Protein AF-A0A8C7EDL1-F1 (afdb_monomer)

Foldseek 3Di:
DVVVVVVVVVVVVVVVVVVVVVVVVVVVVVVVVVVVVVVVVVVVVVVVVVVVVVVVVVVVVVVVVVVVVVVVVVVVVVVVVVVVPPPPDDDDDDDDDDDDDDDDDDDDDDDDDPVVVVVVVVVVVVVVVVVVVVVVVVVVVPDDDDPVSVVVVVVVVVVVVVVVVVVVVVVVVVCVVVDVPPDPPVVVVVVVVVVVVVVVVVVVVVVVVVVVVVVVVVVVVVVVVVVVVVVVVVVVVVVVVVVVVVVVVVVPDDDDDDDDDDDDDDDDDDDDDDDDDDDDDDDDDDDDDDDDDDDDDDDDDDPPPDPCDQVNCVVVQHHPVLVVVLVVCVVVVHDLVVNVVSCVVRPNPDDPLVSVLCVLVVLLVVLVVLLVVLVVLLVVLVVVVVVVLVVVVVVLVVLVVLQVVLVVLLVVLVVLLVLLVVLLVLLVVLVVQLVVLVCVVVVNDDPDDPDDPPVSVVSNVVSVVSNVVSLVSLVVSVVVVVVVVPPPDDDPDDDPDPPVPPPPPDDDDDRDVVSVVVSVVSSVVSVVVSVVSVVSRDDRDDSDPPVPPPPDDDPPPVSVVSSVVSVVSSVVSVVSSVVSVVVSVVSVVVVVVVVVVVVVVVVVVVVVVVVVVVVVVVVVVVVVVVVVVVVVVVVVVVPPPPPPPPPDDD

Solvent-accessible surface area (backbone atoms only — not comparable to full-atom values): 38522 Å² total; per-residue (Å²): 111,68,66,65,48,53,50,53,51,48,56,52,50,52,54,49,51,54,50,51,51,51,53,51,54,48,54,52,50,53,51,49,54,52,52,49,54,53,49,53,53,50,50,52,51,50,52,51,49,51,51,52,50,51,52,50,49,54,50,48,53,51,51,48,54,50,50,48,51,51,49,49,57,53,47,50,55,52,50,58,52,55,63,69,68,69,80,81,78,89,86,90,81,92,79,89,84,88,83,90,86,88,84,91,80,90,83,86,89,87,89,84,88,67,65,71,60,52,51,52,49,52,49,49,50,51,50,48,52,48,47,50,50,51,51,50,48,55,46,56,74,70,69,61,73,48,71,70,51,48,51,52,47,49,52,51,50,50,54,49,49,52,50,50,53,50,51,51,50,52,49,51,49,51,45,62,74,67,44,85,73,84,52,64,66,59,58,53,48,50,52,51,52,53,51,50,53,50,50,54,50,52,50,50,52,50,51,50,52,49,50,52,51,52,51,51,51,51,51,52,52,51,51,53,52,50,52,53,48,52,51,53,53,52,50,53,52,51,52,50,53,51,52,54,53,54,55,58,58,67,70,71,70,86,88,87,90,88,86,83,89,82,91,83,87,88,82,85,87,82,85,86,84,84,87,82,84,86,90,83,91,87,87,88,85,89,81,90,80,78,96,73,83,87,73,94,68,86,83,88,85,68,102,71,82,65,82,80,47,63,69,58,44,45,72,77,66,43,55,59,72,53,57,52,49,51,50,48,41,65,71,69,69,51,61,69,64,59,58,50,52,54,42,50,77,66,70,54,87,73,52,72,70,58,52,54,50,50,53,41,52,49,49,30,50,48,27,46,50,52,24,53,48,32,48,49,52,37,53,50,51,53,49,52,51,50,48,53,51,49,55,51,51,54,53,49,51,52,49,52,54,52,34,51,52,35,50,52,52,32,47,53,33,48,52,56,37,48,58,52,50,53,37,54,47,44,42,51,54,21,52,50,46,38,52,53,33,50,38,47,72,70,67,59,63,80,94,80,77,93,72,56,74,68,55,48,54,51,46,38,50,49,21,50,52,51,31,53,50,29,45,52,52,46,48,54,52,52,51,52,50,65,57,53,78,73,54,92,83,65,80,90,82,76,84,82,67,90,69,78,79,73,81,71,88,83,76,77,76,78,85,44,74,64,55,56,47,52,53,52,51,49,43,51,48,33,53,50,53,31,50,55,38,59,70,70,52,66,91,81,77,70,91,66,80,56,96,78,63,88,84,65,85,79,78,57,60,62,58,51,51,51,48,55,52,31,51,53,48,26,55,55,26,46,52,47,24,53,51,29,48,50,50,42,51,49,52,52,52,52,53,51,49,52,54,48,52,52,53,49,53,52,49,53,53,50,51,50,52,50,51,54,50,52,51,50,53,51,51,53,53,50,50,54,50,51,51,50,53,54,52,57,56,62,60,63,68,71,68,69,82,76,79,80,80,83,89,80,84,136

Nearest PDB structures (foldseek):
  7p3r-assembly1_C  TM=2.494E-01  e=8.786E-02  Vibrio cholerae O1 biovar El Tor str. N16961
  8otz-assembly1_DP  TM=2.857E-01  e=3.897E-01  Bos taurus
  7sqc-assembly1_1J  TM=2.270E-01  e=2.546E-01  Chlamydomonas reinhardtii
  7p3r-assembly1_D  TM=2.667E-01  e=4.335E-01  Vibrio cholerae O1 biovar El Tor str. N16961
  7sqc-assembly1_1K  TM=1.630E-01  e=2.289E-01  Chlamydomonas reinhardtii

Radius of gyration: 53.22 Å; Cα contacts (8 Å, |Δi|>4): 146; chains: 1; bounding box: 120×109×197 Å

pLDDT: mean 73.2, std 22.08, range [26.23, 97.88]

Organism: Nothoprocta perdicaria (NCBI:txid30464)

Sequence (650 aa):
KRLQQTERERDLLEKKLAKAQCEQSHLMREHEDVQERTTLRYEERITELHSIIAELNKKIDRLQGATIREEDEYSELRSELSQSQHEINDDSRSMDQNSVSVPENQSTVVTADVDNCSDLNSELQRVLTGLENVVCGRKKSSCSLSVAEVDRHIEQLTTASEHCDLAIKTVEEIEGVLGRDLYPNLSEERSRWEKELAGLREENESLTAMLCSKEEELNRTKATMNAIREERDRLRRRVRELQTRLQSVQATGPSSPSRLTSANRPVNPSTGELSTSSSSNDIPIAKIAERVKLSKTRSESSSSDRPVLGSEISSIGVSSSVAEHLAHSLQDCSNIQEIFQTLYSHGSAISESKIREFEVETERLNSRIEHLKSQNDLLTITLEECKSNAERMSMLVGKYESNATALRLALQYSEQCIEAYELLLALAESEQSLILGQFRAAGVGSVGDQTGDENITQMLKRAHDCRKTAENAAKALLMKLDGSCGGAYAIAGCSVQPWESLSSNNLIPEFTKEDEQRLKDYIQQLKNDRAAVKLTMLELESIHIDPLSYDVKPRGDSQRLDLENAVLMQELMAMKEEMAELKAQLYLLEKEKKALELKLSTREAQEQAYLVHIEHLKSEVEEQKEQRMRSLSSTSSGSKDKLGKWVGSL

Mean predicted aligned error: 24.08 Å

Structure (mmCIF, N/CA/C/O backbone):
data_AF-A0A8C7EDL1-F1
#
_entry.id   AF-A0A8C7EDL1-F1
#
loop_
_atom_site.group_PDB
_atom_site.id
_atom_site.type_symbol
_atom_site.label_atom_id
_atom_site.label_alt_id
_atom_site.label_comp_id
_atom_site.label_asym_id
_atom_site.label_entity_id
_atom_site.label_seq_id
_atom_site.pdbx_PDB_ins_code
_atom_site.Cartn_x
_atom_site.Cartn_y
_atom_site.Cartn_z
_atom_site.occupancy
_atom_site.B_iso_or_equiv
_atom_site.auth_seq_id
_atom_site.auth_comp_id
_atom_site.auth_asym_id
_atom_site.auth_atom_id
_atom_site.pdbx_PDB_model_num
ATOM 1 N N . LYS A 1 1 ? 38.850 41.859 -41.797 1.00 67.94 1 LYS A N 1
ATOM 2 C CA . LYS A 1 1 ? 37.390 41.644 -41.986 1.00 67.94 1 LYS A CA 1
ATOM 3 C C . LYS A 1 1 ? 36.971 40.201 -41.699 1.00 67.94 1 LYS A C 1
ATOM 5 O O . LYS A 1 1 ? 36.196 40.040 -40.775 1.00 67.94 1 LYS A O 1
ATOM 10 N N . ARG A 1 2 ? 37.506 39.169 -42.379 1.00 73.88 2 ARG A N 1
ATOM 11 C CA . ARG A 1 2 ? 37.173 37.756 -42.069 1.00 73.88 2 ARG A CA 1
ATOM 12 C C . ARG A 1 2 ? 37.572 37.321 -40.651 1.00 73.88 2 ARG A C 1
ATOM 14 O O . ARG A 1 2 ? 36.736 36.769 -39.961 1.00 73.88 2 ARG A O 1
ATOM 21 N N . LEU A 1 3 ? 38.778 37.674 -40.191 1.00 76.56 3 LEU A N 1
ATOM 22 C CA . LEU A 1 3 ? 39.252 37.324 -38.840 1.00 76.56 3 LEU A CA 1
ATOM 23 C C . LEU A 1 3 ? 38.346 37.879 -37.719 1.00 76.56 3 LEU A C 1
ATOM 25 O O . LEU A 1 3 ? 37.927 37.160 -36.827 1.00 76.56 3 LEU A O 1
ATOM 29 N N . GLN A 1 4 ? 37.941 39.146 -37.836 1.00 82.50 4 GLN A N 1
ATOM 30 C CA . GLN A 1 4 ? 36.992 39.767 -36.903 1.00 82.50 4 GLN A CA 1
ATOM 31 C C . GLN A 1 4 ? 35.580 39.171 -36.986 1.00 82.50 4 GLN A C 1
ATOM 33 O O . GLN A 1 4 ? 34.776 39.356 -36.079 1.00 82.50 4 GLN A O 1
ATOM 38 N N . GLN A 1 5 ? 35.215 38.544 -38.104 1.00 85.81 5 GLN A N 1
ATOM 39 C CA . GLN A 1 5 ? 33.927 37.868 -38.228 1.00 85.81 5 GLN A CA 1
ATOM 40 C C . GLN A 1 5 ? 33.983 36.493 -37.561 1.00 85.81 5 GLN A C 1
ATOM 42 O O . GLN A 1 5 ? 33.098 36.181 -36.774 1.00 85.81 5 GLN A O 1
ATOM 47 N N . THR A 1 6 ? 35.072 35.748 -37.763 1.00 83.88 6 THR A N 1
ATOM 48 C CA . THR A 1 6 ? 35.310 34.471 -37.081 1.00 83.88 6 THR A CA 1
ATOM 49 C C . THR A 1 6 ? 35.477 34.637 -35.568 1.00 83.88 6 THR A C 1
ATOM 51 O O . THR A 1 6 ? 34.988 33.805 -34.817 1.00 83.88 6 THR A O 1
ATOM 54 N N . GLU A 1 7 ? 36.094 35.729 -35.098 1.00 85.44 7 GLU A N 1
ATOM 55 C CA . GLU A 1 7 ? 36.173 36.047 -33.661 1.00 85.44 7 GLU A CA 1
ATOM 56 C C . GLU A 1 7 ? 34.784 36.295 -33.060 1.00 85.44 7 GLU A C 1
ATOM 58 O O . GLU A 1 7 ? 34.442 35.701 -32.045 1.00 85.44 7 GLU A O 1
ATOM 63 N N . ARG A 1 8 ? 33.929 37.081 -33.729 1.00 88.88 8 ARG A N 1
ATOM 64 C CA . ARG A 1 8 ? 32.549 37.310 -33.265 1.00 88.88 8 ARG A CA 1
ATOM 65 C C . ARG A 1 8 ? 31.702 36.038 -33.275 1.00 88.88 8 ARG A C 1
ATOM 67 O O . ARG A 1 8 ? 30.864 35.863 -32.396 1.00 88.88 8 ARG A O 1
ATOM 74 N N . GLU A 1 9 ? 31.888 35.172 -34.269 1.00 89.25 9 GLU A N 1
ATOM 75 C CA . GLU A 1 9 ? 31.198 33.880 -34.348 1.00 89.25 9 GLU A CA 1
ATOM 76 C C . GLU A 1 9 ? 31.652 32.934 -33.230 1.00 89.25 9 GLU A C 1
ATOM 78 O O . GLU A 1 9 ? 30.806 32.313 -32.587 1.00 89.25 9 GLU A O 1
ATOM 83 N N . ARG A 1 10 ? 32.956 32.885 -32.934 1.00 89.25 10 ARG A N 1
ATOM 84 C CA . ARG A 1 10 ? 33.500 32.134 -31.796 1.00 89.25 10 ARG A CA 1
ATOM 85 C C . ARG A 1 10 ? 32.934 32.644 -30.470 1.00 89.25 10 ARG A C 1
ATOM 87 O O . ARG A 1 10 ? 32.424 31.839 -29.700 1.00 89.25 10 ARG A O 1
ATOM 94 N N . ASP A 1 11 ? 32.946 33.954 -30.235 1.00 90.94 11 ASP A N 1
ATOM 95 C CA . ASP A 1 11 ? 32.451 34.540 -28.981 1.00 90.94 11 ASP A CA 1
ATOM 96 C C . ASP A 1 11 ? 30.932 34.305 -28.807 1.00 90.94 11 ASP A C 1
ATOM 98 O O . ASP A 1 11 ? 30.435 34.074 -27.701 1.00 90.94 11 ASP A O 1
ATOM 102 N N . LEU A 1 12 ? 30.167 34.302 -29.909 1.00 93.06 12 LEU A N 1
ATOM 103 C CA . LEU A 1 12 ? 28.746 33.940 -29.902 1.00 93.06 12 LEU A CA 1
ATOM 104 C C . LEU A 1 12 ? 28.538 32.460 -29.542 1.00 93.06 12 LEU A C 1
ATOM 106 O O . LEU A 1 12 ? 27.609 32.135 -28.799 1.00 93.06 12 LEU A O 1
ATOM 110 N N . LEU A 1 13 ? 29.371 31.566 -30.081 1.00 89.00 13 LEU A N 1
ATOM 111 C CA . LEU A 1 13 ? 29.315 30.133 -29.792 1.00 89.00 13 LEU A CA 1
ATOM 112 C C . LEU A 1 13 ? 29.741 29.827 -28.352 1.00 89.00 13 LEU A C 1
ATOM 114 O O . LEU A 1 13 ? 29.050 29.057 -27.693 1.00 89.00 13 LEU A O 1
ATOM 118 N N . GLU A 1 14 ? 30.780 30.481 -27.828 1.00 90.31 14 GLU A N 1
ATOM 119 C CA . GLU A 1 14 ? 31.175 30.380 -26.415 1.00 90.31 14 GLU A CA 1
ATOM 120 C C . GLU A 1 14 ? 30.044 30.830 -25.486 1.00 90.31 14 GLU A C 1
ATOM 122 O O . GLU A 1 14 ? 29.707 30.136 -24.528 1.00 90.31 14 GLU A O 1
ATOM 127 N N . LYS A 1 15 ? 29.371 31.942 -25.807 1.00 92.25 15 LYS A N 1
ATOM 128 C CA . LYS A 1 15 ? 28.229 32.416 -25.015 1.00 92.25 15 LYS A CA 1
ATOM 129 C C . LYS A 1 15 ? 27.040 31.450 -25.059 1.00 92.25 15 LYS A C 1
ATOM 131 O O . LYS A 1 15 ? 26.348 31.283 -24.055 1.00 92.25 15 LYS A O 1
ATOM 136 N N . LYS A 1 16 ? 26.790 30.808 -26.206 1.00 90.69 16 LYS A N 1
ATOM 137 C CA . LYS A 1 16 ? 25.754 29.770 -26.340 1.00 90.69 16 LYS A CA 1
ATOM 138 C C . LYS A 1 16 ? 26.117 28.499 -25.572 1.00 90.69 16 LYS A C 1
ATOM 140 O O . LYS A 1 16 ? 25.241 27.944 -24.919 1.00 90.69 16 LYS A O 1
ATOM 145 N N . LEU A 1 17 ? 27.381 28.079 -25.613 1.00 88.94 17 LEU A N 1
ATOM 146 C CA . LEU A 1 17 ? 27.886 26.933 -24.857 1.00 88.94 17 LEU A CA 1
ATOM 147 C C . LEU A 1 17 ? 27.737 27.166 -23.349 1.00 88.94 17 LEU A C 1
ATOM 149 O O . LEU A 1 17 ? 27.178 26.320 -22.663 1.00 88.94 17 LEU A O 1
ATOM 153 N N . ALA A 1 18 ? 28.142 28.338 -22.852 1.00 90.38 18 ALA A N 1
ATOM 154 C CA . ALA A 1 18 ? 28.005 28.694 -21.441 1.00 90.38 18 ALA A CA 1
ATOM 155 C C . ALA A 1 18 ? 26.533 28.727 -20.988 1.00 90.38 18 ALA A C 1
ATOM 157 O O . ALA A 1 18 ? 26.203 28.274 -19.894 1.00 90.38 18 ALA A O 1
ATOM 158 N N . LYS A 1 19 ? 25.627 29.219 -21.846 1.00 91.38 19 LYS A N 1
ATOM 159 C CA . LYS A 1 19 ? 24.181 29.206 -21.575 1.00 91.38 19 LYS A CA 1
ATOM 160 C C . LYS A 1 19 ? 23.631 27.779 -21.511 1.00 91.38 19 LYS A C 1
ATOM 162 O O . LYS A 1 19 ? 22.924 27.461 -20.564 1.00 91.38 19 LYS A O 1
ATOM 167 N N . ALA A 1 20 ? 24.002 26.925 -22.465 1.00 85.50 20 ALA A N 1
ATOM 168 C CA . ALA A 1 20 ? 23.588 25.524 -22.492 1.00 85.50 20 ALA A CA 1
ATOM 169 C C . ALA A 1 20 ? 24.136 24.733 -21.292 1.00 85.50 20 ALA A C 1
ATOM 171 O O . ALA A 1 20 ? 23.417 23.926 -20.716 1.00 85.50 20 ALA A O 1
ATOM 172 N N . GLN A 1 21 ? 25.376 24.999 -20.870 1.00 88.44 21 GLN A N 1
ATOM 173 C CA . GLN A 1 21 ? 25.960 24.404 -19.664 1.00 88.44 21 GLN A CA 1
ATOM 174 C C . GLN A 1 21 ? 25.220 24.845 -18.395 1.00 88.44 21 GLN A C 1
ATOM 176 O O . GLN A 1 21 ? 24.930 24.015 -17.541 1.00 88.44 21 GLN A O 1
ATOM 181 N N . CYS A 1 22 ? 24.852 26.126 -18.289 1.00 89.81 22 CYS A N 1
ATOM 182 C CA . CYS A 1 22 ? 24.064 26.632 -17.162 1.00 89.81 22 CYS A CA 1
ATOM 183 C C . CYS A 1 22 ? 22.659 26.004 -17.111 1.00 89.81 22 CYS A C 1
ATOM 185 O O . CYS A 1 22 ? 22.215 25.567 -16.051 1.00 89.81 22 CYS A O 1
ATOM 187 N N . GLU A 1 23 ? 21.987 25.896 -18.261 1.00 89.06 23 GLU A N 1
ATOM 188 C CA . GLU A 1 23 ? 20.684 25.228 -18.390 1.00 89.06 23 GLU A CA 1
ATOM 189 C C . GLU A 1 23 ? 20.782 23.731 -18.050 1.00 89.06 23 GLU A C 1
ATOM 191 O O . GLU A 1 23 ? 19.936 23.210 -17.328 1.00 89.06 23 GLU A O 1
ATOM 196 N N . GLN A 1 24 ? 21.849 23.050 -18.477 1.00 87.00 24 GLN A N 1
ATOM 197 C CA . GLN A 1 24 ? 22.104 21.654 -18.116 1.00 87.00 24 GLN A CA 1
ATOM 198 C C . GLN A 1 24 ? 22.321 21.486 -16.606 1.00 87.00 24 GLN A C 1
ATOM 200 O O . GLN A 1 24 ? 21.739 20.588 -16.006 1.00 87.00 24 GLN A O 1
ATOM 205 N N . SER A 1 25 ? 23.119 22.352 -15.972 1.00 83.06 25 SER A N 1
ATOM 206 C CA . SER A 1 25 ? 23.323 22.315 -14.518 1.00 83.06 25 SER A CA 1
ATOM 207 C C . SER A 1 25 ? 22.045 22.611 -13.733 1.00 83.06 25 SER A C 1
ATOM 209 O O . SER A 1 25 ? 21.864 22.056 -12.656 1.00 83.06 25 SER A O 1
ATOM 211 N N . HIS A 1 26 ? 21.162 23.469 -14.252 1.00 90.31 26 HIS A N 1
ATOM 212 C CA . HIS A 1 26 ? 19.859 23.733 -13.642 1.00 90.31 26 HIS A CA 1
ATOM 213 C C . HIS A 1 26 ? 18.948 22.504 -13.702 1.00 90.31 26 HIS A C 1
ATOM 215 O O . HIS A 1 26 ? 18.416 22.099 -12.676 1.00 90.31 26 HIS A O 1
ATOM 221 N N . LEU A 1 27 ? 18.833 21.876 -14.876 1.00 87.75 27 LEU A N 1
ATOM 222 C CA . LEU A 1 27 ? 18.023 20.669 -15.063 1.00 87.75 27 LEU A CA 1
ATOM 223 C C . LEU A 1 27 ? 18.526 19.491 -14.218 1.00 87.75 27 LEU A C 1
ATOM 225 O O . LEU A 1 27 ? 17.720 18.732 -13.691 1.00 87.75 27 LEU A O 1
ATOM 229 N N . MET A 1 28 ? 19.847 19.349 -14.060 1.00 80.81 28 MET A N 1
ATOM 230 C CA . MET A 1 28 ? 20.433 18.350 -13.158 1.00 80.81 28 MET A CA 1
ATOM 231 C C . MET A 1 28 ? 20.026 18.597 -11.704 1.00 80.81 28 MET A C 1
ATOM 233 O O . MET A 1 28 ? 19.604 17.663 -11.034 1.00 80.81 28 MET A O 1
ATOM 237 N N . ARG A 1 29 ? 20.077 19.856 -11.247 1.00 85.75 29 ARG A N 1
ATOM 238 C CA . ARG A 1 29 ? 19.653 20.236 -9.892 1.00 85.75 29 ARG A CA 1
ATOM 239 C C . ARG A 1 29 ? 18.163 19.986 -9.662 1.00 85.75 29 ARG A C 1
ATOM 241 O O . ARG A 1 29 ? 17.788 19.430 -8.644 1.00 85.75 29 ARG A O 1
ATOM 248 N N . GLU A 1 30 ? 17.312 20.325 -10.629 1.00 86.62 30 GLU A N 1
ATOM 249 C CA . GLU A 1 30 ? 15.876 20.029 -10.539 1.00 86.62 30 GLU A CA 1
ATOM 250 C C . GLU A 1 30 ? 15.595 18.521 -10.504 1.00 86.62 30 GLU A C 1
ATOM 252 O O . GLU A 1 30 ? 14.709 18.077 -9.776 1.00 86.62 30 GLU A O 1
ATOM 257 N N . HIS A 1 31 ? 16.346 17.719 -11.264 1.00 82.94 31 HIS A N 1
ATOM 258 C CA . HIS A 1 31 ? 16.233 16.262 -11.217 1.00 82.94 31 HIS A CA 1
ATOM 259 C C . HIS A 1 31 ? 16.680 15.702 -9.859 1.00 82.94 31 HIS A C 1
ATOM 261 O O . HIS A 1 31 ? 16.011 14.822 -9.317 1.00 82.94 31 HIS A O 1
ATOM 267 N N . GLU A 1 32 ? 17.781 16.214 -9.302 1.00 84.00 32 GLU A N 1
ATOM 268 C CA . GLU A 1 32 ? 18.262 15.869 -7.958 1.00 84.00 32 GLU A CA 1
ATOM 269 C C . GLU A 1 32 ? 17.220 16.223 -6.886 1.00 84.00 32 GLU A C 1
ATOM 271 O O . GLU A 1 32 ? 16.838 15.342 -6.118 1.00 84.00 32 GLU A O 1
ATOM 276 N N . ASP A 1 33 ? 16.655 17.434 -6.907 1.00 85.94 33 ASP A N 1
ATOM 277 C CA . ASP A 1 33 ? 15.601 17.870 -5.977 1.00 85.94 33 ASP A CA 1
ATOM 278 C C . ASP A 1 33 ? 14.347 16.981 -6.057 1.00 85.94 33 ASP A C 1
ATOM 280 O O . ASP A 1 33 ? 13.713 16.657 -5.049 1.00 85.94 33 ASP A O 1
ATOM 284 N N . VAL A 1 34 ? 13.934 16.594 -7.270 1.00 86.50 34 VAL A N 1
ATOM 285 C CA . VAL A 1 34 ? 12.789 15.691 -7.465 1.00 86.50 34 VAL A CA 1
ATOM 286 C C . VAL A 1 34 ? 13.108 14.304 -6.916 1.00 86.50 34 VAL A C 1
ATOM 288 O O . VAL A 1 34 ? 12.273 13.714 -6.226 1.00 86.50 34 VAL A O 1
ATOM 291 N N . GLN A 1 35 ? 14.311 13.792 -7.171 1.00 80.62 35 GLN A N 1
ATOM 292 C CA . GLN A 1 35 ? 14.749 12.498 -6.664 1.00 80.62 35 GLN A CA 1
ATOM 293 C C . GLN A 1 35 ? 14.835 12.492 -5.129 1.00 80.62 35 GLN A C 1
ATOM 295 O O . GLN A 1 35 ? 14.348 11.553 -4.494 1.00 80.62 35 GLN A O 1
ATOM 300 N N . GLU A 1 36 ? 15.352 13.553 -4.514 1.00 84.88 36 GLU A N 1
ATOM 301 C CA . GLU A 1 36 ? 15.402 13.721 -3.059 1.00 84.88 36 GLU A CA 1
ATOM 302 C C . GLU A 1 36 ? 13.994 13.746 -2.452 1.00 84.88 36 GLU A C 1
ATOM 304 O O . GLU A 1 36 ? 13.700 12.975 -1.540 1.00 84.88 36 GLU A O 1
ATOM 309 N N . ARG A 1 37 ? 13.062 14.511 -3.037 1.00 87.44 37 ARG A N 1
ATOM 310 C CA . ARG A 1 37 ? 11.651 14.510 -2.610 1.00 87.44 37 ARG A CA 1
ATOM 311 C C . ARG A 1 37 ? 11.006 13.133 -2.713 1.00 87.44 37 ARG A C 1
ATOM 313 O O . ARG A 1 37 ? 10.234 12.764 -1.833 1.00 87.44 37 ARG A O 1
ATOM 320 N N . THR A 1 38 ? 11.285 12.370 -3.772 1.00 82.81 38 THR A N 1
ATOM 321 C CA . THR A 1 38 ? 10.768 10.994 -3.865 1.00 82.81 38 THR A CA 1
ATOM 322 C C . THR A 1 38 ? 11.368 10.091 -2.793 1.00 82.81 38 THR A C 1
ATOM 324 O O . THR A 1 38 ? 10.648 9.277 -2.223 1.00 82.81 38 THR A O 1
ATOM 327 N N . THR A 1 39 ? 12.649 10.279 -2.471 1.00 83.75 39 THR A N 1
ATOM 328 C CA . THR A 1 39 ? 13.370 9.493 -1.463 1.00 83.75 39 THR A CA 1
ATOM 329 C C . THR A 1 39 ? 12.815 9.763 -0.068 1.00 83.75 39 THR A C 1
ATOM 331 O O . THR A 1 39 ? 12.457 8.816 0.626 1.00 83.75 39 THR A O 1
ATOM 334 N N . LEU A 1 40 ? 12.604 11.033 0.286 1.00 86.88 40 LEU A N 1
ATOM 335 C CA . LEU A 1 40 ? 11.984 11.432 1.552 1.00 86.88 40 LEU A CA 1
ATOM 336 C C . LEU A 1 40 ? 10.585 10.827 1.729 1.00 86.88 40 LEU A C 1
ATOM 338 O O . LEU A 1 40 ? 10.283 10.289 2.787 1.00 86.88 40 LEU A O 1
ATOM 342 N N . ARG A 1 41 ? 9.750 10.805 0.680 1.00 85.88 41 ARG A N 1
ATOM 343 C CA . ARG A 1 41 ? 8.424 10.155 0.752 1.00 85.88 41 ARG A CA 1
ATOM 344 C C . ARG A 1 41 ? 8.518 8.646 0.987 1.00 85.88 41 ARG A C 1
ATOM 346 O O . ARG A 1 41 ? 7.672 8.072 1.672 1.00 85.88 41 ARG A O 1
ATOM 353 N N . TYR A 1 42 ? 9.514 7.978 0.404 1.00 85.56 42 TYR A N 1
ATOM 354 C CA . TYR A 1 42 ? 9.740 6.563 0.693 1.00 85.56 42 TYR A CA 1
ATOM 355 C C . TYR A 1 42 ? 10.207 6.351 2.130 1.00 85.56 42 TYR A C 1
ATOM 357 O O . TYR A 1 42 ? 9.740 5.412 2.767 1.00 85.56 42 TYR A O 1
ATOM 365 N N . GLU A 1 43 ? 11.075 7.214 2.655 1.00 89.62 43 GLU A N 1
ATOM 366 C CA . GLU A 1 43 ? 11.497 7.166 4.057 1.00 89.62 43 GLU A CA 1
ATOM 367 C C . GLU A 1 43 ? 10.317 7.394 5.012 1.00 89.62 43 GLU A C 1
ATOM 369 O O . GLU A 1 43 ? 10.123 6.612 5.943 1.00 89.62 43 GLU A O 1
ATOM 374 N N . GLU A 1 44 ? 9.457 8.377 4.737 1.00 89.25 44 GLU A N 1
ATOM 375 C CA . GLU A 1 44 ? 8.203 8.602 5.467 1.00 89.25 44 GLU A CA 1
ATOM 376 C C . GLU A 1 44 ? 7.321 7.345 5.441 1.00 89.25 44 GLU A C 1
ATOM 378 O O . GLU A 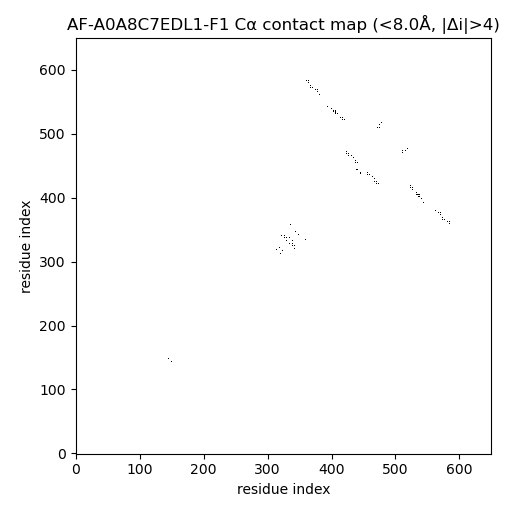1 44 ? 6.912 6.839 6.485 1.00 89.25 44 GLU A O 1
ATOM 383 N N . ARG A 1 45 ? 7.114 6.736 4.268 1.00 92.94 45 ARG A N 1
ATOM 384 C CA . ARG A 1 45 ? 6.316 5.505 4.171 1.00 92.94 45 ARG A CA 1
ATOM 385 C C . ARG A 1 45 ? 6.948 4.329 4.917 1.00 92.94 45 ARG A C 1
ATOM 387 O O . ARG A 1 45 ? 6.242 3.515 5.512 1.00 92.94 45 ARG A O 1
ATOM 394 N N . ILE A 1 46 ? 8.271 4.214 4.882 1.00 92.44 46 ILE A N 1
ATOM 395 C CA . ILE A 1 46 ? 9.013 3.185 5.611 1.00 92.44 46 ILE A CA 1
ATOM 396 C C . ILE A 1 46 ? 8.857 3.396 7.120 1.00 92.44 46 ILE A C 1
ATOM 398 O O . ILE A 1 46 ? 8.642 2.427 7.846 1.00 92.44 46 ILE A O 1
ATOM 402 N N . THR A 1 47 ? 8.931 4.632 7.612 1.00 91.44 47 THR A N 1
ATOM 403 C CA . THR A 1 47 ? 8.750 4.927 9.043 1.00 91.44 47 THR A CA 1
ATOM 404 C C . THR A 1 47 ? 7.312 4.670 9.506 1.00 91.44 47 THR A C 1
ATOM 406 O O . THR A 1 47 ? 7.124 4.051 10.555 1.00 91.44 47 THR A O 1
ATOM 409 N N . GLU A 1 48 ? 6.299 5.005 8.700 1.00 93.81 48 GLU A N 1
ATOM 410 C CA . GLU A 1 48 ? 4.900 4.620 8.948 1.00 93.81 48 GLU A CA 1
ATOM 411 C C . GLU A 1 48 ? 4.736 3.100 9.056 1.00 93.81 48 GLU A C 1
ATOM 413 O O . GLU A 1 48 ? 4.144 2.599 10.013 1.00 93.81 48 GLU A O 1
ATOM 418 N N . LEU A 1 49 ? 5.287 2.348 8.097 1.00 93.75 49 LEU A N 1
ATOM 419 C CA . LEU A 1 49 ? 5.225 0.887 8.108 1.00 93.75 49 LEU A CA 1
ATOM 420 C C . LEU A 1 49 ? 5.929 0.304 9.335 1.00 93.75 49 LEU A C 1
ATOM 422 O O . LEU A 1 49 ? 5.402 -0.625 9.943 1.00 93.75 49 LEU A O 1
ATOM 426 N N . HIS A 1 50 ? 7.070 0.859 9.746 1.00 86.56 50 HIS A N 1
ATOM 427 C CA . HIS A 1 50 ? 7.734 0.450 10.984 1.00 86.56 50 HIS A CA 1
ATOM 428 C C . HIS A 1 50 ? 6.882 0.738 12.227 1.00 86.56 50 HIS A C 1
ATOM 430 O O . HIS A 1 50 ? 6.838 -0.101 13.127 1.00 86.56 50 HIS A O 1
ATOM 436 N N . SER A 1 51 ? 6.165 1.864 12.265 1.00 89.44 51 SER A N 1
ATOM 437 C CA . SER A 1 51 ? 5.222 2.181 13.344 1.00 89.44 51 SER A CA 1
ATOM 438 C C . SER A 1 51 ? 4.064 1.177 13.392 1.00 89.44 51 SER A C 1
ATOM 440 O O . SER A 1 51 ? 3.775 0.612 14.448 1.00 89.44 51 SER A O 1
ATOM 442 N N . ILE A 1 52 ? 3.473 0.851 12.236 1.00 96.25 52 ILE A N 1
ATOM 443 C CA . ILE A 1 52 ? 2.408 -0.158 12.121 1.00 96.25 52 ILE A CA 1
ATOM 444 C C . ILE A 1 52 ? 2.917 -1.535 12.562 1.00 96.25 52 ILE A C 1
ATOM 446 O O . ILE A 1 52 ? 2.242 -2.228 13.320 1.00 96.25 52 ILE A O 1
ATOM 450 N N . ILE A 1 53 ? 4.116 -1.941 12.131 1.00 91.81 53 ILE A N 1
ATOM 451 C CA . ILE A 1 53 ? 4.736 -3.208 12.548 1.00 91.81 53 ILE A CA 1
ATOM 452 C C . ILE A 1 53 ? 4.947 -3.225 14.066 1.00 91.81 53 ILE A C 1
ATOM 454 O O . ILE A 1 53 ? 4.635 -4.225 14.708 1.00 91.81 53 ILE A O 1
ATOM 458 N N . ALA A 1 54 ? 5.427 -2.130 14.659 1.00 89.56 54 ALA A N 1
ATOM 459 C CA . ALA A 1 54 ? 5.599 -2.026 16.105 1.00 89.56 54 ALA A CA 1
ATOM 460 C C . ALA A 1 54 ? 4.258 -2.123 16.854 1.00 89.56 54 ALA A C 1
ATOM 462 O O . ALA A 1 54 ? 4.166 -2.812 17.872 1.00 89.56 54 ALA A O 1
ATOM 463 N N . GLU A 1 55 ? 3.201 -1.490 16.345 1.00 91.44 55 GLU A N 1
ATOM 464 C CA . GLU A 1 55 ? 1.865 -1.555 16.937 1.00 91.44 55 GLU A CA 1
ATOM 465 C C . GLU A 1 55 ? 1.237 -2.952 16.812 1.00 91.44 55 GLU A C 1
ATOM 467 O O . GLU A 1 55 ? 0.658 -3.466 17.776 1.00 91.44 55 GLU A O 1
ATOM 472 N N . LEU A 1 56 ? 1.411 -3.610 15.663 1.00 91.12 56 LEU A N 1
ATOM 473 C CA . LEU A 1 56 ? 0.992 -4.993 15.445 1.00 91.12 56 LEU A CA 1
ATOM 474 C C . LEU A 1 56 ? 1.761 -5.964 16.342 1.00 91.12 56 LEU A C 1
ATOM 476 O O . LEU A 1 56 ? 1.131 -6.811 16.970 1.00 91.12 56 LEU A O 1
ATOM 480 N N . ASN A 1 57 ? 3.079 -5.806 16.479 1.00 86.25 57 ASN A N 1
ATOM 481 C CA . ASN A 1 57 ? 3.889 -6.601 17.404 1.00 86.25 57 ASN A CA 1
ATOM 482 C C . ASN A 1 57 ? 3.421 -6.403 18.848 1.00 86.25 57 ASN A C 1
ATOM 484 O O . ASN A 1 57 ? 3.150 -7.376 19.538 1.00 86.25 57 ASN A O 1
ATOM 488 N N . LYS A 1 58 ? 3.160 -5.161 19.272 1.00 91.19 58 LYS A N 1
ATOM 489 C CA . LYS A 1 58 ? 2.586 -4.870 20.596 1.00 91.19 58 LYS A CA 1
ATOM 490 C C . LYS A 1 58 ? 1.217 -5.527 20.794 1.00 91.19 58 LYS A C 1
ATOM 492 O O . LYS A 1 58 ? 0.867 -5.919 21.908 1.00 91.19 58 LYS A O 1
ATOM 497 N N . LYS A 1 59 ? 0.407 -5.636 19.737 1.00 92.88 59 LYS A N 1
ATOM 498 C CA . LYS A 1 59 ? -0.892 -6.322 19.773 1.00 92.88 59 LYS A CA 1
ATOM 499 C C . LYS A 1 59 ? -0.725 -7.842 19.847 1.00 92.88 59 LYS A C 1
ATOM 501 O O . LYS A 1 59 ? -1.448 -8.471 20.615 1.00 92.88 59 LYS A O 1
ATOM 506 N N . ILE A 1 60 ? 0.243 -8.407 19.125 1.00 89.38 60 ILE A N 1
ATOM 507 C CA . ILE A 1 60 ? 0.637 -9.819 19.214 1.00 89.38 60 ILE A CA 1
ATOM 508 C C . ILE A 1 60 ? 1.139 -10.134 20.624 1.00 89.38 60 ILE A C 1
ATOM 510 O O . ILE A 1 60 ? 0.632 -11.070 21.226 1.00 89.38 60 ILE A O 1
ATOM 514 N N . ASP A 1 61 ? 2.014 -9.312 21.201 1.00 87.44 61 ASP A N 1
ATOM 515 C CA . ASP A 1 61 ? 2.544 -9.494 22.557 1.00 87.44 61 ASP A CA 1
ATOM 516 C C . ASP A 1 61 ? 1.444 -9.415 23.623 1.00 87.44 61 ASP A C 1
ATOM 518 O O . ASP A 1 61 ? 1.467 -10.145 24.610 1.00 87.44 61 ASP A O 1
ATOM 522 N N . ARG A 1 62 ? 0.432 -8.555 23.435 1.00 85.81 62 ARG A N 1
ATOM 523 C CA . ARG A 1 62 ? -0.748 -8.505 24.320 1.00 85.81 62 ARG A CA 1
ATOM 524 C C . ARG A 1 62 ? -1.608 -9.758 24.206 1.00 85.81 62 ARG A C 1
ATOM 526 O O . ARG A 1 62 ? -2.104 -10.223 25.228 1.00 85.81 62 ARG A O 1
ATOM 533 N N . LEU A 1 63 ? -1.811 -10.269 22.991 1.00 81.12 63 LEU A N 1
ATOM 534 C CA . LEU A 1 63 ? -2.577 -11.493 22.756 1.00 81.12 63 LEU A CA 1
ATOM 535 C C . LEU A 1 63 ? -1.823 -12.707 23.300 1.00 81.12 63 LEU A C 1
ATOM 537 O O . LEU A 1 63 ? -2.396 -13.462 24.070 1.00 81.12 63 LEU A O 1
ATOM 541 N N . GLN A 1 64 ? -0.528 -12.830 23.013 1.00 77.94 64 GLN A N 1
ATOM 542 C CA . GLN A 1 64 ? 0.339 -13.864 23.574 1.00 77.94 64 GLN A CA 1
ATOM 543 C C . GLN A 1 64 ? 0.433 -13.747 25.096 1.00 77.94 64 GLN A C 1
ATOM 545 O O . GLN A 1 64 ? 0.296 -14.747 25.778 1.00 77.94 64 GLN A O 1
ATOM 550 N N . GLY A 1 65 ? 0.565 -12.547 25.662 1.00 73.94 65 GLY A N 1
ATOM 551 C CA . GLY A 1 65 ? 0.550 -12.340 27.112 1.00 73.94 65 GLY A CA 1
ATOM 552 C C . GLY A 1 65 ? -0.807 -12.625 27.768 1.00 73.94 65 GLY A C 1
ATOM 553 O O . GLY A 1 65 ? -0.851 -12.991 28.939 1.00 73.94 65 GLY A O 1
ATOM 554 N N . ALA A 1 66 ? -1.921 -12.479 27.046 1.00 67.19 66 ALA A N 1
ATOM 555 C CA . ALA A 1 66 ? -3.238 -12.910 27.513 1.00 67.19 66 ALA A CA 1
ATOM 556 C C . ALA A 1 66 ? -3.387 -14.439 27.441 1.00 67.19 66 ALA A C 1
ATOM 558 O O . ALA A 1 66 ? -3.841 -15.035 28.409 1.00 67.19 66 ALA A O 1
ATOM 559 N N . THR A 1 67 ? -2.918 -15.065 26.359 1.00 61.44 67 THR A N 1
ATOM 560 C CA . THR A 1 67 ? -2.903 -16.524 26.177 1.00 61.44 67 THR A CA 1
ATOM 561 C C . THR A 1 67 ? -1.958 -17.227 27.155 1.00 61.44 67 THR A C 1
ATOM 563 O O . THR A 1 67 ? -2.329 -18.250 27.711 1.00 61.44 67 THR A O 1
ATOM 566 N N . ILE A 1 68 ? -0.781 -16.661 27.437 1.00 54.53 68 ILE A N 1
ATOM 567 C CA . ILE A 1 68 ? 0.172 -17.193 28.424 1.00 54.53 68 ILE A CA 1
ATOM 568 C C . ILE A 1 68 ? -0.398 -17.059 29.841 1.00 54.53 68 ILE A C 1
ATOM 570 O O . ILE A 1 68 ? -0.244 -17.976 30.632 1.00 54.53 68 ILE A O 1
ATOM 574 N N . ARG A 1 69 ? -1.130 -15.980 30.168 1.00 55.19 69 ARG A N 1
ATOM 575 C CA . ARG A 1 69 ? -1.852 -15.902 31.454 1.00 55.19 69 ARG A CA 1
ATOM 576 C C . ARG A 1 69 ? -2.948 -16.958 31.575 1.00 55.19 69 ARG A C 1
ATOM 578 O O . ARG A 1 69 ? -3.132 -17.494 32.659 1.00 55.19 69 ARG A O 1
ATOM 585 N N . GLU A 1 70 ? -3.664 -17.252 30.493 1.00 54.12 70 GLU A N 1
ATOM 586 C CA . GLU A 1 70 ? -4.640 -18.343 30.487 1.00 54.12 70 GLU A CA 1
ATOM 587 C C . GLU A 1 70 ? -3.936 -19.705 30.634 1.00 54.12 70 GLU A C 1
ATOM 589 O O . GLU A 1 70 ? -4.372 -20.521 31.438 1.00 54.12 70 GLU A O 1
ATOM 594 N N . GLU A 1 71 ? -2.809 -19.947 29.955 1.00 52.41 71 GLU A N 1
ATOM 595 C CA . GLU A 1 71 ? -2.017 -21.177 30.120 1.00 52.41 71 GLU A CA 1
ATOM 596 C C . GLU A 1 71 ? -1.371 -21.314 31.507 1.00 52.41 71 GLU A C 1
ATOM 598 O O . GLU A 1 71 ? -1.334 -22.428 32.028 1.00 52.41 71 GLU A O 1
ATOM 603 N N . ASP A 1 72 ? -0.910 -20.228 32.131 1.00 54.28 72 ASP A N 1
ATOM 604 C CA . ASP A 1 72 ? -0.357 -20.224 33.491 1.00 54.28 72 ASP A CA 1
ATOM 605 C C . ASP A 1 72 ? -1.455 -20.497 34.531 1.00 54.28 72 ASP A C 1
ATOM 607 O O . ASP A 1 72 ? -1.256 -21.314 35.430 1.00 54.28 72 ASP A O 1
ATOM 611 N N . GLU A 1 73 ? -2.651 -19.914 34.371 1.00 53.56 73 GLU A N 1
ATOM 612 C CA . GLU A 1 73 ? -3.815 -20.211 35.221 1.00 53.56 73 GLU A CA 1
ATOM 613 C C . GLU A 1 73 ? -4.306 -21.664 35.031 1.00 53.56 73 GLU A C 1
ATOM 615 O O . GLU A 1 73 ? -4.664 -22.336 36.002 1.00 53.56 73 GLU A O 1
ATOM 620 N N . TYR A 1 74 ? -4.253 -22.207 33.806 1.00 46.31 74 TYR A N 1
ATOM 621 C CA . TYR A 1 74 ? -4.538 -23.624 33.535 1.00 46.31 74 TYR A CA 1
ATOM 622 C C . TYR A 1 74 ? -3.432 -24.569 34.046 1.00 46.31 74 TYR A C 1
ATOM 624 O O . TYR A 1 74 ? -3.726 -25.693 34.470 1.00 46.31 74 TYR A O 1
ATOM 632 N N . SER A 1 75 ? -2.169 -24.138 34.039 1.00 52.41 75 SER A N 1
ATOM 633 C CA . SER A 1 75 ? -1.011 -24.919 34.501 1.00 52.41 75 SER A CA 1
ATOM 634 C C . SER A 1 75 ? -0.883 -24.932 36.026 1.00 52.41 75 SER A C 1
ATOM 636 O O . SER A 1 75 ? -0.520 -25.971 36.592 1.00 52.41 75 SER A O 1
ATOM 638 N N . GLU A 1 76 ? -1.253 -23.843 36.709 1.00 51.59 76 GLU A N 1
ATOM 639 C CA . GLU A 1 76 ? -1.436 -23.805 38.166 1.00 51.59 76 GLU A CA 1
ATOM 640 C C . GLU A 1 76 ? -2.564 -24.755 38.592 1.00 51.59 76 GLU A C 1
ATOM 642 O O . GLU A 1 76 ? -2.348 -25.583 39.479 1.00 51.59 76 GLU A O 1
ATOM 647 N N . LEU A 1 77 ? -3.708 -24.769 37.890 1.00 50.00 77 LEU A N 1
ATOM 648 C CA . LEU A 1 77 ? -4.783 -25.743 38.147 1.00 50.00 77 LEU A CA 1
ATOM 649 C C . LEU A 1 77 ? -4.330 -27.204 37.946 1.00 50.00 77 LEU A C 1
ATOM 651 O O . LEU A 1 77 ? -4.743 -28.098 38.689 1.00 50.00 77 LEU A O 1
ATOM 655 N N . ARG A 1 78 ? -3.470 -27.474 36.954 1.00 46.09 78 ARG A N 1
ATOM 656 C CA . ARG A 1 78 ? -2.952 -28.824 36.653 1.00 46.09 78 ARG A CA 1
ATOM 657 C C . ARG A 1 78 ? -1.876 -29.286 37.646 1.00 46.09 78 ARG A C 1
ATOM 659 O O . ARG A 1 78 ? -1.785 -30.481 37.949 1.00 46.09 78 ARG A O 1
ATOM 666 N N . SER A 1 79 ? -1.085 -28.352 38.173 1.00 51.72 79 SER A N 1
ATOM 667 C CA . SER A 1 79 ? -0.079 -28.613 39.210 1.00 51.72 79 SER A CA 1
ATOM 668 C C . SER A 1 79 ? -0.722 -28.818 40.586 1.00 51.72 79 SER A C 1
ATOM 670 O O . SER A 1 79 ? -0.326 -29.737 41.305 1.00 51.72 79 SER A O 1
ATOM 672 N N . GLU A 1 80 ? -1.777 -28.062 40.917 1.00 48.38 80 GLU A N 1
ATOM 673 C CA . GLU A 1 80 ? -2.585 -28.286 42.126 1.00 48.38 80 GLU A CA 1
ATOM 674 C C . GLU A 1 80 ? -3.311 -29.645 42.093 1.00 48.38 80 GLU A C 1
ATOM 676 O O . GLU A 1 80 ? -3.390 -30.334 43.115 1.00 48.38 80 GLU A O 1
ATOM 681 N N . LEU A 1 81 ? -3.760 -30.096 40.913 1.00 43.25 81 LEU A N 1
ATOM 682 C CA . LEU A 1 81 ? -4.352 -31.426 40.739 1.00 43.25 81 LEU A CA 1
ATOM 683 C C . LEU A 1 81 ? -3.312 -32.552 40.900 1.00 43.25 81 LEU A C 1
ATOM 685 O O . LEU A 1 81 ? -3.597 -33.557 41.553 1.00 43.25 81 LEU A O 1
ATOM 689 N N . SER A 1 82 ? -2.089 -32.360 40.392 1.00 45.66 82 SER A N 1
ATOM 690 C CA . SER A 1 82 ? -1.008 -33.358 40.483 1.00 45.66 82 SER A CA 1
ATOM 691 C C . SER A 1 82 ? -0.430 -33.503 41.898 1.00 45.66 82 SER A C 1
ATOM 693 O O . SER A 1 82 ? -0.046 -34.604 42.286 1.00 45.66 82 SER A O 1
ATOM 695 N N . GLN A 1 83 ? -0.419 -32.439 42.712 1.00 40.47 83 GLN A N 1
ATOM 696 C CA . GLN A 1 83 ? -0.023 -32.530 44.127 1.00 40.47 83 GLN A CA 1
ATOM 697 C C . GLN A 1 83 ? -1.092 -33.191 45.009 1.00 40.47 83 GLN A C 1
ATOM 699 O O . GLN A 1 83 ? -0.749 -33.805 46.015 1.00 40.47 83 GLN A O 1
ATOM 704 N N . SER A 1 84 ? -2.370 -33.158 44.614 1.00 43.69 84 SER A N 1
ATOM 705 C CA . SER A 1 84 ? -3.446 -33.841 45.352 1.00 43.69 84 SER A CA 1
ATOM 706 C C . SER A 1 84 ? -3.499 -35.363 45.136 1.00 43.69 84 SER A C 1
ATOM 708 O O . SER A 1 84 ? -4.089 -36.075 45.946 1.00 43.69 84 SER A O 1
ATOM 710 N N . GLN A 1 85 ? -2.859 -35.881 44.078 1.00 39.00 85 GLN A N 1
ATOM 711 C CA . GLN A 1 85 ? -2.819 -37.316 43.762 1.00 39.00 85 GLN A CA 1
ATOM 712 C C . GLN A 1 85 ? -1.581 -38.055 44.299 1.00 39.00 85 GLN A C 1
ATOM 714 O O . GLN A 1 85 ? -1.524 -39.279 44.180 1.00 39.00 85 GLN A O 1
ATOM 719 N N . HIS A 1 86 ? -0.615 -37.366 44.920 1.00 35.72 86 HIS A N 1
ATOM 720 C CA . HIS A 1 86 ? 0.629 -37.992 45.397 1.00 35.72 86 HIS A CA 1
ATOM 721 C C . HIS A 1 86 ? 0.693 -38.273 46.913 1.00 35.72 86 HIS A C 1
ATOM 723 O O . HIS A 1 86 ? 1.711 -38.762 47.384 1.00 35.72 86 HIS A O 1
ATOM 729 N N . GLU A 1 87 ? -0.380 -38.048 47.685 1.00 38.41 87 GLU A N 1
ATOM 730 C CA . GLU A 1 87 ? -0.402 -38.357 49.134 1.00 38.41 87 GLU A CA 1
ATOM 731 C C . GLU A 1 87 ? -1.118 -39.675 49.517 1.00 38.41 87 GLU A C 1
ATOM 733 O O . GLU A 1 87 ? -1.300 -39.939 50.703 1.00 38.41 87 GLU A O 1
ATOM 738 N N . ILE A 1 88 ? -1.527 -40.535 48.568 1.00 43.25 88 ILE A N 1
ATOM 739 C CA . ILE A 1 88 ? -2.300 -41.766 48.895 1.00 43.25 88 ILE A CA 1
ATOM 740 C C . ILE A 1 88 ? -1.639 -43.069 48.418 1.00 43.25 88 ILE A C 1
ATOM 742 O O . ILE A 1 88 ? -2.301 -44.096 48.332 1.00 43.25 88 ILE A O 1
ATOM 746 N N . ASN A 1 89 ? -0.336 -43.115 48.134 1.00 35.53 89 ASN A N 1
ATOM 747 C CA . ASN A 1 89 ? 0.268 -44.430 47.896 1.00 35.53 89 ASN A CA 1
ATOM 748 C C . ASN A 1 89 ? 1.747 -44.499 48.266 1.00 35.53 89 ASN A C 1
ATOM 750 O O . ASN A 1 89 ? 2.615 -44.472 47.401 1.00 35.53 89 ASN A O 1
ATOM 754 N N . ASP A 1 90 ? 2.002 -44.645 49.563 1.00 32.09 90 ASP A N 1
ATOM 755 C CA . ASP A 1 90 ? 3.247 -45.214 50.061 1.00 32.09 90 ASP A CA 1
ATOM 756 C C . ASP A 1 90 ? 2.890 -46.429 50.925 1.00 32.09 90 ASP A C 1
ATOM 758 O O . ASP A 1 90 ? 2.380 -46.285 52.032 1.00 32.09 90 ASP A O 1
ATOM 762 N N . ASP A 1 91 ? 3.078 -47.628 50.367 1.00 30.02 91 ASP A N 1
ATOM 763 C CA . ASP A 1 91 ? 3.698 -48.733 51.098 1.00 30.02 91 ASP A CA 1
ATOM 764 C C . ASP A 1 91 ? 4.016 -49.928 50.177 1.00 30.02 91 ASP A C 1
ATOM 766 O O . ASP A 1 91 ? 3.154 -50.467 49.484 1.00 30.02 91 ASP A O 1
ATOM 770 N N . SER A 1 92 ? 5.254 -50.425 50.312 1.00 33.34 92 SER A N 1
ATOM 771 C CA . SER A 1 92 ? 5.762 -51.758 49.917 1.00 33.34 92 SER A CA 1
ATOM 772 C C . SER A 1 92 ? 6.392 -51.948 48.519 1.00 33.34 92 SER A C 1
ATOM 774 O O . SER A 1 92 ? 5.772 -52.522 47.630 1.00 33.34 92 SER A O 1
ATOM 776 N N . ARG A 1 93 ? 7.705 -51.677 48.378 1.00 33.09 93 ARG A N 1
ATOM 777 C CA . ARG A 1 93 ? 8.792 -52.705 48.335 1.00 33.09 93 ARG A CA 1
ATOM 778 C C . ARG A 1 93 ? 10.107 -52.211 47.693 1.00 33.09 93 ARG A C 1
ATOM 780 O O . ARG A 1 93 ? 10.254 -52.135 46.482 1.00 33.09 93 ARG A O 1
ATOM 787 N N . SER A 1 94 ? 11.083 -51.999 48.573 1.00 32.88 94 SER A N 1
ATOM 788 C CA . SER A 1 94 ? 12.491 -52.445 48.533 1.00 32.88 94 SER A CA 1
ATOM 789 C C . SER A 1 94 ? 12.897 -53.493 47.466 1.00 32.88 94 SER A C 1
ATOM 791 O O . SER A 1 94 ? 12.400 -54.619 47.505 1.00 32.88 94 SER A O 1
ATOM 793 N N . MET A 1 95 ? 13.833 -53.146 46.567 1.00 33.75 95 MET A N 1
ATOM 794 C CA . MET A 1 95 ? 15.240 -53.625 46.505 1.00 33.75 95 MET A CA 1
ATOM 795 C C . MET A 1 95 ? 15.886 -53.307 45.135 1.00 33.75 95 MET A C 1
ATOM 797 O O . MET A 1 95 ? 15.391 -53.732 44.098 1.00 33.75 95 MET A O 1
ATOM 801 N N . ASP A 1 96 ? 17.005 -52.575 45.174 1.00 31.39 96 ASP A N 1
ATOM 802 C CA . ASP A 1 96 ? 18.283 -52.826 44.483 1.00 31.39 96 ASP A CA 1
ATOM 803 C C . ASP A 1 96 ? 18.302 -53.595 43.141 1.00 31.39 96 ASP A C 1
ATOM 805 O O . ASP A 1 96 ? 18.063 -54.798 43.123 1.00 31.39 96 ASP A O 1
ATOM 809 N N . GLN A 1 97 ? 18.798 -52.971 42.056 1.00 33.25 97 GLN A N 1
ATOM 810 C CA . GLN A 1 97 ? 20.181 -53.180 41.566 1.00 33.25 97 GLN A CA 1
ATOM 811 C C . GLN A 1 97 ? 20.489 -52.538 40.198 1.00 33.25 97 GLN A C 1
ATOM 813 O O . GLN A 1 97 ? 19.688 -52.518 39.269 1.00 33.25 97 GLN A O 1
ATOM 818 N N . ASN A 1 98 ? 21.734 -52.065 40.109 1.00 29.22 98 ASN A N 1
ATOM 819 C CA . ASN A 1 98 ? 22.479 -51.667 38.917 1.00 29.22 98 ASN A CA 1
ATOM 820 C C . ASN A 1 98 ? 22.715 -52.820 37.915 1.00 29.22 98 ASN A C 1
ATOM 822 O O . ASN A 1 98 ? 22.786 -53.981 38.305 1.00 29.22 98 ASN A O 1
ATOM 826 N N . SER A 1 99 ? 23.093 -52.413 36.693 1.00 30.81 99 SER A N 1
ATOM 827 C CA . SER A 1 99 ? 24.068 -53.028 35.758 1.00 30.81 99 SER A CA 1
ATOM 828 C C . SER A 1 99 ? 23.563 -53.734 34.479 1.00 30.81 99 SER A C 1
ATOM 830 O O . SER A 1 99 ? 22.984 -54.808 34.502 1.00 30.81 99 SER A O 1
ATOM 832 N N . VAL A 1 100 ? 23.848 -53.071 33.344 1.00 30.20 100 VAL A N 1
ATOM 833 C CA . VAL A 1 100 ? 24.630 -53.542 32.175 1.00 30.20 100 VAL A CA 1
ATOM 834 C C . VAL A 1 100 ? 24.430 -54.991 31.695 1.00 30.20 100 VAL A C 1
ATOM 836 O O . VAL A 1 100 ? 24.886 -55.917 32.351 1.00 30.20 100 VAL A O 1
ATOM 839 N N . SER A 1 101 ? 23.916 -55.159 30.464 1.00 29.19 101 SER A N 1
ATOM 840 C CA . SER A 1 101 ? 24.561 -55.772 29.265 1.00 29.19 101 SER A CA 1
ATOM 841 C C . SER A 1 101 ? 23.571 -56.454 28.289 1.00 29.19 101 SER A C 1
ATOM 843 O O . SER A 1 101 ? 22.710 -57.234 28.671 1.00 29.19 101 SER A O 1
ATOM 845 N N . VAL A 1 102 ? 23.734 -56.119 27.004 1.00 33.94 102 VAL A N 1
ATOM 846 C CA . VAL A 1 102 ? 23.307 -56.808 25.751 1.00 33.94 102 VAL A CA 1
ATOM 847 C C . VAL A 1 102 ? 24.164 -58.108 25.590 1.00 33.94 102 VAL A C 1
ATOM 849 O O . VAL A 1 102 ? 25.191 -58.111 26.278 1.00 33.94 102 VAL A O 1
ATOM 852 N N . PRO A 1 103 ? 23.934 -59.161 24.732 1.00 49.56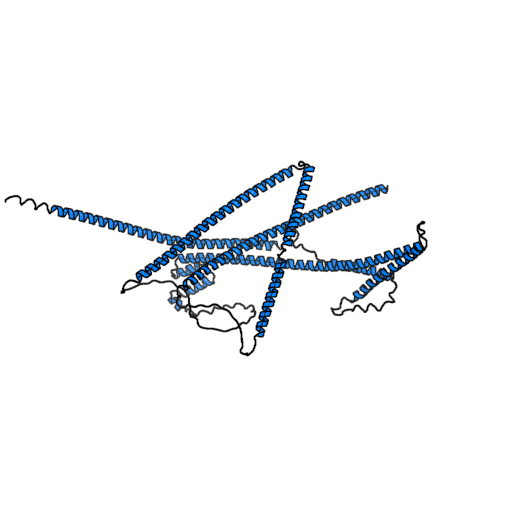 103 PRO A N 1
ATOM 853 C CA . PRO A 1 103 ? 23.101 -59.321 23.501 1.00 49.56 103 PRO A CA 1
ATOM 854 C C . PRO A 1 103 ? 22.347 -60.677 23.263 1.00 49.56 103 PRO A C 1
ATOM 856 O O . PRO A 1 103 ? 22.535 -61.634 24.002 1.00 49.56 103 PRO A O 1
ATOM 859 N N . GLU A 1 104 ? 21.630 -60.737 22.112 1.00 31.14 104 GLU A N 1
ATOM 860 C CA . GLU A 1 104 ? 21.419 -61.889 21.175 1.00 31.14 104 GLU A CA 1
ATOM 861 C C . GLU A 1 104 ? 20.605 -63.128 21.650 1.00 31.14 104 GLU A C 1
ATOM 863 O O . GLU A 1 104 ? 20.692 -63.539 22.792 1.00 31.14 104 GLU A O 1
ATOM 868 N N . ASN A 1 105 ? 19.806 -63.867 20.861 1.00 32.53 105 ASN A N 1
ATOM 869 C CA . ASN A 1 105 ? 19.510 -63.930 19.424 1.00 32.53 105 ASN A CA 1
ATOM 870 C C . ASN A 1 105 ? 18.211 -64.763 19.186 1.00 32.53 105 ASN A C 1
ATOM 872 O O . ASN A 1 105 ? 17.987 -65.758 19.865 1.00 32.53 105 ASN A O 1
ATOM 876 N N . GLN A 1 106 ? 17.455 -64.386 18.142 1.00 30.22 106 GLN A N 1
ATOM 877 C CA . GLN A 1 106 ? 16.709 -65.216 17.161 1.00 30.22 106 GLN A CA 1
ATOM 878 C C . GLN A 1 106 ? 15.549 -66.169 17.554 1.00 30.22 106 GLN A C 1
ATOM 880 O O . GLN A 1 106 ? 15.757 -67.217 18.153 1.00 30.22 106 GLN A O 1
ATOM 885 N N . SER A 1 107 ? 14.366 -65.918 16.955 1.00 27.59 107 SER A N 1
ATOM 886 C CA . SER A 1 107 ? 13.574 -66.946 16.237 1.00 27.59 107 SER A CA 1
ATOM 887 C C . SER A 1 107 ? 12.566 -66.333 15.225 1.00 27.59 107 SER A C 1
ATOM 889 O O . SER A 1 107 ? 11.583 -65.718 15.621 1.00 27.59 107 SER A O 1
ATOM 891 N N . THR A 1 108 ? 12.862 -66.508 13.924 1.00 31.53 108 THR A N 1
ATOM 892 C CA . THR A 1 108 ? 11.973 -66.818 12.760 1.00 31.53 108 THR A CA 1
ATOM 893 C C . THR A 1 108 ? 10.556 -66.203 12.661 1.00 31.53 108 THR A C 1
ATOM 895 O O . THR A 1 108 ? 9.630 -66.651 13.322 1.00 31.53 108 THR A O 1
ATOM 898 N N . VAL A 1 109 ? 10.350 -65.139 11.865 1.00 34.25 109 VAL A N 1
ATOM 899 C CA . VAL A 1 109 ? 9.923 -65.089 10.430 1.00 34.25 109 VAL A CA 1
ATOM 900 C C . VAL A 1 109 ? 8.523 -65.654 10.116 1.00 34.25 109 VAL A C 1
ATOM 902 O O . VAL A 1 109 ? 8.381 -66.867 10.024 1.00 34.25 109 VAL A O 1
ATOM 905 N N . VAL A 1 110 ? 7.567 -64.764 9.781 1.00 31.50 110 VAL A N 1
ATOM 906 C CA . VAL A 1 110 ? 6.780 -64.780 8.519 1.00 31.50 110 VAL A CA 1
ATOM 907 C C . VAL A 1 110 ? 6.481 -63.330 8.098 1.00 31.50 110 VAL A C 1
ATOM 909 O O . VAL A 1 110 ? 6.035 -62.508 8.890 1.00 31.50 110 VAL A O 1
ATOM 912 N N . THR A 1 111 ? 6.786 -63.045 6.839 1.00 39.78 111 THR A N 1
ATOM 913 C CA . THR A 1 111 ? 6.784 -61.772 6.108 1.00 39.78 111 THR A CA 1
ATOM 914 C C . THR A 1 111 ? 5.439 -61.450 5.451 1.00 39.78 111 THR A C 1
ATOM 916 O O . THR A 1 111 ? 4.890 -62.332 4.792 1.00 39.78 111 THR A O 1
ATOM 919 N N . ALA A 1 112 ? 4.997 -60.189 5.518 1.00 36.53 112 ALA A N 1
ATOM 920 C CA . ALA A 1 112 ? 4.472 -59.412 4.381 1.00 36.53 112 ALA A CA 1
ATOM 921 C C . ALA A 1 112 ? 4.222 -57.943 4.803 1.00 36.53 112 ALA A C 1
ATOM 923 O O . ALA A 1 112 ? 3.630 -57.697 5.850 1.00 36.53 112 ALA A O 1
ATOM 924 N N . ASP A 1 113 ? 4.676 -57.010 3.960 1.00 41.00 113 ASP A N 1
ATOM 925 C CA . ASP A 1 113 ? 4.298 -55.586 3.865 1.00 41.00 113 ASP A CA 1
ATOM 926 C C . ASP A 1 113 ? 4.792 -54.582 4.931 1.00 41.00 113 ASP A C 1
ATOM 928 O O . ASP A 1 113 ? 4.014 -53.800 5.476 1.00 41.00 113 ASP A O 1
ATOM 932 N N . VAL A 1 114 ? 6.112 -54.514 5.164 1.00 50.09 114 VAL A N 1
ATOM 933 C CA . VAL A 1 114 ? 6.752 -53.429 5.956 1.00 50.09 114 VAL A CA 1
ATOM 934 C C . VAL A 1 114 ? 7.603 -52.465 5.106 1.00 50.09 114 VAL A C 1
ATOM 936 O O . VAL A 1 114 ? 8.023 -51.426 5.604 1.00 50.09 114 VAL A O 1
ATOM 939 N N . ASP A 1 115 ? 7.777 -52.709 3.804 1.00 48.91 115 ASP A N 1
ATOM 940 C CA . ASP A 1 115 ? 8.660 -51.870 2.970 1.00 48.91 115 ASP A CA 1
ATOM 941 C C . ASP A 1 115 ? 8.014 -50.537 2.530 1.00 48.91 115 ASP A C 1
ATOM 943 O O . ASP A 1 115 ? 8.702 -49.543 2.303 1.00 48.91 115 ASP A O 1
ATOM 947 N N . ASN A 1 116 ? 6.678 -50.448 2.491 1.00 51.34 116 ASN A N 1
ATOM 948 C CA . ASN A 1 116 ? 5.994 -49.235 2.016 1.00 51.34 116 ASN A CA 1
ATOM 949 C C . ASN A 1 116 ? 5.956 -48.100 3.066 1.00 51.34 116 ASN A C 1
ATOM 951 O O . ASN A 1 116 ? 5.839 -46.925 2.720 1.00 51.34 116 ASN A O 1
ATOM 955 N N . CYS A 1 117 ? 6.073 -48.432 4.360 1.00 48.62 117 CYS A N 1
ATOM 956 C CA . CYS A 1 117 ? 6.157 -47.440 5.440 1.00 48.62 117 CYS A CA 1
ATOM 957 C C . CYS A 1 117 ? 7.589 -46.935 5.661 1.00 48.62 117 CYS A C 1
ATOM 959 O O . CYS A 1 117 ? 7.762 -45.781 6.052 1.00 48.62 117 CYS A O 1
ATOM 961 N N . SER A 1 118 ? 8.614 -47.758 5.405 1.00 56.69 118 SER A N 1
ATOM 962 C CA . SER A 1 118 ? 10.014 -47.319 5.460 1.00 56.69 118 SER A CA 1
ATOM 963 C C . SER A 1 118 ? 10.362 -46.388 4.307 1.00 56.69 118 SER A C 1
ATOM 965 O O . SER A 1 118 ? 11.067 -45.402 4.527 1.00 56.69 118 SER A O 1
ATOM 967 N N . ASP A 1 119 ? 9.816 -46.640 3.115 1.00 65.88 119 ASP A N 1
ATOM 968 C CA . ASP A 1 119 ? 9.966 -45.735 1.978 1.00 65.88 119 ASP A CA 1
ATOM 969 C C . ASP A 1 119 ? 9.272 -44.411 2.266 1.00 65.88 119 ASP A C 1
ATOM 971 O O . ASP A 1 119 ? 9.923 -43.382 2.213 1.00 65.88 119 ASP A O 1
ATOM 975 N N . LEU A 1 120 ? 8.013 -44.403 2.717 1.00 72.31 120 LEU A N 1
ATOM 976 C CA . LEU A 1 120 ? 7.341 -43.144 3.051 1.00 72.31 120 LEU A CA 1
ATOM 977 C C . LEU A 1 120 ? 8.052 -42.373 4.172 1.00 72.31 120 LEU A C 1
ATOM 979 O O . LEU A 1 120 ? 8.180 -41.156 4.081 1.00 72.31 120 LEU A O 1
ATOM 983 N N . ASN A 1 121 ? 8.530 -43.057 5.215 1.00 72.12 121 ASN A N 1
ATOM 984 C CA . ASN A 1 121 ? 9.226 -42.411 6.324 1.00 72.12 121 ASN A CA 1
ATOM 985 C C . ASN A 1 121 ? 10.605 -41.877 5.909 1.00 72.12 121 ASN A C 1
ATOM 987 O O . ASN A 1 121 ? 10.953 -40.758 6.272 1.00 72.12 121 ASN A O 1
ATOM 991 N N . SER A 1 122 ? 11.365 -42.623 5.101 1.00 78.38 122 SER A N 1
ATOM 992 C CA . SER A 1 122 ? 12.633 -42.142 4.535 1.00 78.38 122 SER A CA 1
ATOM 993 C C . SER A 1 122 ? 12.417 -41.005 3.534 1.00 78.38 122 SER A C 1
ATOM 995 O O . SER A 1 122 ? 13.195 -40.049 3.504 1.00 78.38 122 SER A O 1
ATOM 997 N N . GLU A 1 123 ? 11.310 -41.036 2.792 1.00 80.50 123 GLU A N 1
ATOM 998 C CA . GLU A 1 123 ? 10.908 -39.987 1.866 1.00 80.50 123 GLU A CA 1
ATOM 999 C C . GLU A 1 123 ? 10.496 -38.721 2.619 1.00 80.50 123 GLU A C 1
ATOM 1001 O O . GLU A 1 123 ? 10.924 -37.629 2.241 1.00 80.50 123 GLU A O 1
ATOM 1006 N N . LEU A 1 124 ? 9.771 -38.870 3.732 1.00 80.00 124 LEU A N 1
ATOM 1007 C CA . LEU A 1 124 ? 9.395 -37.794 4.644 1.00 80.00 124 LEU A CA 1
ATOM 1008 C C . LEU A 1 124 ? 10.622 -37.193 5.334 1.00 80.00 124 LEU A C 1
ATOM 1010 O O . LEU A 1 124 ? 10.743 -35.974 5.384 1.00 80.00 124 LEU A O 1
ATOM 1014 N N . GLN A 1 125 ? 11.560 -38.020 5.805 1.00 80.81 125 GLN A N 1
ATOM 1015 C CA . GLN A 1 125 ? 12.815 -37.556 6.399 1.00 80.81 125 GLN A CA 1
ATOM 1016 C C . GLN A 1 125 ? 13.679 -36.827 5.378 1.00 80.81 125 GLN A C 1
ATOM 1018 O O . GLN A 1 125 ? 14.194 -35.759 5.675 1.00 80.81 125 GLN A O 1
ATOM 1023 N N . ARG A 1 126 ? 13.771 -37.319 4.143 1.00 86.56 126 ARG A N 1
ATOM 1024 C CA . ARG A 1 126 ? 14.493 -36.641 3.061 1.00 86.56 126 ARG A CA 1
ATOM 1025 C C . ARG A 1 126 ? 13.823 -35.331 2.639 1.00 86.56 126 ARG A C 1
ATOM 1027 O O . ARG A 1 126 ? 14.531 -34.373 2.339 1.00 86.56 126 ARG A O 1
ATOM 1034 N N . VAL A 1 127 ? 12.489 -35.254 2.647 1.00 81.44 127 VAL A N 1
ATOM 1035 C CA . VAL A 1 127 ? 11.742 -34.008 2.393 1.00 81.44 127 VAL A CA 1
ATOM 1036 C C . VAL A 1 127 ? 11.905 -33.026 3.553 1.00 81.44 127 VAL A C 1
ATOM 1038 O O . VAL A 1 127 ? 12.125 -31.846 3.297 1.00 81.44 127 VAL A O 1
ATOM 1041 N N . LEU A 1 128 ? 11.884 -33.494 4.804 1.00 79.62 128 LEU A N 1
ATOM 1042 C CA . LEU A 1 128 ? 12.171 -32.695 5.999 1.00 79.62 128 LEU A CA 1
ATOM 1043 C C . LEU A 1 128 ? 13.602 -32.164 5.980 1.00 79.62 128 LEU A C 1
ATOM 1045 O O . LEU A 1 128 ? 13.787 -30.964 6.105 1.00 79.62 128 LEU A O 1
ATOM 1049 N N . THR A 1 129 ? 14.600 -33.005 5.711 1.00 80.94 129 THR A N 1
ATOM 1050 C CA . THR A 1 129 ? 16.001 -32.584 5.576 1.00 80.94 129 THR A CA 1
ATOM 1051 C C . THR A 1 129 ? 16.200 -31.666 4.365 1.00 80.94 129 THR A C 1
ATOM 1053 O O . THR A 1 129 ? 16.984 -30.722 4.417 1.00 80.94 129 THR A O 1
ATOM 1056 N N . GLY A 1 130 ? 15.468 -31.881 3.267 1.00 77.31 130 GLY A N 1
ATOM 1057 C CA . GLY A 1 130 ? 15.445 -30.980 2.113 1.00 77.31 130 GLY A CA 1
ATOM 1058 C C . GLY A 1 130 ? 14.852 -29.609 2.452 1.00 77.31 130 GLY A C 1
ATOM 1059 O O . GLY A 1 130 ? 15.431 -28.585 2.093 1.00 77.31 130 GLY A O 1
ATOM 1060 N N . LEU A 1 131 ? 13.745 -29.575 3.195 1.00 74.88 131 LEU A N 1
ATOM 1061 C CA . LEU A 1 131 ? 13.116 -28.356 3.702 1.00 74.88 131 LEU A CA 1
ATOM 1062 C C . LEU A 1 131 ? 13.994 -27.656 4.737 1.00 74.88 131 LEU A C 1
ATOM 1064 O O . LEU A 1 131 ? 14.161 -26.448 4.639 1.00 74.88 131 LEU A O 1
ATOM 1068 N N . GLU A 1 132 ? 14.616 -28.381 5.663 1.00 76.31 132 GLU A N 1
ATOM 1069 C CA . GLU A 1 132 ? 15.583 -27.846 6.624 1.00 76.31 132 GLU A CA 1
ATOM 1070 C C . GLU A 1 132 ? 16.795 -27.250 5.909 1.00 76.31 132 GLU A C 1
ATOM 1072 O O . GLU A 1 132 ? 17.213 -26.154 6.257 1.00 76.31 132 GLU A O 1
ATOM 1077 N N . ASN A 1 133 ? 17.302 -27.877 4.845 1.00 72.00 133 ASN A N 1
ATOM 1078 C CA . ASN A 1 133 ? 18.396 -27.330 4.038 1.00 72.00 133 ASN A CA 1
ATOM 1079 C C . ASN A 1 133 ? 17.976 -26.097 3.223 1.00 72.00 133 ASN A C 1
ATOM 1081 O O . ASN A 1 133 ? 18.756 -25.154 3.098 1.00 72.00 133 ASN A O 1
ATOM 1085 N N . VAL A 1 134 ? 16.745 -26.057 2.704 1.00 70.75 134 VAL A N 1
ATOM 1086 C CA . VAL A 1 134 ? 16.200 -24.887 1.993 1.00 70.75 134 VAL A CA 1
ATOM 1087 C C . VAL A 1 134 ? 15.886 -23.745 2.963 1.00 70.75 134 VAL A C 1
ATOM 1089 O O . VAL A 1 134 ? 16.136 -22.588 2.632 1.00 70.75 134 VAL A O 1
ATOM 1092 N N . VAL A 1 135 ? 15.403 -24.042 4.170 1.00 62.81 135 VAL A N 1
ATOM 1093 C CA . VAL A 1 135 ? 15.137 -23.075 5.247 1.00 62.81 135 VAL A CA 1
ATOM 1094 C C . VAL A 1 135 ? 16.448 -22.573 5.858 1.00 62.81 135 VAL A C 1
ATOM 1096 O O . VAL A 1 135 ? 16.599 -21.369 6.042 1.00 62.81 135 VAL A O 1
ATOM 1099 N N . CYS A 1 136 ? 17.444 -23.435 6.078 1.00 54.38 136 CYS A N 1
ATOM 1100 C CA . CYS A 1 136 ? 18.800 -23.036 6.465 1.00 54.38 136 CYS A CA 1
ATOM 1101 C C . CYS A 1 136 ? 19.509 -22.254 5.354 1.00 54.38 136 CYS A C 1
ATOM 1103 O O . CYS A 1 136 ? 20.243 -21.317 5.660 1.00 54.38 136 CYS A O 1
ATOM 1105 N N . GLY A 1 137 ? 19.270 -22.584 4.082 1.00 52.97 137 GLY A N 1
ATOM 1106 C CA . GLY A 1 137 ? 19.759 -21.826 2.929 1.00 52.97 137 GLY A CA 1
ATOM 1107 C C . GLY A 1 137 ? 19.151 -20.424 2.862 1.00 52.97 137 GLY A C 1
ATOM 1108 O O . GLY A 1 137 ? 19.885 -19.449 2.730 1.00 52.97 137 GLY A O 1
ATOM 1109 N N . ARG A 1 138 ? 17.830 -20.306 3.068 1.00 50.31 138 ARG A N 1
ATOM 1110 C CA . ARG A 1 138 ? 17.117 -19.016 3.133 1.00 50.31 138 ARG A CA 1
ATOM 1111 C C . ARG A 1 138 ? 17.487 -18.197 4.378 1.00 50.31 138 ARG A C 1
ATOM 1113 O O . ARG A 1 138 ? 17.523 -16.974 4.320 1.00 50.31 138 ARG A O 1
ATOM 1120 N N . LYS A 1 139 ? 17.813 -18.858 5.495 1.00 43.47 139 LYS A N 1
ATOM 1121 C CA . LYS A 1 139 ? 18.264 -18.210 6.738 1.00 43.47 139 LYS A CA 1
ATOM 1122 C C . LYS A 1 139 ? 19.724 -17.736 6.657 1.00 43.47 139 LYS A C 1
ATOM 1124 O O . LYS A 1 139 ? 20.033 -16.678 7.195 1.00 43.47 139 LYS A O 1
ATOM 1129 N N . LYS A 1 140 ? 20.592 -18.440 5.915 1.00 46.22 140 LYS A N 1
ATOM 1130 C CA . LYS A 1 140 ? 21.971 -18.006 5.601 1.00 46.22 140 LYS A CA 1
ATOM 1131 C C . LYS A 1 140 ? 22.037 -16.839 4.613 1.00 46.22 140 LYS A C 1
ATOM 1133 O O . LYS A 1 140 ? 22.969 -16.051 4.695 1.00 46.22 140 LYS A O 1
ATOM 1138 N N . SER A 1 141 ? 21.060 -16.690 3.714 1.00 51.19 141 SER A N 1
ATOM 1139 C CA . SER A 1 141 ? 21.001 -15.540 2.799 1.00 51.19 141 SER A CA 1
ATOM 1140 C C . SER A 1 141 ? 20.396 -14.275 3.416 1.00 51.19 141 SER A C 1
ATOM 1142 O O . SER A 1 141 ? 20.524 -13.213 2.819 1.00 51.19 141 SER A O 1
ATOM 1144 N N . SER A 1 142 ? 19.728 -14.368 4.575 1.00 49.47 142 SER A N 1
ATOM 1145 C CA . SER A 1 142 ? 19.041 -13.215 5.179 1.00 49.47 142 SER A CA 1
ATOM 1146 C C . SER A 1 142 ? 19.690 -12.630 6.429 1.00 49.47 142 SER A C 1
ATOM 1148 O O . SER A 1 142 ? 19.404 -11.475 6.708 1.00 49.47 142 SER A O 1
ATOM 1150 N N . CYS A 1 143 ? 20.559 -13.334 7.159 1.00 51.16 143 CYS A N 1
ATOM 1151 C CA . CYS A 1 143 ? 21.480 -12.694 8.109 1.00 51.16 143 CYS A CA 1
ATOM 1152 C C . CYS A 1 143 ? 22.455 -13.727 8.686 1.00 51.16 143 CYS A C 1
ATOM 1154 O O . CYS A 1 143 ? 22.143 -14.427 9.647 1.00 51.16 143 CYS A O 1
ATOM 1156 N N . SER A 1 144 ? 23.649 -13.823 8.114 1.00 48.44 144 SER A N 1
ATOM 1157 C CA . SER A 1 144 ? 24.826 -14.281 8.851 1.00 48.44 144 SER A CA 1
ATOM 1158 C C . SER A 1 144 ? 26.056 -13.713 8.162 1.00 48.44 144 SER A C 1
ATOM 1160 O O . SER A 1 144 ? 26.771 -14.435 7.470 1.00 48.44 144 SER A O 1
ATOM 1162 N N . LEU A 1 145 ? 26.271 -12.402 8.307 1.00 55.88 145 LEU A N 1
ATOM 1163 C CA . LEU A 1 145 ? 27.618 -11.868 8.136 1.00 55.88 145 LEU A CA 1
ATOM 1164 C C . LEU A 1 145 ? 28.495 -12.642 9.123 1.00 55.88 145 LEU A C 1
ATOM 1166 O O . LEU A 1 145 ? 28.173 -12.724 10.313 1.00 55.88 145 LEU A O 1
ATOM 1170 N N . SER A 1 146 ? 29.547 -13.288 8.631 1.00 68.38 146 SER A N 1
ATOM 1171 C CA . SER A 1 146 ? 30.551 -13.870 9.513 1.00 68.38 146 SER A CA 1
ATOM 1172 C C . SER A 1 146 ? 31.104 -12.774 10.424 1.00 68.38 146 SER A C 1
ATOM 1174 O O . SER A 1 146 ? 31.101 -11.599 10.061 1.00 68.38 146 SER A O 1
ATOM 1176 N N . VAL A 1 147 ? 31.593 -13.137 11.611 1.00 72.75 147 VAL A N 1
ATOM 1177 C CA . VAL A 1 147 ? 32.208 -12.165 12.537 1.00 72.75 147 VAL A CA 1
ATOM 1178 C C . VAL A 1 147 ? 33.278 -11.331 11.815 1.00 72.75 147 VAL A C 1
ATOM 1180 O O . VAL A 1 147 ? 33.309 -10.120 11.969 1.00 72.75 147 VAL A O 1
ATOM 1183 N N . ALA A 1 148 ? 34.036 -11.947 10.901 1.00 73.31 148 ALA A N 1
ATOM 1184 C CA . ALA A 1 148 ? 35.012 -11.258 10.060 1.00 73.31 148 ALA A CA 1
ATOM 1185 C C . ALA A 1 148 ? 34.393 -10.259 9.059 1.00 73.31 148 ALA A C 1
ATOM 1187 O O . ALA A 1 148 ? 34.999 -9.236 8.759 1.00 73.31 148 ALA A O 1
ATOM 1188 N N . GLU A 1 149 ? 33.198 -10.522 8.525 1.00 75.94 149 GLU A N 1
ATOM 1189 C CA . GLU A 1 149 ? 32.486 -9.576 7.654 1.00 75.94 149 GLU A CA 1
ATOM 1190 C C . GLU A 1 149 ? 31.838 -8.439 8.442 1.00 75.94 149 GLU A C 1
ATOM 1192 O O . GLU A 1 149 ? 31.787 -7.320 7.935 1.00 75.94 149 GLU A O 1
ATOM 1197 N N . VAL A 1 150 ? 31.387 -8.702 9.672 1.00 77.00 150 VAL A N 1
ATOM 1198 C CA . VAL A 1 150 ? 30.932 -7.663 10.606 1.00 77.00 150 VAL A CA 1
ATOM 1199 C C . VAL A 1 150 ? 32.103 -6.760 10.989 1.00 77.00 150 VAL A C 1
ATOM 1201 O O . VAL A 1 150 ? 31.978 -5.547 10.858 1.00 77.00 150 VAL A O 1
ATOM 1204 N N . ASP A 1 151 ? 33.255 -7.327 11.348 1.00 81.44 151 ASP A N 1
ATOM 1205 C CA . ASP A 1 151 ? 34.469 -6.566 11.666 1.00 81.44 151 ASP A CA 1
ATOM 1206 C C . ASP A 1 151 ? 34.932 -5.732 10.463 1.00 81.44 151 ASP A C 1
ATOM 1208 O O . ASP A 1 151 ? 35.193 -4.538 10.594 1.00 81.44 151 ASP A O 1
ATOM 1212 N N . ARG A 1 152 ? 34.912 -6.307 9.253 1.00 82.06 152 ARG A N 1
ATOM 1213 C CA . ARG A 1 152 ? 35.216 -5.580 8.011 1.00 82.06 152 ARG A CA 1
ATOM 1214 C C . ARG A 1 152 ? 34.222 -4.443 7.749 1.00 82.06 152 ARG A C 1
ATOM 1216 O O . ARG A 1 152 ? 34.615 -3.391 7.253 1.00 82.06 152 ARG A O 1
ATOM 1223 N N . HIS A 1 153 ? 32.939 -4.632 8.058 1.00 81.81 153 HIS A N 1
ATOM 1224 C CA . HIS A 1 153 ? 31.933 -3.575 7.937 1.00 81.81 153 HIS A CA 1
ATOM 1225 C C . HIS A 1 153 ? 32.113 -2.476 8.984 1.00 81.81 153 HIS A C 1
ATOM 1227 O O . HIS A 1 153 ? 31.943 -1.304 8.654 1.00 81.81 153 HIS A O 1
ATOM 1233 N N . ILE A 1 154 ? 32.495 -2.831 10.210 1.00 84.19 154 ILE A N 1
ATOM 1234 C CA . ILE A 1 154 ? 32.829 -1.874 11.265 1.00 84.19 154 ILE A CA 1
ATOM 1235 C C . ILE A 1 154 ? 34.057 -1.065 10.851 1.00 84.19 154 ILE A C 1
ATOM 1237 O O . ILE A 1 154 ? 34.006 0.157 10.919 1.00 84.19 154 ILE A O 1
ATOM 1241 N N . GLU A 1 155 ? 35.116 -1.689 10.333 1.00 86.44 155 GLU A N 1
ATOM 1242 C CA . GLU A 1 155 ? 36.289 -0.978 9.802 1.00 86.44 155 GLU A CA 1
ATOM 1243 C C . GLU A 1 155 ? 35.918 -0.047 8.636 1.00 86.44 155 GLU A C 1
ATOM 1245 O O . GLU A 1 155 ? 36.369 1.097 8.578 1.00 86.44 155 GLU A O 1
ATOM 1250 N N . GLN A 1 156 ? 35.041 -0.488 7.729 1.00 83.94 156 GLN A N 1
ATOM 1251 C CA . GLN A 1 156 ? 34.546 0.349 6.630 1.00 83.94 156 GLN A CA 1
ATOM 1252 C C . GLN A 1 156 ? 33.720 1.548 7.116 1.00 83.94 156 GLN A C 1
ATOM 1254 O O . GLN A 1 156 ? 33.871 2.647 6.591 1.00 83.94 156 GLN A O 1
ATOM 1259 N N . LEU A 1 157 ? 32.867 1.364 8.124 1.00 82.88 157 LEU A N 1
ATOM 1260 C CA . LEU A 1 157 ? 32.096 2.451 8.731 1.00 82.88 157 LEU A CA 1
ATOM 1261 C C . LEU A 1 157 ? 32.987 3.394 9.542 1.00 82.88 157 LEU A C 1
ATOM 1263 O O . LEU A 1 157 ? 32.776 4.601 9.514 1.00 82.88 157 LEU A O 1
ATOM 1267 N N . THR A 1 158 ? 34.006 2.861 10.215 1.00 84.94 158 THR A N 1
ATOM 1268 C CA . THR A 1 158 ? 34.962 3.651 11.002 1.00 84.94 158 THR A CA 1
ATOM 1269 C C . THR A 1 158 ? 35.812 4.517 10.078 1.00 84.94 158 THR A C 1
ATOM 1271 O O . THR A 1 158 ? 35.893 5.724 10.270 1.00 84.94 158 THR A O 1
ATOM 1274 N N . THR A 1 159 ? 36.340 3.942 8.995 1.00 87.75 159 THR A N 1
ATOM 1275 C CA . THR A 1 159 ? 37.081 4.700 7.974 1.00 87.75 159 THR A CA 1
ATOM 1276 C C . THR A 1 159 ? 36.199 5.716 7.248 1.00 87.75 159 THR A C 1
ATOM 1278 O O . THR A 1 159 ? 36.658 6.823 6.974 1.00 87.75 159 THR A O 1
ATOM 1281 N N . ALA A 1 160 ? 34.932 5.397 6.964 1.00 82.75 160 ALA A N 1
ATOM 1282 C CA . ALA A 1 160 ? 33.984 6.362 6.407 1.00 82.75 160 ALA A CA 1
ATOM 1283 C C . ALA A 1 160 ? 33.681 7.512 7.387 1.00 82.75 160 ALA A C 1
ATOM 1285 O O . ALA A 1 160 ? 33.678 8.669 6.973 1.00 82.75 160 ALA A O 1
ATOM 1286 N N . SER A 1 161 ? 33.502 7.213 8.678 1.00 84.25 161 SER A N 1
ATOM 1287 C CA . SER A 1 161 ? 33.334 8.220 9.735 1.00 84.25 161 SER A CA 1
ATOM 1288 C C . SER A 1 161 ? 34.548 9.142 9.822 1.00 84.25 161 SER A C 1
ATOM 1290 O O . SER A 1 161 ? 34.392 10.357 9.815 1.00 84.25 161 SER A O 1
ATOM 1292 N N . GLU A 1 162 ? 35.760 8.584 9.804 1.00 89.31 162 GLU A N 1
ATOM 1293 C CA . GLU A 1 162 ? 37.003 9.363 9.799 1.00 89.31 162 GLU A CA 1
ATOM 1294 C C . GLU A 1 162 ? 37.108 10.276 8.565 1.00 89.31 162 GLU A C 1
ATOM 1296 O O . GLU A 1 162 ? 37.568 11.414 8.670 1.00 89.31 162 GLU A O 1
ATOM 1301 N N . HIS A 1 163 ? 36.648 9.817 7.393 1.00 85.88 163 HIS A N 1
ATOM 1302 C CA . HIS A 1 163 ? 36.589 10.646 6.183 1.00 85.88 163 HIS A CA 1
ATOM 1303 C C . HIS A 1 163 ? 35.561 11.778 6.300 1.00 85.88 163 HIS A C 1
ATOM 1305 O O . HIS A 1 163 ? 35.832 12.885 5.832 1.00 85.88 163 HIS A O 1
ATOM 1311 N N . CYS A 1 164 ? 34.408 11.537 6.929 1.00 81.06 164 CYS A N 1
ATOM 1312 C CA . CYS A 1 164 ? 33.428 12.582 7.222 1.00 81.06 164 CYS A CA 1
ATOM 1313 C C . CYS A 1 164 ? 33.988 13.616 8.206 1.00 81.06 164 CYS A C 1
ATOM 1315 O O . CYS A 1 164 ? 33.851 14.811 7.957 1.00 81.06 164 CYS A O 1
ATOM 1317 N N . ASP A 1 165 ? 34.685 13.186 9.257 1.00 85.69 165 ASP A N 1
ATOM 1318 C CA . ASP A 1 165 ? 35.319 14.087 10.226 1.00 85.69 165 ASP A CA 1
ATOM 1319 C C . ASP A 1 165 ? 36.413 14.943 9.574 1.00 85.69 165 ASP A C 1
ATOM 1321 O O . ASP A 1 165 ? 36.511 16.147 9.820 1.00 85.69 165 ASP A O 1
ATOM 1325 N N . LEU A 1 166 ? 37.211 14.349 8.680 1.00 85.50 166 LEU A N 1
ATOM 1326 C CA . LEU A 1 166 ? 38.180 15.072 7.856 1.00 85.50 166 LEU A CA 1
ATOM 1327 C C . LEU A 1 166 ? 37.493 16.083 6.931 1.00 85.50 166 LEU A C 1
ATOM 1329 O O . LEU A 1 166 ? 37.950 17.221 6.846 1.00 85.50 166 LEU A O 1
ATOM 1333 N N . ALA A 1 167 ? 36.393 15.707 6.274 1.00 82.12 167 ALA A N 1
ATOM 1334 C CA . ALA A 1 167 ? 35.632 16.612 5.417 1.00 82.12 167 ALA A CA 1
ATOM 1335 C C . ALA A 1 167 ? 35.058 17.794 6.216 1.00 82.12 167 ALA A C 1
ATOM 1337 O O . ALA A 1 167 ? 35.242 18.944 5.817 1.00 82.12 167 ALA A O 1
ATOM 1338 N N . ILE A 1 168 ? 34.460 17.532 7.381 1.00 81.44 168 ILE A N 1
ATOM 1339 C CA . ILE A 1 168 ? 33.957 18.563 8.300 1.00 81.44 168 ILE A CA 1
ATOM 1340 C C . ILE A 1 168 ? 35.094 19.496 8.707 1.00 81.44 168 ILE A C 1
ATOM 1342 O O . ILE A 1 168 ? 34.967 20.708 8.566 1.00 81.44 168 ILE A O 1
ATOM 1346 N N . LYS A 1 169 ? 36.245 18.950 9.103 1.00 83.44 169 LYS A N 1
ATOM 1347 C CA . LYS A 1 169 ? 37.408 19.753 9.483 1.00 83.44 169 LYS A CA 1
ATOM 1348 C C . LYS A 1 169 ? 37.939 20.606 8.328 1.00 83.44 169 LYS A C 1
ATOM 1350 O O . LYS A 1 169 ? 38.293 21.760 8.539 1.00 83.44 169 LYS A O 1
ATOM 1355 N N . THR A 1 170 ? 37.962 20.085 7.099 1.00 78.50 170 THR A N 1
ATOM 1356 C CA . THR A 1 170 ? 38.355 20.884 5.924 1.00 78.50 170 THR A CA 1
ATOM 1357 C C . THR A 1 170 ? 37.356 21.995 5.618 1.00 78.50 170 THR A C 1
ATOM 1359 O O . THR A 1 170 ? 37.768 23.085 5.233 1.00 78.50 170 THR A O 1
ATOM 1362 N N . VAL A 1 171 ? 36.058 21.762 5.831 1.00 76.75 171 VAL A N 1
ATOM 1363 C CA . VAL A 1 171 ? 35.025 22.797 5.705 1.00 76.75 171 VAL A CA 1
ATOM 1364 C C . VAL A 1 171 ? 35.195 23.848 6.800 1.00 76.75 171 VAL A C 1
ATOM 1366 O O . VAL A 1 171 ? 35.217 25.030 6.482 1.00 76.75 171 VAL A O 1
ATOM 1369 N N . GLU A 1 172 ? 35.428 23.449 8.051 1.00 75.25 172 GLU A N 1
ATOM 1370 C CA . GLU A 1 172 ? 35.708 24.364 9.166 1.00 75.25 172 GLU A CA 1
ATOM 1371 C C . GLU A 1 172 ? 36.987 25.192 8.942 1.00 75.25 172 GLU A C 1
ATOM 1373 O O . GLU A 1 172 ? 37.029 26.378 9.272 1.00 75.25 172 GLU A O 1
ATOM 1378 N N . GLU A 1 173 ? 38.031 24.604 8.350 1.00 78.44 173 GLU A N 1
ATOM 1379 C CA . GLU A 1 173 ? 39.258 25.310 7.963 1.00 78.44 173 GLU A CA 1
ATOM 1380 C C . GLU A 1 173 ? 39.001 26.297 6.812 1.00 78.44 173 GLU A C 1
ATOM 1382 O O . GLU A 1 173 ? 39.487 27.428 6.858 1.00 78.44 173 GLU A O 1
ATOM 1387 N N . ILE A 1 174 ? 38.190 25.925 5.815 1.00 71.31 174 ILE A N 1
ATOM 1388 C CA . ILE A 1 174 ? 37.772 26.815 4.720 1.00 71.31 174 ILE A CA 1
ATOM 1389 C C . ILE A 1 174 ? 36.901 27.965 5.252 1.00 71.31 174 ILE A C 1
ATOM 1391 O O . ILE A 1 174 ? 37.120 29.116 4.877 1.00 71.31 174 ILE A O 1
ATOM 1395 N N . GLU A 1 175 ? 35.970 27.693 6.167 1.00 66.56 175 GLU A N 1
ATOM 1396 C CA . GLU A 1 175 ? 35.154 28.699 6.859 1.00 66.56 175 GLU A CA 1
ATOM 1397 C C . GLU A 1 175 ? 36.010 29.617 7.747 1.00 66.56 175 GLU A C 1
ATOM 1399 O O . GLU A 1 175 ? 35.783 30.828 7.810 1.00 66.56 175 GLU A O 1
ATOM 1404 N N . GLY A 1 176 ? 37.044 29.067 8.392 1.00 66.81 176 GLY A N 1
ATOM 1405 C CA . GLY A 1 176 ? 38.026 29.821 9.167 1.00 66.81 176 GLY A CA 1
ATOM 1406 C C . GLY A 1 176 ? 38.891 30.749 8.308 1.00 66.81 176 GLY A C 1
ATOM 1407 O O . GLY A 1 176 ? 39.168 31.877 8.719 1.00 66.81 176 GLY A O 1
ATOM 1408 N N . VAL A 1 177 ? 39.282 30.307 7.107 1.00 65.06 177 VAL A N 1
ATOM 1409 C CA . VAL A 1 177 ? 40.081 31.083 6.138 1.00 65.06 177 VAL A CA 1
ATOM 1410 C C . VAL A 1 177 ? 39.238 32.134 5.408 1.00 65.06 177 VAL A C 1
ATOM 1412 O O . VAL A 1 177 ? 39.745 33.214 5.103 1.00 65.06 177 VAL A O 1
ATOM 1415 N N . LEU A 1 178 ? 37.956 31.857 5.153 1.00 59.25 178 LEU A N 1
ATOM 1416 C CA . LEU A 1 178 ? 37.035 32.785 4.485 1.00 59.25 178 LEU A CA 1
ATOM 1417 C C . LEU A 1 178 ? 36.426 33.839 5.422 1.00 59.25 178 LEU A C 1
ATOM 1419 O O . LEU A 1 178 ? 35.771 34.759 4.942 1.00 59.25 178 LEU A O 1
ATOM 1423 N N . GLY A 1 179 ? 36.714 33.781 6.723 1.00 56.50 179 GLY A N 1
ATOM 1424 C CA . GLY A 1 179 ? 36.246 34.758 7.699 1.00 56.50 179 GLY A CA 1
ATOM 1425 C C . GLY A 1 179 ? 34.771 34.553 8.047 1.00 56.50 179 GLY A C 1
ATOM 1426 O O . GLY A 1 179 ? 33.879 34.635 7.205 1.00 56.50 179 GLY A O 1
ATOM 1427 N N . ARG A 1 180 ? 34.509 34.359 9.341 1.00 55.50 180 ARG A N 1
ATOM 1428 C CA . ARG A 1 180 ? 33.193 34.104 9.960 1.00 55.50 180 ARG A CA 1
ATOM 1429 C C . ARG A 1 180 ? 32.169 35.254 9.802 1.00 55.50 180 ARG A C 1
ATOM 1431 O O . ARG A 1 180 ? 31.084 35.186 10.368 1.00 55.50 180 ARG A O 1
ATOM 1438 N N . ASP A 1 181 ? 32.501 36.290 9.033 1.00 49.91 181 ASP A N 1
ATOM 1439 C CA . ASP A 1 181 ? 31.787 37.570 8.972 1.00 49.91 181 ASP A CA 1
ATOM 1440 C C . ASP A 1 181 ? 31.023 37.797 7.655 1.00 49.91 181 ASP A C 1
ATOM 1442 O O . ASP A 1 181 ? 30.355 38.819 7.499 1.00 49.91 181 ASP A O 1
ATOM 1446 N N . LEU A 1 182 ? 31.080 36.868 6.693 1.00 52.72 182 LEU A N 1
ATOM 1447 C CA . LEU A 1 182 ? 30.381 37.040 5.410 1.00 52.72 182 LEU A CA 1
ATOM 1448 C C . LEU A 1 182 ? 28.855 36.856 5.519 1.00 52.72 182 LEU A C 1
ATOM 1450 O O . LEU A 1 182 ? 28.133 37.394 4.681 1.00 52.72 182 LEU A O 1
ATOM 1454 N N . TYR A 1 183 ? 28.354 36.158 6.550 1.00 56.16 183 TYR A N 1
ATOM 1455 C CA . TYR A 1 183 ? 26.918 35.897 6.746 1.00 56.16 183 TYR A CA 1
ATOM 1456 C C . TYR A 1 183 ? 26.517 35.800 8.238 1.00 56.16 183 TYR A C 1
ATOM 1458 O O . TYR A 1 183 ? 26.344 34.697 8.760 1.00 56.16 183 TYR A O 1
ATOM 1466 N N . PRO A 1 184 ? 26.293 36.933 8.935 1.00 57.91 184 PRO A N 1
ATOM 1467 C CA . PRO A 1 184 ? 25.835 36.961 10.334 1.00 57.91 184 PRO A CA 1
ATOM 1468 C C . PRO A 1 184 ? 24.542 36.162 10.577 1.00 57.91 184 PRO A C 1
ATOM 1470 O O . PRO A 1 184 ? 24.378 35.524 11.615 1.00 57.91 184 PRO A O 1
ATOM 1473 N N . ASN A 1 185 ? 23.658 36.131 9.576 1.00 61.03 185 ASN A N 1
ATOM 1474 C CA . ASN A 1 185 ? 22.353 35.475 9.657 1.00 61.03 185 ASN A CA 1
ATOM 1475 C C . ASN A 1 185 ? 22.458 33.951 9.851 1.00 61.03 185 ASN A C 1
ATOM 1477 O O . ASN A 1 185 ? 21.666 33.388 10.597 1.00 61.03 185 ASN A O 1
ATOM 1481 N N . LEU A 1 186 ? 23.461 33.293 9.254 1.00 61.06 186 LEU A N 1
ATOM 1482 C CA . LEU A 1 186 ? 23.660 31.843 9.392 1.00 61.06 186 LEU A CA 1
ATOM 1483 C C . LEU A 1 186 ? 24.211 31.466 10.774 1.00 61.06 186 LEU A C 1
ATOM 1485 O O . LEU A 1 186 ? 23.859 30.422 11.314 1.00 61.06 186 LEU A O 1
ATOM 1489 N N . SER A 1 187 ? 25.038 32.323 11.382 1.00 66.31 187 SER A N 1
ATOM 1490 C CA . SER A 1 187 ? 25.540 32.097 12.744 1.00 66.31 187 SER A CA 1
ATOM 1491 C C . SER A 1 187 ? 24.435 32.261 13.790 1.00 66.31 187 SER A C 1
ATOM 1493 O O . SER A 1 187 ? 24.396 31.512 14.767 1.00 66.31 187 SER A O 1
ATOM 1495 N N . GLU A 1 188 ? 23.536 33.228 13.600 1.00 72.00 188 GLU A N 1
ATOM 1496 C CA . GLU A 1 188 ? 22.365 33.394 14.464 1.00 72.00 188 GLU A CA 1
ATOM 1497 C C . GLU A 1 188 ? 21.369 32.244 14.300 1.00 72.00 188 GLU A C 1
ATOM 1499 O O . GLU A 1 188 ? 20.808 31.776 15.287 1.00 72.00 188 GLU A O 1
ATOM 1504 N N . GLU A 1 189 ? 21.157 31.771 13.074 1.00 71.50 189 GLU A N 1
ATOM 1505 C CA . GLU A 1 189 ? 20.281 30.637 12.778 1.00 71.50 189 GLU A CA 1
ATOM 1506 C C . GLU A 1 189 ? 20.843 29.330 13.349 1.00 71.50 189 GLU A C 1
ATOM 1508 O O . GLU A 1 189 ? 20.131 28.610 14.045 1.00 71.50 189 GLU A O 1
ATOM 1513 N N . ARG A 1 190 ? 22.151 29.087 13.203 1.00 71.75 190 ARG A N 1
ATOM 1514 C CA . ARG A 1 190 ? 22.851 27.978 13.867 1.00 71.75 190 ARG A CA 1
ATOM 1515 C C . ARG A 1 190 ? 22.703 28.035 15.388 1.00 71.75 190 ARG A C 1
ATOM 1517 O O . ARG A 1 190 ? 22.388 27.025 16.004 1.00 71.75 190 ARG A O 1
ATOM 1524 N N . SER A 1 191 ? 22.849 29.215 15.995 1.00 76.19 191 SER A N 1
ATOM 1525 C CA . SER A 1 191 ? 22.674 29.386 17.443 1.00 76.19 191 SER A CA 1
ATOM 1526 C C . SER A 1 191 ? 21.228 29.140 17.903 1.00 76.19 191 SER A C 1
ATOM 1528 O O . SER A 1 191 ? 21.011 28.611 18.996 1.00 76.19 191 SER A O 1
ATOM 1530 N N . ARG A 1 192 ? 20.226 29.475 17.075 1.00 80.44 192 ARG A N 1
ATOM 1531 C CA . ARG A 1 192 ? 18.814 29.146 17.347 1.00 80.44 192 ARG A CA 1
ATOM 1532 C C . ARG A 1 192 ? 18.582 27.640 17.314 1.00 80.44 192 ARG A C 1
ATOM 1534 O O . ARG A 1 192 ? 18.027 27.116 18.276 1.00 80.44 192 ARG A O 1
ATOM 1541 N N . TRP A 1 193 ? 19.062 26.958 16.275 1.00 73.38 193 TRP A N 1
ATOM 1542 C CA . TRP A 1 193 ? 18.936 25.506 16.153 1.00 73.38 193 TRP A CA 1
ATOM 1543 C C . TRP A 1 193 ? 19.686 24.763 17.260 1.00 73.38 193 TRP A C 1
ATOM 1545 O O . TRP A 1 193 ? 19.149 23.823 17.832 1.00 73.38 193 TRP A O 1
ATOM 1555 N N . GLU A 1 194 ? 20.883 25.213 17.642 1.00 83.88 194 GLU A N 1
ATOM 1556 C CA . GLU A 1 194 ? 21.630 24.639 18.770 1.00 83.88 194 GLU A CA 1
ATOM 1557 C C . GLU A 1 194 ? 20.878 24.794 20.099 1.00 83.88 194 GLU A C 1
ATOM 1559 O O . GLU A 1 194 ? 20.857 23.871 20.916 1.00 83.88 194 GLU A O 1
ATOM 1564 N N . LYS A 1 195 ? 20.211 25.934 20.312 1.00 90.56 195 LYS A N 1
ATOM 1565 C CA . LYS A 1 195 ? 19.399 26.177 21.509 1.00 90.56 195 LYS A CA 1
ATOM 1566 C C . LYS A 1 195 ? 18.122 25.335 21.529 1.00 90.56 195 LYS A C 1
ATOM 1568 O O . LYS A 1 195 ? 17.745 24.836 22.586 1.00 90.56 195 LYS A O 1
ATOM 1573 N N . GLU A 1 196 ? 17.471 25.168 20.384 1.00 89.81 196 GLU A N 1
ATOM 1574 C CA . GLU A 1 196 ? 16.293 24.309 20.239 1.00 89.81 196 GLU A CA 1
ATOM 1575 C C . GLU A 1 196 ? 16.653 22.832 20.442 1.00 89.81 196 GLU A C 1
ATOM 1577 O O . GLU A 1 196 ? 15.992 22.131 21.204 1.00 89.81 196 GLU A O 1
ATOM 1582 N N . LEU A 1 197 ? 17.778 22.388 19.876 1.00 85.94 197 LEU A N 1
ATOM 1583 C CA . LEU A 1 197 ? 18.309 21.042 20.078 1.00 85.94 197 LEU A CA 1
ATOM 1584 C C . LEU A 1 197 ? 18.660 20.781 21.551 1.00 85.94 197 LEU A C 1
ATOM 1586 O O . LEU A 1 197 ? 18.408 19.691 22.062 1.00 85.94 197 LEU A O 1
ATOM 1590 N N . ALA A 1 198 ? 19.223 21.772 22.249 1.00 91.31 198 ALA A N 1
ATOM 1591 C CA . ALA A 1 198 ? 19.480 21.683 23.684 1.00 91.31 198 ALA A CA 1
ATOM 1592 C C . ALA A 1 198 ? 18.177 21.585 24.497 1.00 91.31 198 ALA A C 1
ATOM 1594 O O . ALA A 1 198 ? 18.096 20.752 25.397 1.00 91.31 198 ALA A O 1
ATOM 1595 N N . GLY A 1 199 ? 17.148 22.364 24.142 1.00 91.81 199 GLY A N 1
ATOM 1596 C CA . GLY A 1 199 ? 15.829 22.293 24.779 1.00 91.81 199 GLY A CA 1
ATOM 1597 C C . GLY A 1 199 ? 15.154 20.931 24.595 1.00 91.81 199 GLY A C 1
ATOM 1598 O O . GLY A 1 199 ? 14.672 20.348 25.561 1.00 91.81 199 GLY A O 1
ATOM 1599 N N . LEU A 1 200 ? 15.204 20.372 23.383 1.00 87.19 200 LEU A N 1
ATOM 1600 C CA . LEU A 1 200 ? 14.678 19.032 23.102 1.00 87.19 200 LEU A CA 1
ATOM 1601 C C . LEU A 1 200 ? 15.446 17.932 23.849 1.00 87.19 200 LEU A C 1
ATOM 1603 O O . LEU A 1 200 ? 14.851 16.941 24.271 1.00 87.19 200 LEU A O 1
ATOM 1607 N N . ARG A 1 201 ? 16.763 18.087 24.042 1.00 91.88 201 ARG A N 1
ATOM 1608 C CA . ARG A 1 201 ? 17.565 17.152 24.850 1.00 91.88 201 ARG A CA 1
ATOM 1609 C C . ARG A 1 201 ? 17.170 17.190 26.325 1.00 91.88 201 ARG A C 1
ATOM 1611 O O . ARG A 1 201 ? 17.024 16.128 26.920 1.00 91.88 201 ARG A O 1
ATOM 1618 N N . GLU A 1 202 ? 16.966 18.379 26.888 1.00 93.44 202 GLU A N 1
ATOM 1619 C CA . GLU A 1 202 ? 16.513 18.550 28.275 1.00 93.44 202 GLU A CA 1
ATOM 1620 C C . GLU A 1 202 ? 15.098 17.982 28.480 1.00 93.44 202 GLU A C 1
ATOM 1622 O O . GLU A 1 202 ? 14.837 17.283 29.460 1.00 93.44 202 GLU A O 1
ATOM 1627 N N . GLU A 1 203 ? 14.192 18.202 27.523 1.00 93.69 203 GLU A N 1
ATOM 1628 C CA . GLU A 1 203 ? 12.851 17.610 27.548 1.00 93.69 203 GLU A CA 1
ATOM 1629 C C . GLU A 1 203 ? 12.906 16.078 27.489 1.00 93.69 203 GLU A C 1
ATOM 1631 O O . GLU A 1 203 ? 12.220 15.404 28.256 1.00 93.69 203 GLU A O 1
ATOM 1636 N N . ASN A 1 204 ? 13.766 15.512 26.641 1.00 83.62 204 ASN A N 1
ATOM 1637 C CA . ASN A 1 204 ? 13.950 14.066 26.543 1.00 83.62 204 ASN A CA 1
ATOM 1638 C C . ASN A 1 204 ? 14.535 13.470 27.839 1.00 83.62 204 ASN A C 1
ATOM 1640 O O . ASN A 1 204 ? 14.059 12.441 28.322 1.00 83.62 204 ASN A O 1
ATOM 1644 N N . GLU A 1 205 ? 15.505 14.144 28.460 1.00 95.00 205 GLU A N 1
ATOM 1645 C CA . GLU A 1 205 ? 16.050 13.747 29.764 1.00 95.00 205 GLU A CA 1
ATOM 1646 C C . GLU A 1 205 ? 14.972 13.784 30.863 1.00 95.00 205 GLU A C 1
ATOM 1648 O O . GLU A 1 205 ? 14.830 12.831 31.632 1.00 95.00 205 GLU A O 1
ATOM 1653 N N . SER A 1 206 ? 14.136 14.827 30.880 1.00 94.31 206 SER A N 1
ATOM 1654 C CA . SER A 1 206 ? 12.994 14.953 31.796 1.00 94.31 206 SER A CA 1
ATOM 1655 C C . SER A 1 206 ? 11.943 13.855 31.582 1.00 94.31 206 SER A C 1
ATOM 1657 O O . SER A 1 206 ? 11.503 13.210 32.539 1.00 94.31 206 SER A O 1
ATOM 1659 N N . LEU A 1 207 ? 11.573 13.575 30.328 1.00 90.81 207 LEU A N 1
ATOM 1660 C CA . LEU A 1 207 ? 10.644 12.496 29.978 1.00 90.81 207 LEU A CA 1
ATOM 1661 C C . LEU A 1 207 ? 11.199 11.123 30.371 1.00 90.81 207 LEU A C 1
ATOM 1663 O O . LEU A 1 207 ? 10.463 10.292 30.904 1.00 90.81 207 LEU A O 1
ATOM 1667 N N . THR A 1 208 ? 12.499 10.904 30.178 1.00 91.44 208 THR A N 1
ATOM 1668 C CA . THR A 1 208 ? 13.187 9.677 30.594 1.00 91.44 208 THR A CA 1
ATOM 1669 C C . THR A 1 208 ? 13.158 9.522 32.117 1.00 91.44 208 THR A C 1
ATOM 1671 O O . THR A 1 208 ? 12.817 8.453 32.624 1.00 91.44 208 THR A O 1
ATOM 1674 N N . ALA A 1 209 ? 13.415 10.595 32.871 1.00 94.38 209 ALA A N 1
ATOM 1675 C CA . ALA A 1 209 ? 13.306 10.582 34.329 1.00 94.38 209 ALA A CA 1
ATOM 1676 C C . ALA A 1 209 ? 11.867 10.303 34.807 1.00 94.38 209 ALA A C 1
ATOM 1678 O O . ALA A 1 209 ? 11.659 9.540 35.757 1.00 94.38 209 ALA A O 1
ATOM 1679 N N . MET A 1 210 ? 10.857 10.865 34.131 1.00 93.00 210 MET A N 1
ATOM 1680 C CA . MET A 1 210 ? 9.450 10.574 34.423 1.00 93.00 210 MET A CA 1
ATOM 1681 C C . MET A 1 210 ? 9.083 9.116 34.136 1.00 93.00 210 MET A C 1
ATOM 1683 O O . MET A 1 210 ? 8.372 8.509 34.939 1.00 93.00 210 MET A O 1
ATOM 1687 N N . LEU A 1 211 ? 9.575 8.541 33.035 1.00 89.00 211 LEU A N 1
ATOM 1688 C CA . LEU A 1 211 ? 9.381 7.126 32.716 1.00 89.00 211 LEU A CA 1
ATOM 1689 C C . LEU A 1 211 ? 9.981 6.223 33.797 1.00 89.00 211 LEU A C 1
ATOM 1691 O O . LEU A 1 211 ? 9.273 5.352 34.299 1.00 89.00 211 LEU A O 1
ATOM 1695 N N . CYS A 1 212 ? 11.219 6.484 34.228 1.00 94.00 212 CYS A N 1
ATOM 1696 C CA . CYS A 1 212 ? 11.851 5.743 35.323 1.00 94.00 212 CYS A CA 1
ATOM 1697 C C . CYS A 1 212 ? 11.024 5.818 36.618 1.00 94.00 212 CYS A C 1
ATOM 1699 O O . CYS A 1 212 ? 10.750 4.796 37.244 1.00 94.00 212 CYS A O 1
ATOM 1701 N N . SER A 1 213 ? 10.547 7.010 36.993 1.00 95.62 213 SER A N 1
ATOM 1702 C CA . SER A 1 213 ? 9.691 7.186 38.176 1.00 95.62 213 SER A CA 1
ATOM 1703 C C . SER A 1 213 ? 8.375 6.400 38.069 1.00 95.62 213 SER A C 1
ATOM 1705 O O . SER A 1 213 ? 7.961 5.722 39.015 1.00 95.62 213 SER A O 1
ATOM 1707 N N . LYS A 1 214 ? 7.732 6.418 36.892 1.00 93.31 214 LYS A N 1
ATOM 1708 C CA . LYS A 1 214 ? 6.505 5.649 36.633 1.00 93.31 214 LYS A CA 1
ATOM 1709 C C . LYS A 1 214 ? 6.746 4.142 36.647 1.00 93.31 214 LYS A C 1
ATOM 1711 O O . LYS A 1 214 ? 5.896 3.399 37.139 1.00 93.31 214 LYS A O 1
ATOM 1716 N N . GLU A 1 215 ? 7.898 3.686 36.169 1.00 93.38 215 GLU A N 1
ATOM 1717 C CA . GLU A 1 215 ? 8.299 2.282 36.232 1.00 93.38 215 GLU A CA 1
ATOM 1718 C C . GLU A 1 215 ? 8.543 1.823 37.678 1.00 93.38 215 GLU A C 1
ATOM 1720 O O . GLU A 1 215 ? 8.086 0.750 38.080 1.00 93.38 215 GLU A O 1
ATOM 1725 N N . GLU A 1 216 ? 9.153 2.663 38.515 1.00 95.44 216 GLU A N 1
ATOM 1726 C CA . GLU A 1 216 ? 9.278 2.388 39.947 1.00 95.44 216 GLU A CA 1
ATOM 1727 C C . GLU A 1 216 ? 7.918 2.335 40.661 1.00 95.44 216 GLU A C 1
ATOM 1729 O O . GLU A 1 216 ? 7.686 1.444 41.479 1.00 95.44 216 GLU A O 1
ATOM 1734 N N . GLU A 1 217 ? 6.992 3.254 40.365 1.00 94.62 217 GLU A N 1
ATOM 1735 C CA . GLU A 1 217 ? 5.619 3.221 40.899 1.00 94.62 217 GLU A CA 1
ATOM 1736 C C . GLU A 1 217 ? 4.880 1.941 40.486 1.00 94.62 217 GLU A C 1
ATOM 1738 O O . GLU A 1 217 ? 4.224 1.294 41.313 1.00 94.62 217 GLU A O 1
ATOM 1743 N N . LEU A 1 218 ? 5.036 1.522 39.229 1.00 91.12 218 LEU A N 1
ATOM 1744 C CA . LEU A 1 218 ? 4.498 0.260 38.735 1.00 91.12 218 LEU A CA 1
ATOM 1745 C C . LEU A 1 218 ? 5.098 -0.935 39.491 1.00 91.12 218 LEU A C 1
ATOM 1747 O O . LEU A 1 218 ? 4.376 -1.850 39.881 1.00 91.12 218 LEU A O 1
ATOM 1751 N N . ASN A 1 219 ? 6.402 -0.929 39.756 1.00 93.19 219 ASN A N 1
ATOM 1752 C CA . ASN A 1 219 ? 7.052 -2.004 40.503 1.00 93.19 219 ASN A CA 1
ATOM 1753 C C . ASN A 1 219 ? 6.604 -2.046 41.972 1.00 93.19 219 ASN A C 1
ATOM 1755 O O . ASN A 1 219 ? 6.342 -3.129 42.500 1.00 93.19 219 ASN A O 1
ATOM 1759 N N . ARG A 1 220 ? 6.412 -0.887 42.618 1.00 96.50 220 ARG A N 1
ATOM 1760 C CA . ARG A 1 220 ? 5.839 -0.808 43.975 1.00 96.50 220 ARG A CA 1
ATOM 1761 C C . ARG A 1 220 ? 4.419 -1.377 44.017 1.00 96.50 220 ARG A C 1
ATOM 1763 O O . ARG A 1 220 ? 4.111 -2.164 44.906 1.00 96.50 220 ARG A O 1
ATOM 1770 N N . THR A 1 221 ? 3.565 -1.023 43.055 1.00 90.50 221 THR A N 1
ATOM 1771 C CA . THR A 1 221 ? 2.176 -1.523 42.995 1.00 90.50 221 THR A CA 1
ATOM 1772 C C . THR A 1 221 ? 2.093 -3.012 42.653 1.00 90.50 221 THR A C 1
ATOM 1774 O O . THR A 1 221 ? 1.263 -3.729 43.210 1.00 90.50 221 THR A O 1
ATOM 1777 N N . LYS A 1 222 ? 2.990 -3.525 41.802 1.00 94.62 222 LYS A N 1
ATOM 1778 C CA . LYS A 1 222 ? 3.139 -4.972 41.579 1.00 94.62 222 LYS A CA 1
ATOM 1779 C C . LYS A 1 222 ? 3.529 -5.699 42.869 1.00 94.62 222 LYS A C 1
ATOM 1781 O O . LYS A 1 222 ? 2.930 -6.723 43.192 1.00 94.62 222 LYS A O 1
ATOM 1786 N N . ALA A 1 223 ? 4.480 -5.161 43.635 1.00 95.25 223 ALA A N 1
ATOM 1787 C CA . ALA A 1 223 ? 4.900 -5.753 44.903 1.00 95.25 223 ALA A CA 1
ATOM 1788 C C . ALA A 1 223 ? 3.765 -5.778 45.944 1.00 95.25 223 ALA A C 1
ATOM 1790 O O . ALA A 1 223 ? 3.556 -6.803 46.594 1.00 95.25 223 ALA A O 1
ATOM 1791 N N . THR A 1 224 ? 2.982 -4.698 46.069 1.00 94.06 224 THR A N 1
ATOM 1792 C CA . THR A 1 224 ? 1.820 -4.680 46.977 1.00 94.06 224 THR A CA 1
ATOM 1793 C C . THR A 1 224 ? 0.732 -5.654 46.533 1.00 94.06 224 THR A C 1
ATOM 1795 O O . THR A 1 224 ? 0.162 -6.354 47.370 1.00 94.06 224 THR A O 1
ATOM 1798 N N . MET A 1 225 ? 0.475 -5.766 45.227 1.00 90.25 225 MET A N 1
ATOM 1799 C CA . MET A 1 225 ? -0.465 -6.749 44.687 1.00 90.25 225 MET A CA 1
ATOM 1800 C C . MET A 1 225 ? -0.029 -8.184 45.009 1.00 90.25 225 MET A C 1
ATOM 1802 O O . MET A 1 225 ? -0.865 -8.992 45.415 1.00 90.25 225 MET A O 1
ATOM 1806 N N . ASN A 1 226 ? 1.262 -8.497 44.876 1.00 92.31 226 ASN A N 1
ATOM 1807 C CA . ASN A 1 226 ? 1.801 -9.815 45.212 1.00 92.31 226 ASN A CA 1
ATOM 1808 C C . ASN A 1 226 ? 1.662 -10.124 46.709 1.00 92.31 226 ASN A C 1
ATOM 1810 O O . ASN A 1 226 ? 1.167 -11.193 47.054 1.00 92.31 226 ASN A O 1
ATOM 1814 N N . ALA A 1 227 ? 1.969 -9.170 47.593 1.00 94.69 227 ALA A N 1
ATOM 1815 C CA . ALA A 1 227 ? 1.774 -9.343 49.034 1.00 94.69 227 ALA A CA 1
ATOM 1816 C C . ALA A 1 227 ? 0.302 -9.631 49.398 1.00 94.69 227 ALA A C 1
ATOM 1818 O O . ALA A 1 227 ? 0.014 -10.526 50.191 1.00 94.69 227 ALA A O 1
ATOM 1819 N N . ILE A 1 228 ? -0.652 -8.932 48.767 1.00 92.12 228 ILE A N 1
ATOM 1820 C CA . ILE A 1 228 ? -2.090 -9.182 48.970 1.00 92.12 228 ILE A CA 1
ATOM 1821 C C . ILE A 1 228 ? -2.487 -10.579 48.470 1.00 92.12 228 ILE A C 1
ATOM 1823 O O . ILE A 1 228 ? -3.303 -11.249 49.108 1.00 92.12 228 ILE A O 1
ATOM 1827 N N . ARG A 1 229 ? -1.926 -11.048 47.344 1.00 92.81 229 ARG A N 1
ATOM 1828 C CA . ARG A 1 229 ? -2.156 -12.423 46.862 1.00 92.81 229 ARG A CA 1
ATOM 1829 C C . ARG A 1 229 ? -1.639 -13.449 47.868 1.00 92.81 229 ARG A C 1
ATOM 1831 O O . ARG A 1 229 ? -2.395 -14.341 48.243 1.00 92.81 229 ARG A O 1
ATOM 1838 N N . GLU A 1 230 ? -0.422 -13.271 48.374 1.00 96.12 230 GLU A N 1
ATOM 1839 C CA . GLU A 1 230 ? 0.170 -14.155 49.383 1.00 96.12 230 GLU A CA 1
ATOM 1840 C C . GLU A 1 230 ? -0.655 -14.198 50.678 1.00 96.12 230 GLU A C 1
ATOM 1842 O O . GLU A 1 230 ? -0.892 -15.279 51.229 1.00 96.12 230 GLU A O 1
ATOM 1847 N N . GLU A 1 231 ? -1.147 -13.050 51.156 1.00 93.94 231 GLU A N 1
ATOM 1848 C CA . GLU A 1 231 ? -2.049 -12.995 52.310 1.00 93.94 231 GLU A CA 1
ATOM 1849 C C . GLU A 1 231 ? -3.378 -13.698 52.032 1.00 93.94 231 GLU A C 1
ATOM 1851 O O . GLU A 1 231 ? -3.848 -14.488 52.856 1.00 93.94 231 GLU A O 1
ATOM 1856 N N . ARG A 1 232 ? -3.972 -13.470 50.857 1.00 92.56 232 ARG A N 1
ATOM 1857 C CA . ARG A 1 232 ? -5.206 -14.137 50.432 1.00 92.56 232 ARG A CA 1
ATOM 1858 C C . ARG A 1 232 ? -5.027 -15.655 50.390 1.00 92.56 232 ARG A C 1
ATOM 1860 O O . ARG A 1 232 ? -5.884 -16.381 50.899 1.00 92.56 232 ARG A O 1
ATOM 1867 N N . ASP A 1 233 ? -3.909 -16.151 49.875 1.00 93.25 233 ASP A N 1
ATOM 1868 C CA . ASP A 1 233 ? -3.625 -17.587 49.819 1.00 93.25 233 ASP A CA 1
ATOM 1869 C C . ASP A 1 233 ? -3.282 -18.164 51.203 1.00 93.25 233 ASP A C 1
ATOM 1871 O O . ASP A 1 233 ? -3.681 -19.286 51.538 1.00 93.25 233 ASP A O 1
ATOM 1875 N N . ARG A 1 234 ? -2.634 -17.381 52.075 1.00 96.81 234 ARG A N 1
ATOM 1876 C CA . ARG A 1 234 ? -2.437 -17.719 53.495 1.00 96.81 234 ARG A CA 1
ATOM 1877 C C . ARG A 1 234 ? -3.763 -17.849 54.238 1.00 96.81 234 ARG A C 1
ATOM 1879 O O . ARG A 1 234 ? -3.952 -18.820 54.975 1.00 96.81 234 ARG A O 1
ATOM 1886 N N . LEU A 1 235 ? -4.688 -16.915 54.032 1.00 91.31 235 LEU A N 1
ATOM 1887 C CA . LEU A 1 235 ? -6.026 -16.960 54.617 1.00 91.31 235 LEU A CA 1
ATOM 1888 C C . LEU A 1 235 ? -6.822 -18.151 54.081 1.00 91.31 235 LEU A C 1
ATOM 1890 O O . LEU A 1 235 ? -7.411 -18.883 54.874 1.00 91.31 235 LEU A O 1
ATOM 1894 N N . ARG A 1 236 ? -6.766 -18.430 52.772 1.00 90.81 236 ARG A N 1
ATOM 1895 C CA . ARG A 1 236 ? -7.376 -19.633 52.176 1.00 90.81 236 ARG A CA 1
ATOM 1896 C C . ARG A 1 236 ? -6.845 -20.922 52.807 1.00 90.81 236 ARG A C 1
ATOM 1898 O O . ARG A 1 236 ? -7.634 -21.815 53.115 1.00 90.81 236 ARG A O 1
ATOM 1905 N N . ARG A 1 237 ? -5.533 -21.027 53.049 1.00 94.69 237 ARG A N 1
ATOM 1906 C CA . ARG A 1 237 ? -4.935 -22.167 53.774 1.00 94.69 237 ARG A CA 1
ATOM 1907 C C . ARG A 1 237 ? -5.454 -22.270 55.207 1.00 94.69 237 ARG A C 1
ATOM 1909 O O . ARG A 1 237 ? -5.808 -23.361 55.646 1.00 94.69 237 ARG A O 1
ATOM 1916 N N . ARG A 1 238 ? -5.567 -21.147 55.922 1.00 91.94 238 ARG A N 1
ATOM 1917 C CA . ARG A 1 238 ? -6.074 -21.134 57.303 1.00 91.94 238 ARG A CA 1
ATOM 1918 C C . ARG A 1 238 ? -7.551 -21.519 57.394 1.00 91.94 238 ARG A C 1
ATOM 1920 O O . ARG A 1 238 ? -7.928 -22.233 58.317 1.00 91.94 238 ARG A O 1
ATOM 1927 N N . VAL A 1 239 ? -8.369 -21.090 56.431 1.00 90.88 239 VAL A N 1
ATOM 1928 C CA . VAL A 1 239 ? -9.778 -21.498 56.317 1.00 90.88 239 VAL A CA 1
ATOM 1929 C C . VAL A 1 239 ? -9.883 -23.007 56.116 1.00 90.88 239 VAL A C 1
ATOM 1931 O O . VAL A 1 239 ? -10.640 -23.647 56.842 1.00 90.88 239 VAL A O 1
ATOM 1934 N N . ARG A 1 240 ? -9.083 -23.584 55.208 1.00 90.50 240 ARG A N 1
ATOM 1935 C CA . ARG A 1 240 ? -9.037 -25.040 54.997 1.00 90.50 240 ARG A CA 1
ATOM 1936 C C . ARG A 1 240 ? -8.652 -25.789 56.275 1.00 90.50 240 ARG A C 1
ATOM 1938 O O . ARG A 1 240 ? -9.365 -26.696 56.680 1.00 90.50 240 ARG A O 1
ATOM 1945 N N . GLU A 1 241 ? -7.600 -25.357 56.971 1.00 92.00 241 GLU A N 1
ATOM 1946 C CA . GLU A 1 241 ? -7.165 -25.982 58.230 1.00 92.00 241 GLU A CA 1
ATOM 1947 C C . GLU A 1 241 ? -8.247 -25.925 59.326 1.00 92.00 241 GLU A C 1
ATOM 1949 O O . GLU A 1 241 ? -8.471 -26.901 60.044 1.00 92.00 241 GLU A O 1
ATOM 1954 N N . LEU A 1 242 ? -8.949 -24.793 59.455 1.00 90.00 242 LEU A N 1
ATOM 1955 C CA . LEU A 1 242 ? -10.056 -24.646 60.403 1.00 90.00 242 LEU A CA 1
ATOM 1956 C C . LEU A 1 242 ? -11.258 -25.523 60.027 1.00 90.00 242 LEU A C 1
ATOM 1958 O O . LEU A 1 242 ? -11.873 -26.105 60.919 1.00 90.00 242 LEU A O 1
ATOM 1962 N N . GLN A 1 243 ? -11.567 -25.662 58.735 1.00 85.50 243 GLN A N 1
ATOM 1963 C CA . GLN A 1 243 ? -12.604 -26.577 58.250 1.00 85.50 243 GLN A CA 1
ATOM 1964 C C . GLN A 1 243 ? -12.258 -28.038 58.575 1.00 85.50 243 GLN A C 1
ATOM 1966 O O . GLN A 1 243 ? -13.118 -28.762 59.075 1.00 85.50 243 GLN A O 1
ATOM 1971 N N . THR A 1 244 ? -10.999 -28.451 58.398 1.00 86.19 244 THR A N 1
ATOM 1972 C CA . THR A 1 244 ? -10.531 -29.800 58.761 1.00 86.19 244 THR A CA 1
ATOM 1973 C C . THR A 1 244 ? -10.602 -30.049 60.272 1.00 86.19 244 THR A C 1
ATOM 1975 O O . THR A 1 244 ? -11.066 -31.103 60.703 1.00 86.19 244 THR A O 1
ATOM 1978 N N . ARG A 1 245 ? -10.211 -29.070 61.105 1.00 87.81 245 ARG A N 1
ATOM 1979 C CA . ARG A 1 245 ? -10.330 -29.165 62.576 1.00 87.81 245 ARG A CA 1
ATOM 1980 C C . ARG A 1 245 ? -11.785 -29.211 63.052 1.00 87.81 245 ARG A C 1
ATOM 1982 O O . ARG A 1 245 ? -12.086 -29.878 64.034 1.00 87.81 245 ARG A O 1
ATOM 1989 N N . LEU A 1 246 ? -12.696 -28.509 62.378 1.00 79.38 246 LEU A N 1
ATOM 1990 C CA . LEU A 1 246 ? -14.121 -28.541 62.713 1.00 79.38 246 LEU A CA 1
ATOM 1991 C C . LEU A 1 246 ? -14.744 -29.906 62.379 1.00 79.38 246 LEU A C 1
ATOM 1993 O O . LEU A 1 246 ? -15.518 -30.436 63.174 1.00 79.38 246 LEU A O 1
ATOM 1997 N N . GLN A 1 247 ? -14.362 -30.496 61.243 1.00 75.69 247 GLN A N 1
ATOM 1998 C CA . GLN A 1 247 ? -14.795 -31.838 60.845 1.00 75.69 247 GLN A CA 1
ATOM 1999 C C . GLN A 1 247 ? -14.254 -32.927 61.784 1.00 75.69 247 GLN A C 1
ATOM 2001 O O . GLN A 1 247 ? -14.982 -33.862 62.109 1.00 75.69 247 GLN A O 1
ATOM 2006 N N . SER A 1 248 ? -13.019 -32.793 62.285 1.00 73.25 248 SER A N 1
ATOM 2007 C CA . SER A 1 248 ? -12.453 -33.766 63.230 1.00 73.25 248 SER A CA 1
ATOM 2008 C C . SER A 1 248 ? -13.095 -33.706 64.621 1.00 73.25 248 SER A C 1
ATOM 2010 O O . SER A 1 248 ? -13.300 -34.748 65.238 1.00 73.25 248 SER A O 1
ATOM 2012 N N . VAL A 1 249 ? -13.490 -32.519 65.097 1.00 71.00 249 VAL A N 1
ATOM 2013 C CA . VAL A 1 249 ? -14.212 -32.351 66.375 1.00 71.00 249 VAL A CA 1
ATOM 2014 C C . VAL A 1 249 ? -15.656 -32.865 66.289 1.00 71.00 249 VAL A C 1
ATOM 2016 O O . VAL A 1 249 ? -16.185 -33.382 67.272 1.00 71.00 249 VAL A O 1
ATOM 2019 N N . GLN A 1 250 ? -16.292 -32.787 65.116 1.00 59.44 250 GLN A N 1
ATOM 2020 C CA . GLN A 1 250 ? -17.631 -33.347 64.885 1.00 59.44 250 GLN A CA 1
ATOM 2021 C C . GLN A 1 250 ? -17.646 -34.882 64.754 1.00 59.44 250 GLN A C 1
ATOM 2023 O O . GLN A 1 250 ? -18.704 -35.486 64.913 1.00 59.44 250 GLN A O 1
ATOM 2028 N N . ALA A 1 251 ? -16.495 -35.526 64.526 1.00 54.69 251 ALA A N 1
ATOM 2029 C CA . ALA A 1 251 ? -16.381 -36.983 64.420 1.00 54.69 251 ALA A CA 1
ATOM 2030 C C . ALA A 1 251 ? -16.299 -37.715 65.781 1.00 54.69 251 ALA A C 1
ATOM 2032 O O . ALA A 1 251 ? -16.400 -38.940 65.825 1.00 54.69 251 ALA A O 1
ATOM 2033 N N . THR A 1 252 ? -16.162 -36.996 66.903 1.00 50.41 252 THR A N 1
ATOM 2034 C CA . THR A 1 252 ? -16.130 -37.569 68.262 1.00 50.41 252 THR A CA 1
ATOM 2035 C C . THR A 1 252 ? -17.352 -37.144 69.082 1.00 50.41 252 THR A C 1
ATOM 2037 O O . THR A 1 252 ? -17.275 -36.248 69.919 1.00 50.41 252 THR A O 1
ATOM 2040 N N . GLY A 1 253 ? -18.497 -37.794 68.863 1.00 46.59 253 GLY A N 1
ATOM 2041 C CA . GLY A 1 253 ? -19.696 -37.660 69.701 1.00 46.59 253 GLY A CA 1
ATOM 2042 C C . GLY A 1 253 ? -20.689 -38.806 69.444 1.00 46.59 253 GLY A C 1
ATOM 2043 O O . GLY A 1 253 ? -20.826 -39.217 68.293 1.00 46.59 253 GLY A O 1
ATOM 2044 N N . PRO A 1 254 ? -21.357 -39.379 70.469 1.00 45.62 254 PRO A N 1
ATOM 2045 C CA . PRO A 1 254 ? -22.181 -40.574 70.292 1.00 45.62 254 PRO A CA 1
ATOM 2046 C C . PRO A 1 254 ? -23.563 -40.256 69.683 1.00 45.62 254 PRO A C 1
ATOM 2048 O O . PRO A 1 254 ? -24.236 -39.310 70.084 1.00 45.62 254 PRO A O 1
ATOM 2051 N N . SER A 1 255 ? -23.978 -41.093 68.724 1.00 40.53 255 SER A N 1
ATOM 2052 C CA . SER A 1 255 ? -25.313 -41.189 68.083 1.00 40.53 255 SER A CA 1
ATOM 2053 C C . SER A 1 255 ? -26.438 -41.326 69.139 1.00 40.53 255 SER A C 1
ATOM 2055 O O . SER A 1 255 ? -26.206 -41.986 70.147 1.00 40.53 255 SER A O 1
ATOM 2057 N N . SER A 1 256 ? -27.696 -40.848 69.064 1.00 36.50 256 SER A N 1
ATOM 2058 C CA . SER A 1 256 ? -28.714 -40.531 68.016 1.00 36.50 256 SER A CA 1
ATOM 2059 C C . SER A 1 256 ? -29.952 -39.895 68.758 1.00 36.50 256 SER A C 1
ATOM 2061 O O . SER A 1 256 ? -29.826 -39.678 69.963 1.00 36.50 256 SER A O 1
ATOM 2063 N N . PRO A 1 257 ? -31.216 -39.806 68.251 1.00 60.97 257 PRO A N 1
ATOM 2064 C CA . PRO A 1 257 ? -31.789 -39.336 66.969 1.00 60.97 257 PRO A C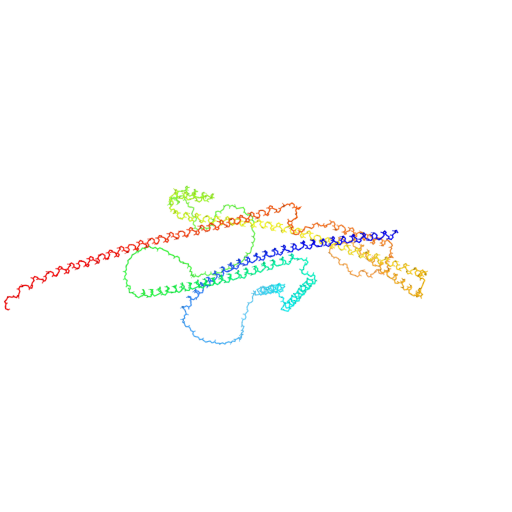A 1
ATOM 2065 C C . PRO A 1 257 ? -33.010 -38.365 67.149 1.00 60.97 257 PRO A C 1
ATOM 2067 O O . PRO A 1 257 ? -33.664 -38.392 68.189 1.00 60.97 257 PRO A O 1
ATOM 2070 N N . SER A 1 258 ? -33.404 -37.598 66.109 1.00 29.12 258 SER A N 1
ATOM 2071 C CA . SER A 1 258 ? -34.811 -37.309 65.676 1.00 29.12 258 SER A CA 1
ATOM 2072 C C . SER A 1 258 ? -35.084 -35.889 65.120 1.00 29.12 258 SER A C 1
ATOM 2074 O O . SER A 1 258 ? -34.917 -34.903 65.827 1.00 29.12 258 SER A O 1
ATOM 2076 N N . ARG A 1 259 ? -35.738 -35.870 63.937 1.00 32.69 259 ARG A N 1
ATOM 2077 C CA . ARG A 1 259 ? -36.897 -35.026 63.520 1.00 32.69 259 ARG A CA 1
ATOM 2078 C C . ARG A 1 259 ? -36.694 -33.752 62.637 1.00 32.69 259 ARG A C 1
ATOM 2080 O O . ARG A 1 259 ? -36.328 -32.700 63.128 1.00 32.69 259 ARG A O 1
ATOM 2087 N N . LEU A 1 260 ? -37.166 -33.899 61.378 1.00 34.22 260 LEU A N 1
ATOM 2088 C CA . LEU A 1 260 ? -37.983 -33.033 60.470 1.00 34.22 260 LEU A CA 1
ATOM 2089 C C . LEU A 1 260 ? -37.495 -31.699 59.829 1.00 34.22 260 LEU A C 1
ATOM 2091 O O . LEU A 1 260 ? -37.291 -30.712 60.520 1.00 34.22 260 LEU A O 1
ATOM 2095 N N . THR A 1 261 ? -37.641 -31.663 58.479 1.00 31.38 261 THR A N 1
ATOM 2096 C CA . THR A 1 261 ? -37.929 -30.536 57.522 1.00 31.38 261 THR A CA 1
ATOM 2097 C C . THR A 1 261 ? -36.872 -29.411 57.399 1.00 31.38 261 THR A C 1
ATOM 2099 O O . THR A 1 261 ? -36.172 -29.161 58.361 1.00 31.38 261 THR A O 1
ATOM 2102 N N . SER A 1 262 ? -36.633 -28.657 56.309 1.00 31.53 262 SER A N 1
ATOM 2103 C CA . SER A 1 262 ? -37.269 -28.378 55.003 1.00 31.53 262 SER A CA 1
ATOM 2104 C C . SER A 1 262 ? -36.227 -27.772 54.015 1.00 31.53 262 SER A C 1
ATOM 2106 O O . SER A 1 262 ? -35.207 -27.250 54.449 1.00 31.53 262 SER A O 1
ATOM 2108 N N . ALA A 1 263 ? -36.538 -27.837 52.713 1.00 38.53 263 ALA A N 1
ATOM 2109 C CA . ALA A 1 263 ? -36.035 -27.144 51.504 1.00 38.53 263 ALA A CA 1
ATOM 2110 C C . ALA A 1 263 ? -34.827 -26.164 51.534 1.00 38.53 263 ALA A C 1
ATOM 2112 O O . ALA A 1 263 ? -34.880 -25.120 52.176 1.00 38.53 263 ALA A O 1
ATOM 2113 N N . ASN A 1 264 ? -33.838 -26.395 50.648 1.00 29.72 264 ASN A N 1
ATOM 2114 C CA . ASN A 1 264 ? -33.488 -25.542 49.486 1.00 29.72 264 ASN A CA 1
ATOM 2115 C C . ASN A 1 264 ? -32.251 -26.082 48.720 1.00 29.72 264 ASN A C 1
ATOM 2117 O O . ASN A 1 264 ? -31.301 -26.581 49.313 1.00 29.72 264 ASN A O 1
ATOM 2121 N N . ARG A 1 265 ? -32.304 -25.976 47.382 1.00 39.12 265 ARG A N 1
ATOM 2122 C CA . ARG A 1 265 ? -31.228 -26.169 46.366 1.00 39.12 265 ARG A CA 1
ATOM 2123 C C . ARG A 1 265 ? -30.135 -25.069 46.517 1.00 39.12 265 ARG A C 1
ATOM 2125 O O . ARG A 1 265 ? -30.395 -24.153 47.294 1.00 39.12 265 ARG A O 1
ATOM 2132 N N . PRO A 1 266 ? -29.043 -24.976 45.709 1.00 55.88 266 PRO A N 1
ATOM 2133 C CA . PRO A 1 266 ? -28.502 -25.854 44.647 1.00 55.88 266 PRO A CA 1
ATOM 2134 C C . PRO A 1 266 ? -26.950 -25.994 44.657 1.00 55.88 266 PRO A C 1
ATOM 2136 O O . PRO A 1 266 ? -26.289 -25.382 45.484 1.00 55.88 266 PRO A O 1
ATOM 2139 N N . VAL A 1 267 ? -26.379 -26.763 43.711 1.00 26.23 267 VAL A N 1
ATOM 2140 C CA . VAL A 1 267 ? -25.192 -26.452 42.862 1.00 26.23 267 VAL A CA 1
ATOM 2141 C C . VAL A 1 267 ? -24.617 -27.756 42.267 1.00 26.23 267 VAL A C 1
ATOM 2143 O 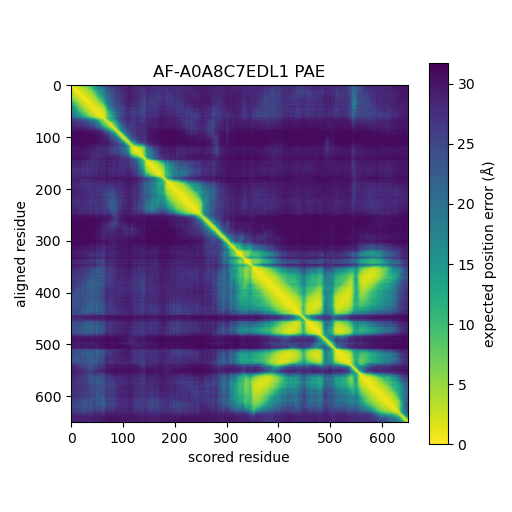O . VAL A 1 267 ? -24.498 -28.772 42.943 1.00 26.23 267 VAL A O 1
ATOM 2146 N N . ASN A 1 268 ? -24.348 -27.706 40.960 1.00 36.22 268 ASN A N 1
ATOM 2147 C CA . ASN A 1 268 ? -23.602 -28.674 40.137 1.00 36.22 268 ASN A CA 1
ATOM 2148 C C . ASN A 1 268 ? -22.149 -28.815 40.664 1.00 36.22 268 ASN A C 1
ATOM 2150 O O . ASN A 1 268 ? -21.684 -27.862 41.284 1.00 36.22 268 ASN A O 1
ATOM 2154 N N . PRO A 1 269 ? -21.364 -29.875 40.378 1.00 36.34 269 PRO A N 1
ATOM 2155 C CA . PRO A 1 269 ? -20.650 -29.879 39.098 1.00 36.34 269 PRO A CA 1
ATOM 2156 C C . PRO A 1 269 ? -20.307 -31.282 38.547 1.00 36.34 269 PRO A C 1
ATOM 2158 O O . PRO A 1 269 ? -20.807 -32.312 38.983 1.00 36.34 269 PRO A O 1
ATOM 2161 N N . SER A 1 270 ? -19.506 -31.231 37.493 1.00 29.09 270 SER A N 1
ATOM 2162 C CA . SER A 1 270 ? -19.234 -32.160 36.409 1.00 29.09 270 SER A CA 1
ATOM 2163 C C . SER A 1 270 ? -18.473 -33.455 36.737 1.00 29.09 270 SER A C 1
ATOM 2165 O O . SER A 1 270 ? -17.783 -33.547 37.745 1.00 29.09 270 SER A O 1
ATOM 2167 N N . THR A 1 271 ? -18.538 -34.370 35.747 1.00 30.28 271 THR A N 1
ATOM 2168 C CA . THR A 1 271 ? -17.455 -35.241 35.208 1.00 30.28 271 THR A CA 1
ATOM 2169 C C . THR A 1 271 ? -16.741 -36.159 36.198 1.00 30.28 271 THR A C 1
ATOM 2171 O O . THR A 1 271 ? -16.012 -35.693 37.060 1.00 30.28 271 THR A O 1
ATOM 2174 N N . GLY A 1 272 ? -16.906 -37.480 36.127 1.00 30.66 272 GLY A N 1
ATOM 2175 C CA . GLY A 1 272 ? -16.415 -38.374 35.059 1.00 30.66 272 GLY A CA 1
ATOM 2176 C C . GLY A 1 272 ? -15.486 -39.390 35.757 1.00 30.66 272 GLY A C 1
ATOM 2177 O O . GLY A 1 272 ? -14.950 -39.078 36.810 1.00 30.66 272 GLY A O 1
ATOM 2178 N N . GLU A 1 273 ? -15.270 -40.635 35.368 1.00 28.88 273 GLU A N 1
ATOM 2179 C CA . GLU A 1 273 ? -15.565 -41.438 34.191 1.00 28.88 273 GLU A CA 1
ATOM 2180 C C . GLU A 1 273 ? -15.520 -42.911 34.642 1.00 28.88 273 GLU A C 1
ATOM 2182 O O . GLU A 1 273 ? -14.910 -43.220 35.664 1.00 28.88 273 GLU A O 1
ATOM 2187 N N . LEU A 1 274 ? -16.080 -43.827 33.850 1.00 26.59 274 LEU A N 1
ATOM 2188 C CA . LEU A 1 274 ? -15.395 -45.076 33.512 1.00 26.59 274 LEU A CA 1
ATOM 2189 C C . LEU A 1 274 ? -15.847 -45.506 32.112 1.00 26.59 274 LEU A C 1
ATOM 2191 O O . LEU A 1 274 ? -17.036 -45.584 31.802 1.00 26.59 274 LEU A O 1
ATOM 2195 N N . SER A 1 275 ? -14.839 -45.719 31.277 1.00 31.50 275 SER A N 1
ATOM 2196 C CA . SER A 1 275 ? -14.863 -45.985 29.846 1.00 31.50 275 SER A CA 1
ATOM 2197 C C . SER A 1 275 ? -15.433 -47.353 29.473 1.00 31.50 275 SER A C 1
ATOM 2199 O O . SER A 1 275 ? -15.288 -48.318 30.220 1.00 31.50 275 SER A O 1
ATOM 2201 N N . THR A 1 276 ? -15.918 -47.468 28.231 1.00 26.69 276 THR A N 1
ATOM 2202 C CA . THR A 1 276 ? -15.806 -48.705 27.440 1.00 26.69 276 THR A CA 1
ATOM 2203 C C . THR A 1 276 ? -15.492 -48.389 25.963 1.00 26.69 276 THR A C 1
ATOM 2205 O O . THR A 1 276 ? -16.261 -47.729 25.278 1.00 26.69 276 THR A O 1
ATOM 2208 N N . SER A 1 277 ? -14.320 -48.865 25.526 1.00 28.00 277 SER A N 1
ATOM 2209 C CA . SER A 1 277 ? -14.046 -49.599 24.272 1.00 28.00 277 SER A CA 1
ATOM 2210 C C . SER A 1 277 ? -14.161 -48.947 22.871 1.00 28.00 277 SER A C 1
ATOM 2212 O O . SER A 1 277 ? -15.235 -48.864 22.292 1.00 28.00 277 SER A O 1
ATOM 2214 N N . SER A 1 278 ? -12.977 -48.694 22.289 1.00 27.98 278 SER A N 1
ATOM 2215 C CA . SER A 1 278 ? -12.429 -49.166 20.989 1.00 27.98 278 SER A CA 1
ATOM 2216 C C . SER A 1 278 ? -13.126 -48.982 19.615 1.00 27.98 278 SER A C 1
ATOM 2218 O O . SER A 1 278 ? -14.151 -49.590 19.338 1.00 27.98 278 SER A O 1
ATOM 2220 N N . SER A 1 279 ? -12.321 -48.407 18.691 1.00 29.86 279 SER A N 1
ATOM 2221 C CA . SER A 1 279 ? -11.996 -48.857 17.306 1.00 29.86 279 SER A CA 1
ATOM 2222 C C . SER A 1 279 ? -12.988 -48.641 16.140 1.00 29.86 279 SER A C 1
ATOM 2224 O O . SER A 1 279 ? -13.947 -49.393 16.024 1.00 29.86 279 SER A O 1
ATOM 2226 N N . SER A 1 280 ? -12.622 -47.816 15.140 1.00 28.41 280 SER A N 1
ATOM 2227 C CA . SER A 1 280 ? -12.048 -48.261 13.838 1.00 28.41 280 SER A CA 1
ATOM 2228 C C . SER A 1 280 ? -11.845 -47.100 12.837 1.00 28.41 280 SER A C 1
ATOM 2230 O O . SER A 1 280 ? -12.485 -46.060 12.946 1.00 28.41 280 SER A O 1
ATOM 2232 N N . ASN A 1 281 ? -10.948 -47.320 11.870 1.00 33.16 281 ASN A N 1
ATOM 2233 C CA . ASN A 1 281 ? -10.454 -46.428 10.806 1.00 33.16 281 ASN A CA 1
ATOM 2234 C C . ASN A 1 281 ? -11.515 -45.858 9.837 1.00 33.16 281 ASN A C 1
ATOM 2236 O O . ASN A 1 281 ? -12.522 -46.514 9.591 1.00 33.16 281 ASN A O 1
ATOM 2240 N N . ASP A 1 282 ? -11.241 -44.681 9.247 1.00 29.27 282 ASP A N 1
ATOM 2241 C CA . ASP A 1 282 ? -11.002 -44.466 7.795 1.00 29.27 282 ASP A CA 1
ATOM 2242 C C . ASP A 1 282 ? -11.194 -42.991 7.363 1.00 29.27 282 ASP A C 1
ATOM 2244 O O . ASP A 1 282 ? -12.111 -42.296 7.796 1.00 29.27 282 ASP A O 1
ATOM 2248 N N . ILE A 1 283 ? -10.315 -42.523 6.468 1.00 41.00 283 ILE A N 1
ATOM 2249 C CA . ILE A 1 283 ? -10.401 -41.251 5.717 1.00 41.00 283 ILE A CA 1
ATOM 2250 C C . ILE A 1 283 ? -11.033 -41.567 4.345 1.00 41.00 283 ILE A C 1
ATOM 2252 O O . ILE A 1 283 ? -10.698 -42.605 3.771 1.00 41.00 283 ILE A O 1
ATOM 2256 N N . PRO A 1 284 ? -11.894 -40.703 3.762 1.00 42.12 284 PRO A N 1
ATOM 2257 C CA . PRO A 1 284 ? -11.439 -39.999 2.557 1.00 42.12 284 PRO A CA 1
ATOM 2258 C C . PRO A 1 284 ? -11.964 -38.562 2.358 1.00 42.12 284 PRO A C 1
ATOM 2260 O O . PRO A 1 284 ? -12.889 -38.065 2.992 1.00 42.12 284 PRO A O 1
ATOM 2263 N N . ILE A 1 285 ? -11.286 -37.926 1.406 1.00 30.67 285 ILE A N 1
ATOM 2264 C CA . ILE A 1 285 ? -11.315 -36.549 0.916 1.00 30.67 285 ILE A CA 1
ATOM 2265 C C . ILE A 1 285 ? -12.483 -36.328 -0.077 1.00 30.67 285 ILE A C 1
ATOM 2267 O O . ILE A 1 285 ? -12.869 -37.248 -0.793 1.00 30.67 285 ILE A O 1
ATOM 2271 N N . ALA A 1 286 ? -12.882 -35.056 -0.236 1.00 30.08 286 ALA A N 1
ATOM 2272 C CA . ALA A 1 286 ? -13.163 -34.358 -1.508 1.00 30.08 286 ALA A CA 1
ATOM 2273 C C . ALA A 1 286 ? -14.605 -33.896 -1.827 1.00 30.08 286 ALA A C 1
ATOM 2275 O O . ALA A 1 286 ? -15.565 -34.652 -1.760 1.00 30.08 286 ALA A O 1
ATOM 2276 N N . LYS A 1 287 ? -14.620 -32.684 -2.413 1.00 31.50 287 LYS A N 1
ATOM 2277 C CA . LYS A 1 287 ? -15.520 -32.131 -3.451 1.00 31.50 287 LYS A CA 1
ATOM 2278 C C . LYS A 1 287 ? -16.762 -31.332 -3.026 1.00 31.50 287 LYS A C 1
ATOM 2280 O O . LYS A 1 287 ? -17.790 -31.870 -2.654 1.00 31.50 287 LYS A O 1
ATOM 2285 N N . ILE A 1 288 ? -16.613 -30.014 -3.218 1.00 46.28 288 ILE A N 1
ATOM 2286 C CA . ILE A 1 288 ? -17.425 -29.117 -4.068 1.00 46.28 288 ILE A CA 1
ATOM 2287 C C . ILE A 1 288 ? -18.922 -29.461 -4.180 1.00 46.28 288 ILE A C 1
ATOM 2289 O O . ILE A 1 288 ? -19.286 -30.440 -4.822 1.00 46.28 288 ILE A O 1
ATOM 2293 N N . ALA A 1 289 ? -19.767 -28.535 -3.722 1.00 30.88 289 ALA A N 1
ATOM 2294 C CA . ALA A 1 289 ? -21.122 -28.295 -4.231 1.00 30.88 289 ALA A CA 1
ATOM 2295 C C . ALA A 1 289 ? -21.376 -26.777 -4.113 1.00 30.88 289 ALA A C 1
ATOM 2297 O O . ALA A 1 289 ? -21.192 -26.196 -3.049 1.00 30.88 289 ALA A O 1
ATOM 2298 N N . GLU A 1 290 ? -21.454 -26.030 -5.213 1.00 34.44 290 GLU A N 1
ATOM 2299 C CA . GLU A 1 290 ? -22.619 -25.874 -6.098 1.00 34.44 290 GLU A CA 1
ATOM 2300 C C . GLU A 1 290 ? -23.777 -25.117 -5.420 1.00 34.44 290 GLU A C 1
ATOM 2302 O O . GLU A 1 290 ? -24.273 -25.485 -4.358 1.00 34.44 290 GLU A O 1
ATOM 2307 N N . ARG A 1 291 ? -24.175 -23.999 -6.044 1.00 48.12 291 ARG A N 1
ATOM 2308 C CA . ARG A 1 291 ? -25.229 -23.089 -5.578 1.00 48.12 291 ARG A CA 1
ATOM 2309 C C . ARG A 1 291 ? -26.568 -23.824 -5.501 1.00 48.12 291 ARG A C 1
ATOM 2311 O O . ARG A 1 291 ? -27.223 -24.011 -6.523 1.00 48.12 291 ARG A O 1
ATOM 2318 N N . VAL A 1 292 ? -27.026 -24.134 -4.291 1.00 35.38 292 VAL A N 1
ATOM 2319 C CA . VAL A 1 292 ? -28.401 -24.581 -4.043 1.00 35.38 292 VAL A CA 1
ATOM 2320 C C . VAL A 1 292 ? -29.216 -23.419 -3.484 1.00 35.38 292 VAL A C 1
ATOM 2322 O O . VAL A 1 292 ? -28.889 -22.810 -2.468 1.00 35.38 292 VAL A O 1
ATOM 2325 N N . LYS A 1 293 ? -30.288 -23.091 -4.206 1.00 48.28 293 LYS A N 1
ATOM 2326 C CA . LYS A 1 293 ? -31.323 -22.123 -3.841 1.00 48.28 293 LYS A CA 1
ATOM 2327 C C . LYS A 1 293 ? -31.909 -22.510 -2.477 1.00 48.28 293 LYS A C 1
ATOM 2329 O O . LYS A 1 293 ? -32.488 -23.584 -2.352 1.00 48.28 293 LYS A O 1
ATOM 2334 N N . LEU A 1 294 ? -31.761 -21.645 -1.474 1.00 33.44 294 LEU A N 1
ATOM 2335 C CA . LEU A 1 294 ? -32.254 -21.892 -0.118 1.00 33.44 294 LEU A CA 1
ATOM 2336 C C . LEU A 1 294 ? -33.790 -21.974 -0.111 1.00 33.44 294 LEU A C 1
ATOM 2338 O O . LEU A 1 294 ? -34.485 -20.958 -0.150 1.00 33.44 294 LEU A O 1
ATOM 2342 N N . SER A 1 295 ? -34.321 -23.197 -0.068 1.00 38.19 295 SER A N 1
ATOM 2343 C CA . SER A 1 295 ? -35.691 -23.481 0.352 1.00 38.19 295 SER A CA 1
ATOM 2344 C C . SER A 1 295 ? -35.740 -23.598 1.873 1.00 38.19 295 SER A C 1
ATOM 2346 O O . SER A 1 295 ? -34.921 -24.279 2.483 1.00 38.19 295 SER A O 1
ATOM 2348 N N . LYS A 1 296 ? -36.724 -22.929 2.470 1.00 44.81 296 LYS A N 1
ATOM 2349 C CA . LYS A 1 296 ? -36.986 -22.852 3.909 1.00 44.81 296 LYS A CA 1
ATOM 2350 C C . LYS A 1 296 ? -37.217 -24.247 4.517 1.00 44.81 296 LYS A C 1
ATOM 2352 O O . LYS A 1 296 ? -38.240 -24.864 4.248 1.00 44.81 296 LYS A O 1
ATOM 2357 N N . THR A 1 297 ? -36.304 -24.706 5.371 1.00 30.98 297 THR A N 1
ATOM 2358 C CA . THR A 1 297 ? -36.475 -25.867 6.268 1.00 30.98 297 THR A CA 1
ATOM 2359 C C . THR A 1 297 ? -35.938 -25.448 7.636 1.00 30.98 297 THR A C 1
ATOM 2361 O O . THR A 1 297 ? -34.770 -25.099 7.758 1.00 30.98 297 THR A O 1
ATOM 2364 N N . ARG A 1 298 ? -36.789 -25.198 8.639 1.00 39.16 298 ARG A N 1
ATOM 2365 C CA . ARG A 1 298 ? -37.284 -26.205 9.596 1.00 39.16 298 ARG A CA 1
ATOM 2366 C C . ARG A 1 298 ? -36.185 -27.208 9.950 1.00 39.16 298 ARG A C 1
ATOM 2368 O O . ARG A 1 298 ? -35.942 -28.157 9.217 1.00 39.16 298 ARG A O 1
ATOM 2375 N N . SER A 1 299 ? -35.515 -26.908 11.051 1.00 34.38 299 SER A N 1
ATOM 2376 C CA . SER A 1 299 ? -34.432 -27.661 11.663 1.00 34.38 299 SER A CA 1
ATOM 2377 C C . SER A 1 299 ? -34.982 -28.940 12.296 1.00 34.38 299 SER A C 1
ATOM 2379 O O . SER A 1 299 ? -35.834 -28.865 13.177 1.00 34.38 299 SER A O 1
ATOM 2381 N N . GLU A 1 300 ? -34.489 -30.099 11.868 1.00 40.56 300 GLU A N 1
ATOM 2382 C CA . GLU A 1 300 ? -34.627 -31.363 12.591 1.00 40.56 300 GLU A CA 1
ATOM 2383 C C . GLU A 1 300 ? -33.347 -31.595 13.402 1.00 40.56 300 GLU A C 1
ATOM 2385 O O . GLU A 1 300 ? -32.309 -31.888 12.821 1.00 40.56 300 GLU A O 1
ATOM 2390 N N . SER A 1 301 ? -33.422 -31.437 14.729 1.00 36.28 301 SER A N 1
ATOM 2391 C CA . SER A 1 301 ? -32.728 -32.290 15.713 1.00 36.28 301 SER A CA 1
ATOM 2392 C C . SER A 1 301 ? -32.948 -31.773 17.144 1.00 36.28 301 SER A C 1
ATOM 2394 O O . SER A 1 301 ? -32.093 -31.101 17.718 1.00 36.28 301 SER A O 1
ATOM 2396 N N . SER A 1 302 ? -34.079 -32.119 17.757 1.00 31.20 302 SER A N 1
ATOM 2397 C CA . SER A 1 302 ? -34.126 -32.413 19.194 1.00 31.20 302 SER A CA 1
ATOM 2398 C C . SER A 1 302 ? -35.320 -33.325 19.472 1.00 31.20 302 SER A C 1
ATOM 2400 O O . SER A 1 302 ? -36.393 -33.182 18.893 1.00 31.20 302 SER A O 1
ATOM 2402 N N . SER A 1 303 ? -35.111 -34.335 20.306 1.00 39.25 303 SER A N 1
ATOM 2403 C CA . SER A 1 303 ? -36.010 -35.463 20.549 1.00 39.25 303 SER A CA 1
ATOM 2404 C C . SER A 1 303 ? -37.244 -35.119 21.403 1.00 39.25 303 SER A C 1
ATOM 2406 O O . SER A 1 303 ? -37.594 -35.872 22.310 1.00 39.25 303 SER A O 1
ATOM 2408 N N . SER A 1 304 ? -37.921 -33.999 21.134 1.00 34.50 304 SER A N 1
ATOM 2409 C CA . SER A 1 304 ? -39.214 -33.670 21.755 1.00 34.50 304 SER A CA 1
ATOM 2410 C C . SER A 1 304 ? -40.181 -32.921 20.829 1.00 34.50 304 SER A C 1
ATOM 2412 O O . SER A 1 304 ? -40.973 -32.106 21.298 1.00 34.50 304 SER A O 1
ATOM 2414 N N . ASP A 1 305 ? -40.163 -33.192 19.526 1.00 37.12 305 ASP A N 1
ATOM 2415 C CA . ASP A 1 305 ? -41.135 -32.611 18.593 1.00 37.12 305 ASP A CA 1
ATOM 2416 C C . ASP A 1 305 ? -42.490 -33.339 18.665 1.00 37.12 305 ASP A C 1
ATOM 2418 O O . ASP A 1 305 ? -42.872 -34.117 17.789 1.00 37.12 305 ASP A O 1
ATOM 2422 N N . ARG A 1 306 ? -43.268 -33.054 19.715 1.00 46.31 306 ARG A N 1
ATOM 2423 C CA . ARG A 1 306 ? -44.725 -32.971 19.546 1.00 46.31 306 ARG A CA 1
ATOM 2424 C C . ARG A 1 306 ? -45.030 -31.547 19.078 1.00 46.31 306 ARG A C 1
ATOM 2426 O O . ARG A 1 306 ? -44.582 -30.611 19.737 1.00 46.31 306 ARG A O 1
ATOM 2433 N N . PRO A 1 307 ? -45.784 -31.343 17.981 1.00 47.34 307 PRO A N 1
ATOM 2434 C CA . PRO A 1 307 ? -46.325 -30.023 17.692 1.00 47.34 307 PRO A CA 1
ATOM 2435 C C . PRO A 1 307 ? -47.207 -29.632 18.878 1.00 47.34 307 PRO A C 1
ATOM 2437 O O . PRO A 1 307 ? -48.190 -30.319 19.161 1.00 47.34 307 PRO A O 1
ATOM 2440 N N . VAL A 1 308 ? -46.820 -28.573 19.590 1.00 50.28 308 VAL A N 1
ATOM 2441 C CA . VAL A 1 308 ? -47.595 -28.034 20.708 1.00 50.28 308 VAL A CA 1
ATOM 2442 C C . VAL A 1 308 ? -48.941 -27.590 20.138 1.00 50.28 308 VAL A C 1
ATOM 2444 O O . VAL A 1 308 ? -49.047 -26.577 19.450 1.00 50.28 308 VAL A O 1
ATOM 2447 N N . LEU A 1 309 ? -49.970 -28.410 20.339 1.00 56.25 309 LEU A N 1
ATOM 2448 C CA . LEU A 1 309 ? -51.334 -28.111 19.913 1.00 56.25 309 LEU A CA 1
ATOM 2449 C C . LEU A 1 309 ? -51.826 -26.896 20.710 1.00 56.25 309 LEU A C 1
ATOM 2451 O O . LEU A 1 309 ? -51.498 -26.767 21.887 1.00 56.25 309 LEU A O 1
ATOM 2455 N N . GLY A 1 310 ? -52.647 -26.021 20.118 1.00 54.03 310 GLY A N 1
ATOM 2456 C CA . GLY A 1 310 ? -53.155 -24.808 20.792 1.00 54.03 310 GLY A CA 1
ATOM 2457 C C . GLY A 1 310 ? -53.829 -25.064 22.155 1.00 54.03 310 GLY A C 1
ATOM 2458 O O . GLY A 1 310 ? -53.889 -24.176 23.003 1.00 54.03 310 GLY A O 1
ATOM 2459 N N . SER A 1 311 ? -54.261 -26.302 22.411 1.00 56.06 311 SER A N 1
ATOM 2460 C CA . SER A 1 311 ? -54.742 -26.795 23.706 1.00 56.06 311 SER A CA 1
ATOM 2461 C C . SER A 1 311 ? -53.663 -26.899 24.798 1.00 56.06 311 SER A C 1
ATOM 2463 O O . SER A 1 311 ? -53.962 -26.661 25.964 1.00 56.06 311 SER A O 1
ATOM 2465 N N . GLU A 1 312 ? -52.415 -27.221 24.449 1.00 54.94 312 GLU A N 1
ATOM 2466 C CA . GLU A 1 312 ? -51.277 -27.286 25.380 1.00 54.94 312 GLU A CA 1
ATOM 2467 C C . GLU A 1 312 ? -50.801 -25.871 25.765 1.00 54.94 312 GLU A C 1
ATOM 2469 O O . GLU A 1 312 ? -50.523 -25.612 26.935 1.00 54.94 312 GLU A O 1
ATOM 2474 N N . ILE A 1 313 ? -50.847 -24.914 24.829 1.00 55.00 313 ILE A N 1
ATOM 2475 C CA . ILE A 1 313 ? -50.560 -23.483 25.070 1.00 55.00 313 ILE A CA 1
ATOM 2476 C C . ILE A 1 313 ? -51.617 -22.868 26.007 1.00 55.00 313 ILE A C 1
ATOM 2478 O O . ILE A 1 313 ? -51.288 -22.182 26.977 1.00 55.00 313 ILE A O 1
ATOM 2482 N N . SER A 1 314 ? -52.891 -23.221 25.795 1.00 56.12 314 SER A N 1
ATOM 2483 C CA . SER A 1 314 ? -54.000 -22.799 26.658 1.00 56.12 314 SER A CA 1
ATOM 2484 C C . SER A 1 314 ? -53.933 -23.402 28.070 1.00 56.12 314 SER A C 1
ATOM 2486 O O . SER A 1 314 ? -54.469 -22.804 29.000 1.00 56.12 314 SER A O 1
ATOM 2488 N N . SER A 1 315 ? -53.269 -24.551 28.256 1.00 48.97 315 SER A N 1
ATOM 2489 C CA . SER A 1 315 ? -53.096 -25.196 29.571 1.00 48.97 315 SER A CA 1
ATOM 2490 C C . SER A 1 315 ? -52.046 -24.510 30.458 1.00 48.97 315 SER A C 1
ATOM 2492 O O . SER A 1 315 ? -52.103 -24.616 31.680 1.00 48.97 315 SER A O 1
ATOM 2494 N N . ILE A 1 316 ? -51.137 -23.748 29.840 1.00 59.19 316 ILE A N 1
ATOM 2495 C CA . ILE A 1 316 ? -50.133 -22.894 30.496 1.00 59.19 316 ILE A CA 1
ATOM 2496 C C . ILE A 1 316 ? -50.696 -21.483 30.781 1.00 59.19 316 ILE A C 1
ATOM 2498 O O . ILE A 1 316 ? -50.067 -20.687 31.474 1.00 59.19 316 ILE A O 1
ATOM 2502 N N . GLY A 1 317 ? -51.912 -21.182 30.308 1.00 54.94 317 GLY A N 1
ATOM 2503 C CA . GLY A 1 317 ? -52.589 -19.900 30.524 1.00 54.94 317 GLY A CA 1
ATOM 2504 C C . GLY A 1 317 ? -52.326 -18.845 29.445 1.00 54.94 317 GLY A C 1
ATOM 2505 O O . GLY A 1 317 ? -52.701 -17.692 29.635 1.00 54.94 317 GLY A O 1
ATOM 2506 N N . VAL A 1 318 ? -51.721 -19.215 28.309 1.00 57.31 318 VAL A N 1
ATOM 2507 C CA . VAL A 1 318 ? -51.452 -18.299 27.186 1.00 57.31 318 VAL A CA 1
ATOM 2508 C C . VAL A 1 318 ? -52.428 -18.602 26.042 1.00 57.31 318 VAL A C 1
ATOM 2510 O O . VAL A 1 318 ? -52.556 -19.748 25.615 1.00 57.31 318 VAL A O 1
ATOM 2513 N N . SER A 1 319 ? -53.160 -17.602 25.538 1.00 68.06 319 SER A N 1
ATOM 2514 C CA . SER A 1 319 ? -54.104 -17.810 24.428 1.00 68.06 319 SER A CA 1
ATOM 2515 C C . SER A 1 319 ? -53.380 -17.967 23.084 1.00 68.06 319 SER A C 1
ATOM 2517 O O . SER A 1 319 ? -52.371 -17.314 22.836 1.00 68.06 319 SER A O 1
ATOM 2519 N N . SER A 1 320 ? -53.917 -18.798 22.180 1.00 68.00 320 SER A N 1
ATOM 2520 C CA . SER A 1 320 ? -53.335 -19.075 20.847 1.00 68.00 320 SER A CA 1
ATOM 2521 C C . SER A 1 320 ? -53.031 -17.806 20.037 1.00 68.00 320 SER A C 1
ATOM 2523 O O . SER A 1 320 ? -51.999 -17.724 19.382 1.00 68.00 320 SER A O 1
ATOM 2525 N N . SER A 1 321 ? -53.884 -16.784 20.151 1.00 65.88 321 SER A N 1
ATOM 2526 C CA . SER A 1 321 ? -53.700 -15.481 19.501 1.00 65.88 321 SER A CA 1
ATOM 2527 C C . SER A 1 321 ? -52.455 -14.724 19.977 1.00 65.88 321 SER A C 1
ATOM 2529 O O . SER A 1 321 ? -51.897 -13.928 19.233 1.00 65.88 321 SER A O 1
ATOM 2531 N N . VAL A 1 322 ? -52.002 -14.965 21.207 1.00 67.38 322 VAL A N 1
ATOM 2532 C CA . VAL A 1 322 ? -50.860 -14.277 21.830 1.00 67.38 322 VAL A CA 1
ATOM 2533 C C . VAL A 1 322 ? -49.561 -14.913 21.401 1.00 67.38 322 VAL A C 1
ATOM 2535 O O . VAL A 1 322 ? -48.611 -14.202 21.104 1.00 67.38 322 VAL A O 1
ATOM 2538 N N . ALA A 1 323 ? -49.539 -16.242 21.318 1.00 72.06 323 ALA A N 1
ATOM 2539 C CA . ALA A 1 323 ? -48.411 -16.977 20.767 1.00 72.06 323 ALA A CA 1
ATOM 2540 C C . ALA A 1 323 ? -48.195 -16.629 19.284 1.00 72.06 323 ALA A C 1
ATOM 2542 O O . ALA A 1 323 ? -47.058 -16.416 18.873 1.00 72.06 323 ALA A O 1
ATOM 2543 N N . GLU A 1 324 ? -49.274 -16.498 18.506 1.00 74.50 324 GLU A N 1
ATOM 2544 C CA . GLU A 1 324 ? -49.207 -16.058 17.107 1.00 74.50 324 GLU A CA 1
ATOM 2545 C C . GLU A 1 324 ? -48.759 -14.595 16.976 1.00 74.50 324 GLU A C 1
ATOM 2547 O O . GLU A 1 324 ? -47.873 -14.311 16.172 1.00 74.50 324 GLU A O 1
ATOM 2552 N N . HIS A 1 325 ? -49.289 -13.673 17.792 1.00 70.19 325 HIS A N 1
ATOM 2553 C CA . HIS A 1 325 ? -48.848 -12.273 17.782 1.00 70.19 325 HIS A CA 1
ATOM 2554 C C . HIS A 1 325 ? -47.389 -12.100 18.229 1.00 70.19 325 HIS A C 1
ATOM 2556 O O . HIS A 1 325 ? -46.660 -11.359 17.583 1.00 70.19 325 HIS A O 1
ATOM 2562 N N . LEU A 1 326 ? -46.932 -12.804 19.271 1.00 72.88 326 LEU A N 1
ATOM 2563 C CA . LEU A 1 326 ? -45.527 -12.784 19.705 1.00 72.88 326 LEU A CA 1
ATOM 2564 C C . LEU A 1 326 ? -44.594 -13.380 18.654 1.00 72.88 326 LEU A C 1
ATOM 2566 O O . LEU A 1 326 ? -43.522 -12.830 18.418 1.00 72.88 326 LEU A O 1
ATOM 2570 N N . ALA A 1 327 ? -44.993 -14.481 18.012 1.00 73.06 327 ALA A N 1
ATOM 2571 C CA . ALA A 1 327 ? -44.226 -15.066 16.921 1.00 73.06 327 ALA A CA 1
ATOM 2572 C C . ALA A 1 327 ? -44.116 -14.090 15.744 1.00 73.06 327 ALA A C 1
ATOM 2574 O O . ALA A 1 327 ? -43.021 -13.907 15.227 1.00 73.06 327 ALA A O 1
ATOM 2575 N N . HIS A 1 328 ? -45.206 -13.410 15.377 1.00 73.06 328 HIS A N 1
ATOM 2576 C CA . HIS A 1 328 ? -45.180 -12.372 14.348 1.00 73.06 328 HIS A CA 1
ATOM 2577 C C . HIS A 1 328 ? -44.311 -11.170 14.742 1.00 73.06 328 HIS A C 1
ATOM 2579 O O . HIS A 1 328 ? -43.429 -10.803 13.974 1.00 73.06 328 HIS A O 1
ATOM 2585 N N . SER A 1 329 ? -44.451 -10.622 15.952 1.00 69.50 329 SER A N 1
ATOM 2586 C CA . SER A 1 329 ? -43.617 -9.506 16.428 1.00 69.50 329 SER A CA 1
ATOM 2587 C C . SER A 1 329 ? -42.124 -9.861 16.509 1.00 69.50 329 SER A C 1
ATOM 2589 O O . SER A 1 329 ? -41.272 -9.034 16.196 1.00 69.50 329 SER A O 1
ATOM 2591 N N . LEU A 1 330 ? -41.776 -11.097 16.882 1.00 68.56 330 LEU A N 1
ATOM 2592 C CA . LEU A 1 330 ? -40.386 -11.572 16.875 1.00 68.56 330 LEU A CA 1
ATOM 2593 C C . LEU A 1 330 ? -39.850 -11.805 15.453 1.00 68.56 330 LEU A C 1
ATOM 2595 O O . LEU A 1 330 ? -38.668 -11.589 15.200 1.00 68.56 330 LEU A O 1
ATOM 2599 N N . GLN A 1 331 ? -40.705 -12.252 14.530 1.00 71.88 331 GLN A N 1
ATOM 2600 C CA . GLN A 1 331 ? -40.353 -12.534 13.136 1.00 71.88 331 GLN A CA 1
ATOM 2601 C C . GLN A 1 331 ? -40.197 -11.251 12.301 1.00 71.88 331 GLN A C 1
ATOM 2603 O O . GLN A 1 331 ? -39.362 -11.221 11.398 1.00 71.88 331 GLN A O 1
ATOM 2608 N N . ASP A 1 332 ? -40.966 -10.208 12.622 1.00 66.25 332 ASP A N 1
ATOM 2609 C CA . ASP A 1 332 ? -40.981 -8.918 11.921 1.00 66.25 332 ASP A CA 1
ATOM 2610 C C . ASP A 1 332 ? -39.932 -7.922 12.463 1.00 66.25 332 ASP A C 1
ATOM 2612 O O . ASP A 1 332 ? -39.902 -6.765 12.046 1.00 66.25 332 ASP A O 1
ATOM 2616 N N . CYS A 1 333 ? -39.038 -8.363 13.362 1.00 56.94 333 CYS A N 1
ATOM 2617 C CA . CYS A 1 333 ? -38.045 -7.518 14.039 1.00 56.94 333 CYS A CA 1
ATOM 2618 C C . CYS A 1 333 ? -38.677 -6.313 14.772 1.00 56.94 333 CYS A C 1
ATOM 2620 O O . CYS A 1 333 ? -38.129 -5.209 14.733 1.00 56.94 333 CYS A O 1
ATOM 2622 N N . SER A 1 334 ? -39.832 -6.500 15.424 1.00 59.47 334 SER A N 1
ATOM 2623 C CA . SER A 1 334 ? -40.487 -5.439 16.201 1.00 59.47 334 SER A CA 1
ATOM 2624 C C . SER A 1 334 ? -39.593 -4.906 17.325 1.00 59.47 334 SER A C 1
ATOM 2626 O O . SER A 1 334 ? -38.787 -5.630 17.913 1.00 59.47 334 SER A O 1
ATOM 2628 N N . ASN A 1 335 ? -39.792 -3.628 17.668 1.00 68.81 335 ASN A N 1
ATOM 2629 C CA . ASN A 1 335 ? -39.165 -2.985 18.821 1.00 68.81 335 ASN A CA 1
ATOM 2630 C C . ASN A 1 335 ? -39.427 -3.818 20.092 1.00 68.81 335 ASN A C 1
ATOM 2632 O O . ASN A 1 335 ? -40.557 -4.245 20.338 1.00 68.81 335 ASN A O 1
ATOM 2636 N N . ILE A 1 336 ? -38.398 -4.014 20.920 1.00 73.00 336 ILE A N 1
ATOM 2637 C CA . ILE A 1 336 ? -38.451 -4.825 22.147 1.00 73.00 336 ILE A CA 1
ATOM 2638 C C . ILE A 1 336 ? -39.591 -4.387 23.086 1.00 73.00 336 ILE A C 1
ATOM 2640 O O . ILE A 1 336 ? -40.181 -5.204 23.792 1.00 73.00 336 ILE A O 1
ATOM 2644 N N . GLN A 1 337 ? -39.983 -3.112 23.014 1.00 72.81 337 GLN A N 1
ATOM 2645 C CA . GLN A 1 337 ? -41.136 -2.561 23.725 1.00 72.81 337 GLN A CA 1
ATOM 2646 C C . GLN A 1 337 ? -42.485 -3.158 23.299 1.00 72.81 337 GLN A C 1
ATOM 2648 O O . GLN A 1 337 ? -43.323 -3.378 24.168 1.00 72.81 337 GLN A O 1
ATOM 2653 N N . GLU A 1 338 ? -42.716 -3.483 22.023 1.00 74.75 338 GLU A N 1
ATOM 2654 C CA . GLU A 1 338 ? -43.961 -4.147 21.585 1.00 74.75 338 GLU A CA 1
ATOM 2655 C C . GLU A 1 338 ? -44.050 -5.585 22.115 1.00 74.75 338 GLU A C 1
ATOM 2657 O O . GLU A 1 338 ? -45.125 -6.052 22.507 1.00 74.75 338 GLU A O 1
ATOM 2662 N N . ILE A 1 339 ? -42.904 -6.266 22.193 1.00 75.50 339 ILE A N 1
ATOM 2663 C CA . ILE A 1 339 ? -42.781 -7.620 22.745 1.00 75.50 339 ILE A CA 1
ATOM 2664 C C . ILE A 1 339 ? -43.071 -7.602 24.254 1.00 75.50 339 ILE A C 1
ATOM 2666 O O . ILE A 1 339 ? -43.818 -8.439 24.761 1.00 75.50 339 ILE A O 1
ATOM 2670 N N . PHE A 1 340 ? -42.555 -6.616 24.991 1.00 74.25 340 PHE A N 1
ATOM 2671 C CA . PHE A 1 340 ? -42.875 -6.478 26.414 1.00 74.25 340 PHE A CA 1
ATOM 2672 C C . PHE A 1 340 ? -44.322 -6.028 26.658 1.00 74.25 340 PHE A C 1
ATOM 2674 O O . PHE A 1 340 ? -44.966 -6.544 27.572 1.00 74.25 340 PHE A O 1
ATOM 2681 N N . GLN A 1 341 ? -44.875 -5.138 25.828 1.00 76.25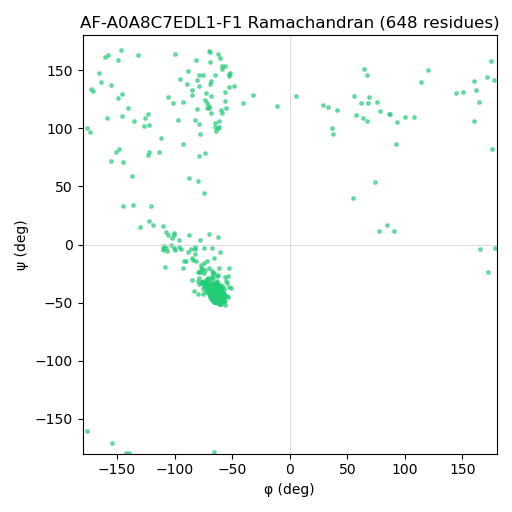 341 GLN A N 1
ATOM 2682 C CA . GLN A 1 341 ? -46.270 -4.687 25.923 1.00 76.25 341 GLN A CA 1
ATOM 2683 C C . GLN A 1 341 ? -47.254 -5.856 25.757 1.00 76.25 341 GLN A C 1
ATOM 2685 O O . GLN A 1 341 ? -48.205 -5.993 26.532 1.00 76.25 341 GLN A O 1
ATOM 2690 N N . THR A 1 342 ? -47.001 -6.732 24.779 1.00 74.00 342 THR A N 1
ATOM 2691 C CA . THR A 1 342 ? -47.802 -7.942 24.550 1.00 74.00 342 THR A CA 1
ATOM 2692 C C . THR A 1 342 ? -47.676 -8.926 25.718 1.00 74.00 342 THR A C 1
ATOM 2694 O O . THR A 1 342 ? -48.696 -9.395 26.226 1.00 74.00 342 THR A O 1
ATOM 2697 N N . LEU A 1 343 ? -46.468 -9.156 26.244 1.00 72.06 343 LEU A N 1
ATOM 2698 C CA . LEU A 1 343 ? -46.250 -10.006 27.427 1.00 72.06 343 LEU A CA 1
ATOM 2699 C C . LEU A 1 343 ? -46.947 -9.476 28.696 1.00 72.06 343 LEU A C 1
ATOM 2701 O O . LEU A 1 343 ? -47.504 -10.268 29.462 1.00 72.06 343 LEU A O 1
ATOM 2705 N N . TYR A 1 344 ? -46.973 -8.155 28.903 1.00 72.75 344 TYR A N 1
ATOM 2706 C CA . TYR A 1 344 ? -47.673 -7.526 30.028 1.00 72.75 344 TYR A CA 1
ATOM 2707 C C . TYR A 1 344 ? -49.194 -7.610 29.906 1.00 72.75 344 TYR A C 1
ATOM 2709 O O . TYR A 1 344 ? -49.873 -7.930 30.883 1.00 72.75 344 TYR A O 1
ATOM 2717 N N . SER A 1 345 ? -49.735 -7.365 28.709 1.00 71.00 345 SER A N 1
ATOM 2718 C CA . SER A 1 345 ? -51.184 -7.409 28.462 1.00 71.00 345 SER A CA 1
ATOM 2719 C C . SER A 1 345 ? -51.811 -8.786 28.722 1.00 71.00 345 SER A C 1
ATOM 2721 O O . SER A 1 345 ? -53.007 -8.875 28.994 1.00 71.00 345 SER A O 1
ATOM 2723 N N . HIS A 1 346 ? -50.995 -9.846 28.722 1.00 64.12 346 HIS A N 1
ATOM 2724 C CA . HIS A 1 346 ? -51.422 -11.228 28.935 1.00 64.12 346 HIS A CA 1
ATOM 2725 C C . HIS A 1 346 ? -50.973 -11.841 30.273 1.00 64.12 346 HIS A C 1
ATOM 2727 O O . HIS A 1 346 ? -51.082 -13.050 30.461 1.00 64.12 346 HIS A O 1
ATOM 2733 N N . GLY A 1 347 ? -50.540 -11.018 31.236 1.00 52.00 347 GLY A N 1
ATOM 2734 C CA . GLY A 1 347 ? -50.358 -11.443 32.631 1.00 52.00 347 GLY A CA 1
ATOM 2735 C C . GLY A 1 347 ? -49.022 -12.120 32.952 1.00 52.00 347 GLY A C 1
ATOM 2736 O O . GLY A 1 347 ? -48.901 -12.750 34.003 1.00 52.00 347 GLY A O 1
ATOM 2737 N N . SER A 1 348 ? -48.007 -11.985 32.092 1.00 64.88 348 SER A N 1
ATOM 2738 C CA . SER A 1 348 ? -46.656 -12.459 32.406 1.00 64.88 348 SER A CA 1
ATOM 2739 C C . SER A 1 348 ? -46.005 -11.557 33.461 1.00 64.88 348 SER A C 1
ATOM 2741 O O . SER A 1 348 ? -45.786 -10.368 33.232 1.00 64.88 348 SER A O 1
ATOM 2743 N N . ALA A 1 349 ? -45.681 -12.113 34.632 1.00 63.66 349 ALA A N 1
ATOM 2744 C CA . ALA A 1 349 ? -45.046 -11.396 35.742 1.00 63.66 349 ALA A CA 1
ATOM 2745 C C . ALA A 1 349 ? -43.527 -11.230 35.531 1.00 63.66 349 ALA A C 1
ATOM 2747 O O . ALA A 1 349 ? -42.716 -11.650 36.360 1.00 63.66 349 ALA A O 1
ATOM 2748 N N . ILE A 1 350 ? -43.118 -10.651 34.400 1.00 69.69 350 ILE A N 1
ATOM 2749 C CA . ILE A 1 350 ? -41.714 -10.292 34.178 1.00 69.69 350 ILE A CA 1
ATOM 2750 C C . ILE A 1 350 ? -41.415 -9.060 35.034 1.00 69.69 350 ILE A C 1
ATOM 2752 O O . ILE A 1 350 ? -42.112 -8.045 34.962 1.00 69.69 350 ILE A O 1
ATOM 2756 N N . SER A 1 351 ? -40.391 -9.158 35.883 1.00 75.44 351 SER A N 1
ATOM 2757 C CA . SER A 1 351 ? -39.975 -8.026 36.704 1.00 75.44 351 SER A CA 1
ATOM 2758 C C . SER A 1 351 ? -39.377 -6.930 35.825 1.00 75.44 351 SER A C 1
ATOM 2760 O O . SER A 1 351 ? -38.605 -7.199 34.906 1.00 75.44 351 SER A O 1
ATOM 2762 N N . GLU A 1 352 ? -39.677 -5.678 36.157 1.00 78.69 352 GLU A N 1
ATOM 2763 C CA . GLU A 1 352 ? -39.147 -4.499 35.462 1.00 78.69 352 GLU A CA 1
ATOM 2764 C C . GLU A 1 352 ? -37.602 -4.490 35.425 1.00 78.69 352 GLU A C 1
ATOM 2766 O O . GLU A 1 352 ? -36.991 -4.065 34.450 1.00 78.69 352 GLU A O 1
ATOM 2771 N N . SER A 1 353 ? -36.955 -5.060 36.452 1.00 80.12 353 SER A N 1
ATOM 2772 C CA . SER A 1 353 ? -35.498 -5.270 36.500 1.00 80.12 353 SER A CA 1
ATOM 2773 C C . SER A 1 353 ? -34.983 -6.200 35.400 1.00 80.12 353 SER A C 1
ATOM 2775 O O . SER A 1 353 ? -33.883 -5.999 34.899 1.00 80.12 353 SER A O 1
ATOM 2777 N N . LYS A 1 354 ? -35.740 -7.241 35.046 1.00 82.81 354 LYS A N 1
ATOM 2778 C CA . LYS A 1 354 ? -35.324 -8.212 34.029 1.00 82.81 354 LYS A CA 1
ATOM 2779 C C . LYS A 1 354 ? -35.541 -7.667 32.618 1.00 82.81 354 LYS A C 1
ATOM 2781 O O . LYS A 1 354 ? -34.795 -8.001 31.711 1.00 82.81 354 LYS A O 1
ATOM 2786 N N . ILE A 1 355 ? -36.525 -6.785 32.458 1.00 82.25 355 ILE A N 1
ATOM 2787 C CA . ILE A 1 355 ? -36.769 -6.045 31.215 1.00 82.25 355 ILE A CA 1
ATOM 2788 C C . ILE A 1 355 ? -35.617 -5.087 30.931 1.00 82.25 355 ILE A C 1
ATOM 2790 O O . ILE A 1 355 ? -35.044 -5.155 29.851 1.00 82.25 355 ILE A O 1
ATOM 2794 N N . ARG A 1 356 ? -35.197 -4.292 31.925 1.00 84.00 356 ARG A N 1
ATOM 2795 C CA . ARG A 1 356 ? -34.024 -3.414 31.776 1.00 84.00 356 ARG A CA 1
ATOM 2796 C C . ARG A 1 356 ? -32.743 -4.186 31.465 1.00 84.00 356 ARG A C 1
ATOM 2798 O O . ARG A 1 356 ? -31.941 -3.720 30.668 1.00 84.00 356 ARG A O 1
ATOM 2805 N N . GLU A 1 357 ? -32.554 -5.369 32.056 1.00 86.38 357 GLU A N 1
ATOM 2806 C CA . GLU A 1 357 ? -31.431 -6.257 31.709 1.00 86.38 357 GLU A CA 1
ATOM 2807 C C . GLU A 1 357 ? -31.447 -6.651 30.232 1.00 86.38 357 GLU A C 1
ATOM 2809 O O . GLU A 1 357 ? -30.419 -6.561 29.565 1.00 86.38 357 GLU A O 1
ATOM 2814 N N . PHE A 1 358 ? -32.607 -7.054 29.710 1.00 84.62 358 PHE A N 1
ATOM 2815 C CA . PHE A 1 358 ? -32.737 -7.389 28.296 1.00 84.62 358 PHE A CA 1
ATOM 2816 C C . PHE A 1 358 ? -32.544 -6.175 27.390 1.00 84.62 358 PHE A C 1
ATOM 2818 O O . PHE A 1 358 ? -31.875 -6.305 26.373 1.00 84.62 358 PHE A O 1
ATOM 2825 N N . GLU A 1 359 ? -33.081 -5.005 27.735 1.00 86.56 359 GLU A N 1
ATOM 2826 C CA . GLU A 1 359 ? -32.898 -3.775 26.951 1.00 86.56 359 GLU A CA 1
ATOM 2827 C C . GLU A 1 359 ? -31.416 -3.400 26.830 1.00 86.56 359 GLU A C 1
ATOM 2829 O O . GLU A 1 359 ? -30.926 -3.186 25.722 1.00 86.56 359 GLU A O 1
ATOM 2834 N N . VAL A 1 360 ? -30.692 -3.406 27.952 1.00 90.56 360 VAL A N 1
ATOM 2835 C CA . VAL A 1 360 ? -29.255 -3.106 28.004 1.00 90.56 360 VAL A CA 1
ATOM 2836 C C . VAL A 1 360 ? -28.442 -4.129 27.208 1.00 90.56 360 VAL A C 1
ATOM 2838 O O . VAL A 1 360 ? -27.584 -3.746 26.414 1.00 90.56 360 VAL A O 1
ATOM 2841 N N . GLU A 1 361 ? -28.722 -5.425 27.367 1.00 89.38 361 GLU A N 1
ATOM 2842 C CA . GLU A 1 361 ? -28.005 -6.476 26.633 1.00 89.38 361 GLU A CA 1
ATOM 2843 C C . GLU A 1 361 ? -28.311 -6.438 25.128 1.00 89.38 361 GLU A C 1
ATOM 2845 O O . GLU A 1 361 ? -27.432 -6.678 24.300 1.00 89.38 361 GLU A O 1
ATOM 2850 N N . THR A 1 362 ? -29.541 -6.079 24.753 1.00 86.44 362 THR A N 1
ATOM 2851 C CA . THR A 1 362 ? -29.933 -5.930 23.346 1.00 86.44 362 THR A CA 1
ATOM 2852 C C . THR A 1 362 ? -29.260 -4.713 22.715 1.00 86.44 362 THR A C 1
ATOM 2854 O O . THR A 1 362 ? -28.768 -4.816 21.594 1.00 86.44 362 THR A O 1
ATOM 2857 N N . GLU A 1 363 ? -29.173 -3.583 23.427 1.00 90.25 363 GLU A N 1
ATOM 2858 C CA . GLU A 1 363 ? -28.431 -2.397 22.972 1.00 90.25 363 GLU A CA 1
ATOM 2859 C C . GLU A 1 363 ? -26.940 -2.721 22.788 1.00 90.25 363 GLU A C 1
ATOM 2861 O O . GLU A 1 363 ? -26.359 -2.391 21.754 1.00 90.25 363 GLU A O 1
ATOM 2866 N N . ARG A 1 364 ? -26.336 -3.442 23.742 1.00 94.25 364 ARG A N 1
ATOM 2867 C CA . ARG A 1 364 ? -24.935 -3.887 23.687 1.00 94.25 364 ARG A CA 1
ATOM 2868 C C . ARG A 1 364 ? -24.659 -4.780 22.475 1.00 94.25 364 ARG A C 1
ATOM 2870 O O . ARG A 1 364 ? -23.749 -4.504 21.691 1.00 94.25 364 ARG A O 1
ATOM 2877 N N . LEU A 1 365 ? -25.475 -5.817 22.277 1.00 92.50 365 LEU A N 1
ATOM 2878 C CA . LEU A 1 365 ? -25.359 -6.718 21.128 1.00 92.50 365 LEU A CA 1
ATOM 2879 C C . LEU A 1 365 ? -25.613 -5.995 19.802 1.00 92.50 365 LEU A C 1
ATOM 2881 O O . LEU A 1 365 ? -24.900 -6.246 18.832 1.00 92.50 365 LEU A O 1
ATOM 2885 N N . ASN A 1 366 ? -26.589 -5.087 19.745 1.00 91.75 366 ASN A N 1
ATOM 2886 C CA . ASN A 1 366 ? -26.888 -4.348 18.523 1.00 91.75 366 ASN A CA 1
ATOM 2887 C C . ASN A 1 366 ? -25.738 -3.407 18.132 1.00 91.75 366 ASN A C 1
ATOM 2889 O O . ASN A 1 366 ? -25.321 -3.419 16.975 1.00 91.75 366 ASN A O 1
ATOM 2893 N N . SER A 1 367 ? -25.150 -2.679 19.088 1.00 94.62 367 SER A N 1
ATOM 2894 C CA . SER A 1 367 ? -23.962 -1.851 18.833 1.00 94.62 367 SER A CA 1
ATOM 2895 C C . SER A 1 367 ? -22.769 -2.686 18.357 1.00 94.62 367 SER A C 1
ATOM 2897 O O . SER A 1 367 ? -22.087 -2.296 17.409 1.00 94.62 367 SER A O 1
ATOM 2899 N N . ARG A 1 368 ? -22.559 -3.884 18.929 1.00 95.88 368 ARG A N 1
ATOM 2900 C CA . ARG A 1 368 ? -21.528 -4.823 18.452 1.00 95.88 368 ARG A CA 1
ATOM 2901 C C . ARG A 1 368 ? -21.782 -5.283 17.015 1.00 95.88 368 ARG A C 1
ATOM 2903 O O . ARG A 1 368 ? -20.848 -5.370 16.221 1.00 95.88 368 ARG A O 1
ATOM 2910 N N . ILE A 1 369 ? -23.033 -5.588 16.668 1.00 95.62 369 ILE A N 1
ATOM 2911 C CA . ILE A 1 369 ? -23.420 -5.979 15.305 1.00 95.62 369 ILE A CA 1
ATOM 2912 C C . ILE A 1 369 ? -23.171 -4.828 14.327 1.00 95.62 369 ILE A C 1
ATOM 2914 O O . ILE A 1 369 ? -22.646 -5.062 13.240 1.00 95.62 369 ILE A O 1
ATOM 2918 N N . GLU A 1 370 ? -23.540 -3.599 14.686 1.00 95.44 370 GLU A N 1
ATOM 2919 C CA . GLU A 1 370 ? -23.303 -2.427 13.843 1.00 95.44 370 GLU A CA 1
ATOM 2920 C C . GLU A 1 370 ? -21.802 -2.173 13.635 1.00 95.44 370 GLU A C 1
ATOM 2922 O O . GLU A 1 370 ? -21.395 -1.910 12.503 1.00 95.44 370 GLU A O 1
ATOM 2927 N N . HIS A 1 371 ? -20.963 -2.320 14.670 1.00 97.00 371 HIS A N 1
ATOM 2928 C CA . HIS A 1 371 ? -19.510 -2.148 14.533 1.00 97.00 371 HIS A CA 1
ATOM 2929 C C . HIS A 1 371 ? -18.881 -3.241 13.663 1.00 97.00 371 HIS A C 1
ATOM 2931 O O . HIS A 1 371 ? -18.061 -2.955 12.793 1.00 97.00 371 HIS A O 1
ATOM 2937 N N . LEU A 1 372 ? -19.306 -4.496 13.822 1.00 96.50 372 LEU A N 1
ATOM 2938 C CA . LEU A 1 372 ? -18.842 -5.576 12.950 1.00 96.50 372 LEU A CA 1
ATOM 2939 C C . LEU A 1 372 ? -19.259 -5.361 11.487 1.00 96.50 372 LEU A C 1
ATOM 2941 O O . LEU A 1 372 ? -18.493 -5.699 10.586 1.00 96.50 372 LEU A O 1
ATOM 2945 N N . LYS A 1 373 ? -20.444 -4.788 11.236 1.00 96.19 373 LYS A N 1
ATOM 2946 C CA . LYS A 1 373 ? -20.884 -4.423 9.880 1.00 96.19 373 LYS A CA 1
ATOM 2947 C C . LYS A 1 373 ? -20.005 -3.327 9.283 1.00 96.19 373 LYS A C 1
ATOM 2949 O O . LYS A 1 373 ? -19.487 -3.530 8.191 1.00 96.19 373 LYS A O 1
ATOM 2954 N N . SER A 1 374 ? -19.760 -2.232 10.008 1.00 95.00 374 SER A N 1
ATOM 2955 C CA . SER A 1 374 ? -18.902 -1.150 9.505 1.00 95.00 374 SER A CA 1
ATOM 2956 C C . SER A 1 374 ? -17.455 -1.603 9.284 1.00 95.00 374 SER A C 1
ATOM 2958 O O . SER A 1 374 ? -16.829 -1.207 8.303 1.00 95.00 374 SER A O 1
ATOM 2960 N N . GLN A 1 375 ? -16.937 -2.503 10.126 1.00 95.31 375 GLN A N 1
ATOM 2961 C CA . GLN A 1 375 ? -15.633 -3.130 9.905 1.00 95.31 375 GLN A CA 1
ATOM 2962 C C . GLN A 1 375 ? -15.614 -3.987 8.627 1.00 95.31 375 GLN A C 1
ATOM 2964 O O . GLN A 1 375 ? -14.631 -3.965 7.886 1.00 95.31 375 GLN A O 1
ATOM 2969 N N . ASN A 1 376 ? -16.682 -4.742 8.352 1.00 95.56 376 ASN A N 1
ATOM 2970 C CA . ASN A 1 376 ? -16.796 -5.543 7.132 1.00 95.56 376 ASN A CA 1
ATOM 2971 C C . ASN A 1 376 ? -16.871 -4.662 5.874 1.00 95.56 376 ASN A C 1
ATOM 2973 O O . ASN A 1 376 ? -16.223 -4.965 4.870 1.00 95.56 376 ASN A O 1
ATOM 2977 N N . ASP A 1 377 ? -17.595 -3.544 5.952 1.00 95.31 377 ASP A N 1
ATOM 2978 C CA . ASP A 1 377 ? -17.697 -2.566 4.868 1.00 95.31 377 ASP A CA 1
ATOM 2979 C C . ASP A 1 377 ? -16.330 -1.931 4.563 1.00 95.31 377 ASP A C 1
ATOM 2981 O O . ASP A 1 377 ? -15.913 -1.902 3.402 1.00 95.31 377 ASP A O 1
ATOM 2985 N N . LEU A 1 378 ? -15.572 -1.519 5.591 1.00 95.56 378 LEU A N 1
ATOM 2986 C CA . LEU A 1 378 ? -14.214 -0.998 5.404 1.00 95.56 378 LEU A CA 1
ATOM 2987 C C . LEU A 1 378 ? -13.282 -2.045 4.776 1.00 95.56 378 LEU A C 1
ATOM 2989 O O . LEU A 1 378 ? -12.539 -1.741 3.840 1.00 95.56 378 LEU A O 1
ATOM 2993 N N . LEU A 1 379 ? -13.321 -3.289 5.264 1.00 95.19 379 LEU A N 1
ATOM 2994 C CA . LEU A 1 379 ? -12.531 -4.384 4.692 1.00 95.19 379 LEU A CA 1
ATOM 2995 C C . LEU A 1 379 ? -12.891 -4.642 3.224 1.00 95.19 379 LEU A C 1
ATOM 2997 O O . LEU A 1 379 ? -12.016 -4.926 2.412 1.00 95.19 379 LEU A O 1
ATOM 3001 N N . THR A 1 380 ? -14.165 -4.512 2.868 1.00 94.81 380 THR A N 1
ATOM 3002 C CA . THR A 1 380 ? -14.625 -4.687 1.488 1.00 94.81 380 THR A CA 1
ATOM 3003 C C . THR A 1 380 ? -14.093 -3.577 0.582 1.00 94.81 380 THR A C 1
ATOM 3005 O O . THR A 1 380 ? -13.558 -3.867 -0.489 1.00 94.81 380 THR A O 1
ATOM 3008 N N . ILE A 1 381 ? -14.184 -2.316 1.017 1.00 92.06 381 ILE A N 1
ATOM 3009 C CA . ILE A 1 381 ? -13.698 -1.158 0.249 1.00 92.06 381 ILE A CA 1
ATOM 3010 C C . ILE A 1 381 ? -12.174 -1.220 0.079 1.00 92.06 381 ILE A C 1
ATOM 3012 O O . ILE A 1 381 ? -11.678 -1.105 -1.041 1.00 92.06 381 ILE A O 1
ATOM 3016 N N . THR A 1 382 ? -11.433 -1.481 1.160 1.00 90.56 382 THR A N 1
ATOM 3017 C CA . THR A 1 382 ? -9.961 -1.607 1.119 1.00 90.56 382 THR A CA 1
ATOM 3018 C C . THR A 1 382 ? -9.497 -2.753 0.221 1.00 90.56 382 THR A C 1
ATOM 3020 O O . THR A 1 382 ? -8.509 -2.613 -0.503 1.00 90.56 382 THR A O 1
ATOM 3023 N N . LEU A 1 383 ? -10.206 -3.887 0.227 1.00 93.94 383 LEU A N 1
ATOM 3024 C CA . LEU A 1 383 ? -9.880 -5.023 -0.631 1.00 93.94 383 LEU A CA 1
ATOM 3025 C C . LEU A 1 383 ? -10.127 -4.704 -2.110 1.00 93.94 383 LEU A C 1
ATOM 3027 O O . LEU A 1 383 ? -9.297 -5.059 -2.950 1.00 93.94 383 LEU A O 1
ATOM 3031 N N . GLU A 1 384 ? -11.213 -4.001 -2.438 1.00 89.50 384 GLU A N 1
ATOM 3032 C CA . GLU A 1 384 ? -11.482 -3.574 -3.815 1.00 89.50 384 GLU A CA 1
ATOM 3033 C C . GLU A 1 384 ? -10.465 -2.521 -4.295 1.00 89.50 384 GLU A C 1
ATOM 3035 O O . GLU A 1 384 ? -10.014 -2.582 -5.441 1.00 89.50 384 GLU A O 1
ATOM 3040 N N . GLU A 1 385 ? -10.020 -1.612 -3.421 1.00 87.44 385 GLU A N 1
ATOM 3041 C CA . GLU A 1 385 ? -8.944 -0.659 -3.726 1.00 87.44 385 GLU A CA 1
ATOM 3042 C C . GLU A 1 385 ? -7.611 -1.376 -3.984 1.00 87.44 385 GLU A C 1
ATOM 3044 O O . GLU A 1 385 ? -6.938 -1.118 -4.984 1.00 87.44 385 GLU A O 1
ATOM 3049 N N . CYS A 1 386 ? -7.255 -2.341 -3.134 1.00 87.31 386 CYS A N 1
ATOM 3050 C CA . CYS A 1 386 ? -6.054 -3.155 -3.297 1.00 87.31 386 CYS A CA 1
ATOM 3051 C C . CYS A 1 386 ? -6.081 -3.967 -4.598 1.00 87.31 386 CYS A C 1
ATOM 3053 O O . CYS A 1 386 ? -5.072 -4.037 -5.302 1.00 87.31 386 CYS A O 1
ATOM 3055 N N . LYS A 1 387 ? -7.235 -4.536 -4.953 1.00 92.69 387 LYS A N 1
ATOM 3056 C CA . LYS A 1 387 ? -7.438 -5.237 -6.224 1.00 92.69 387 LYS A CA 1
ATOM 3057 C C . LYS A 1 387 ? -7.278 -4.296 -7.419 1.00 92.69 387 LYS A C 1
ATOM 3059 O O . LYS A 1 387 ? -6.507 -4.606 -8.322 1.00 92.69 387 LYS A O 1
ATOM 3064 N N . SER A 1 388 ? -7.932 -3.135 -7.397 1.00 87.19 388 SER A N 1
ATOM 3065 C CA . SER A 1 388 ? -7.798 -2.104 -8.436 1.00 87.19 388 SER A CA 1
ATOM 3066 C C . SER A 1 388 ? -6.337 -1.662 -8.606 1.00 87.19 388 SER A C 1
ATOM 3068 O O . SER A 1 388 ? -5.812 -1.591 -9.721 1.00 87.19 388 SER A O 1
ATOM 3070 N N . ASN A 1 389 ? -5.627 -1.443 -7.496 1.00 85.50 389 ASN A N 1
ATOM 3071 C CA . ASN A 1 389 ? -4.216 -1.075 -7.527 1.00 85.50 389 ASN A CA 1
ATOM 3072 C C . ASN A 1 389 ? -3.327 -2.207 -8.076 1.00 85.50 389 ASN A C 1
ATOM 3074 O O . ASN A 1 389 ? -2.420 -1.940 -8.866 1.00 85.50 389 ASN A O 1
ATOM 3078 N N . ALA A 1 390 ? -3.602 -3.463 -7.716 1.00 88.31 390 ALA A N 1
ATOM 3079 C CA . ALA A 1 390 ? -2.892 -4.623 -8.250 1.00 88.31 390 ALA A CA 1
ATOM 3080 C C . ALA A 1 390 ? -3.114 -4.790 -9.765 1.00 88.31 390 ALA A C 1
ATOM 3082 O O . ALA A 1 390 ? -2.155 -5.020 -10.502 1.00 88.31 390 ALA A O 1
ATOM 3083 N N . GLU A 1 391 ? -4.345 -4.611 -10.250 1.00 90.44 391 GLU A N 1
ATOM 3084 C CA . GLU A 1 391 ? -4.673 -4.629 -11.683 1.00 90.44 391 GLU A CA 1
ATOM 3085 C C . GLU A 1 391 ? -3.923 -3.523 -12.444 1.00 90.44 391 GLU A C 1
ATOM 3087 O O . GLU A 1 391 ? -3.319 -3.782 -13.490 1.00 90.44 391 GLU A O 1
ATOM 3092 N N . ARG A 1 392 ? -3.878 -2.305 -11.885 1.00 88.12 392 ARG A N 1
ATOM 3093 C CA . ARG A 1 392 ? -3.107 -1.182 -12.440 1.00 88.12 392 ARG A CA 1
ATOM 3094 C C . ARG A 1 392 ? -1.612 -1.496 -12.509 1.00 88.12 392 ARG A C 1
ATOM 3096 O O . ARG A 1 392 ? -0.995 -1.289 -13.554 1.00 88.12 392 ARG A O 1
ATOM 3103 N N . MET A 1 393 ? -1.026 -2.012 -11.427 1.00 86.62 393 MET A N 1
ATOM 3104 C CA . MET A 1 393 ? 0.385 -2.414 -11.401 1.00 86.62 393 MET A CA 1
ATOM 3105 C C . MET A 1 393 ? 0.672 -3.527 -12.411 1.00 86.62 393 MET A C 1
ATOM 3107 O O . MET A 1 393 ? 1.667 -3.447 -13.125 1.00 86.62 393 MET A O 1
ATOM 3111 N N . SER A 1 394 ? -0.207 -4.525 -12.530 1.00 93.12 394 SER A N 1
ATOM 3112 C CA . SER A 1 394 ? -0.057 -5.610 -13.503 1.00 93.12 394 SER A CA 1
ATOM 3113 C C . SER A 1 394 ? -0.074 -5.095 -14.944 1.00 93.12 394 SER A C 1
ATOM 3115 O O . SER A 1 394 ? 0.732 -5.535 -15.763 1.00 93.12 394 SER A O 1
ATOM 3117 N N . MET A 1 395 ? -0.962 -4.148 -15.263 1.00 91.56 395 MET A N 1
ATOM 3118 C CA . MET A 1 395 ? -0.998 -3.515 -16.583 1.00 91.56 395 MET A CA 1
ATOM 3119 C C . MET A 1 395 ? 0.285 -2.729 -16.855 1.00 91.56 395 MET A C 1
ATOM 3121 O O . MET A 1 395 ? 0.855 -2.824 -17.941 1.00 91.56 395 MET A O 1
ATOM 3125 N N . LEU A 1 396 ? 0.743 -1.961 -15.868 1.00 90.75 396 LEU A N 1
ATOM 3126 C CA . LEU A 1 396 ? 1.954 -1.162 -15.965 1.00 90.75 396 LEU A CA 1
ATOM 3127 C C . LEU A 1 396 ? 3.178 -2.058 -16.189 1.00 90.75 396 LEU A C 1
ATOM 3129 O O . LEU A 1 396 ? 3.903 -1.835 -17.153 1.00 90.75 396 LEU A O 1
ATOM 3133 N N . VAL A 1 397 ? 3.345 -3.131 -15.413 1.00 92.12 397 VAL A N 1
ATOM 3134 C CA . VAL A 1 397 ? 4.396 -4.139 -15.639 1.00 92.12 397 VAL A CA 1
ATOM 3135 C C . VAL A 1 397 ? 4.338 -4.684 -17.068 1.00 92.12 397 VAL A C 1
ATOM 3137 O O . VAL A 1 397 ? 5.361 -4.680 -17.746 1.00 92.12 397 VAL A O 1
ATOM 3140 N N . GLY A 1 398 ? 3.152 -5.026 -17.584 1.00 93.88 398 GLY A N 1
ATOM 3141 C CA . GLY A 1 398 ? 2.995 -5.457 -18.978 1.00 93.88 398 GLY A CA 1
ATOM 3142 C C . GLY A 1 398 ? 3.461 -4.413 -20.007 1.00 93.88 398 GLY A C 1
ATOM 3143 O O . GLY A 1 398 ? 4.125 -4.762 -20.988 1.00 93.88 398 GLY A O 1
ATOM 3144 N N . LYS A 1 399 ? 3.192 -3.117 -19.775 1.00 93.44 399 LYS A N 1
ATOM 3145 C CA . LYS A 1 399 ? 3.720 -2.022 -20.617 1.00 93.44 399 LYS A CA 1
ATOM 3146 C C . LYS A 1 399 ? 5.256 -1.960 -20.558 1.00 93.44 399 LYS A C 1
ATOM 3148 O O . LYS A 1 399 ? 5.901 -1.842 -21.602 1.00 93.44 399 LYS A O 1
ATOM 3153 N N . TYR A 1 400 ? 5.848 -2.072 -19.365 1.00 93.12 400 TYR A N 1
ATOM 3154 C CA . TYR A 1 400 ? 7.306 -2.068 -19.177 1.00 93.12 400 TYR A CA 1
ATOM 3155 C C . TYR A 1 400 ? 7.981 -3.285 -19.829 1.00 93.12 400 TYR A C 1
ATOM 3157 O O . TYR A 1 400 ? 8.998 -3.120 -20.502 1.00 93.12 400 TYR A O 1
ATOM 3165 N N . GLU A 1 401 ? 7.415 -4.485 -19.700 1.00 94.69 401 GLU A N 1
ATOM 3166 C CA . GLU A 1 401 ? 7.935 -5.716 -20.315 1.00 94.69 401 GLU A CA 1
ATOM 3167 C C . GLU A 1 401 ? 7.896 -5.660 -21.849 1.00 94.69 401 GLU A C 1
ATOM 3169 O O . GLU A 1 401 ? 8.872 -6.018 -22.523 1.00 94.69 401 GLU A O 1
ATOM 3174 N N . SER A 1 402 ? 6.797 -5.144 -22.408 1.00 95.38 402 SER A N 1
ATOM 3175 C CA . SER A 1 402 ? 6.665 -4.904 -23.847 1.00 95.38 402 SER A CA 1
ATOM 3176 C C . SER A 1 402 ? 7.734 -3.923 -24.340 1.00 95.38 402 SER A C 1
ATOM 3178 O O . SER A 1 402 ? 8.461 -4.210 -25.295 1.00 95.38 402 SER A O 1
ATOM 3180 N N . ASN A 1 403 ? 7.907 -2.795 -23.646 1.00 95.19 403 ASN A N 1
ATOM 3181 C CA . ASN A 1 403 ? 8.922 -1.803 -23.995 1.00 95.19 403 ASN A CA 1
ATOM 3182 C C . ASN A 1 403 ? 10.351 -2.327 -23.839 1.00 95.19 403 ASN A C 1
ATOM 3184 O O . ASN A 1 403 ? 11.192 -2.037 -24.686 1.00 95.19 403 ASN A O 1
ATOM 3188 N N . ALA A 1 404 ? 10.640 -3.121 -22.806 1.00 95.12 404 ALA A N 1
ATOM 3189 C CA . ALA A 1 404 ? 11.944 -3.755 -22.630 1.00 95.12 404 ALA A CA 1
ATOM 3190 C C . ALA A 1 404 ? 12.270 -4.695 -23.802 1.00 95.12 404 ALA A C 1
ATOM 3192 O O . ALA A 1 404 ? 13.396 -4.706 -24.302 1.00 95.12 404 ALA A O 1
ATOM 3193 N N . THR A 1 405 ? 11.273 -5.441 -24.283 1.00 95.69 405 THR A N 1
ATOM 3194 C CA . THR A 1 405 ? 11.410 -6.306 -25.461 1.00 95.69 405 THR A CA 1
ATOM 3195 C C . THR A 1 405 ? 11.647 -5.488 -26.731 1.00 95.69 405 THR A C 1
ATOM 3197 O O . THR A 1 405 ? 12.572 -5.792 -27.486 1.00 95.69 405 THR A O 1
ATOM 3200 N N . ALA A 1 406 ? 10.887 -4.408 -26.940 1.00 96.00 406 ALA A N 1
ATOM 3201 C CA . ALA A 1 406 ? 11.088 -3.494 -28.065 1.00 96.00 406 ALA A CA 1
ATOM 3202 C C . ALA A 1 406 ? 12.487 -2.851 -28.036 1.00 96.00 406 ALA A C 1
ATOM 3204 O O . ALA A 1 406 ? 13.194 -2.844 -29.040 1.00 96.00 406 ALA A O 1
ATOM 3205 N N . LEU A 1 407 ? 12.946 -2.378 -26.876 1.00 94.81 407 LEU A N 1
ATOM 3206 C CA . LEU A 1 407 ? 14.288 -1.816 -26.719 1.00 94.81 407 LEU A CA 1
ATOM 3207 C C . LEU A 1 407 ? 15.384 -2.846 -27.007 1.00 94.81 407 LEU A C 1
ATOM 3209 O O . LEU A 1 407 ? 16.362 -2.510 -27.673 1.00 94.81 407 LEU A O 1
ATOM 3213 N N . ARG A 1 408 ? 15.212 -4.101 -26.573 1.00 96.56 408 ARG A N 1
ATOM 3214 C CA . ARG A 1 408 ? 16.155 -5.188 -26.874 1.00 96.56 408 ARG A CA 1
ATOM 3215 C C . ARG A 1 408 ? 16.248 -5.460 -28.378 1.00 96.56 408 ARG A C 1
ATOM 3217 O O . ARG A 1 408 ? 17.353 -5.571 -28.899 1.00 96.56 408 ARG A O 1
ATOM 3224 N N . LEU A 1 409 ? 15.117 -5.500 -29.084 1.00 96.06 409 LEU A N 1
ATOM 3225 C CA . LEU A 1 409 ? 15.095 -5.644 -30.546 1.00 96.06 409 LEU A CA 1
ATOM 3226 C C . LEU A 1 409 ? 15.731 -4.434 -31.250 1.00 96.06 409 LEU A C 1
ATOM 3228 O O . LEU A 1 409 ? 16.533 -4.595 -32.166 1.00 96.06 409 LEU A O 1
ATOM 3232 N N . ALA A 1 410 ? 15.431 -3.213 -30.799 1.00 95.94 410 ALA A N 1
ATOM 3233 C CA . ALA A 1 410 ? 16.026 -1.995 -31.347 1.00 95.94 410 ALA A CA 1
ATOM 3234 C C . ALA A 1 410 ? 17.550 -1.933 -31.130 1.00 95.94 410 ALA A C 1
ATOM 3236 O O . ALA A 1 410 ? 18.273 -1.424 -31.994 1.00 95.94 410 ALA A O 1
ATOM 3237 N N . LEU A 1 411 ? 18.037 -2.446 -29.996 1.00 95.00 411 LEU A N 1
ATOM 3238 C CA . LEU A 1 411 ? 19.462 -2.589 -29.710 1.00 95.00 411 LEU A CA 1
ATOM 3239 C C . LEU A 1 411 ? 20.105 -3.600 -30.662 1.00 95.00 411 LEU A C 1
ATOM 3241 O O . LEU A 1 411 ? 21.086 -3.254 -31.308 1.00 95.00 411 LEU A O 1
ATOM 3245 N N . GLN A 1 412 ? 19.501 -4.776 -30.844 1.00 95.31 412 GLN A N 1
ATOM 3246 C CA . GLN A 1 412 ? 19.996 -5.799 -31.771 1.00 95.31 412 GLN A CA 1
ATOM 3247 C C . GLN A 1 412 ? 20.102 -5.275 -33.215 1.00 95.31 412 GLN A C 1
ATOM 3249 O O . GLN A 1 412 ? 21.126 -5.465 -33.870 1.00 95.31 412 GLN A O 1
ATOM 3254 N N . TYR A 1 413 ? 19.089 -4.549 -33.706 1.00 95.00 413 TYR A N 1
ATOM 3255 C CA . TYR A 1 413 ? 19.175 -3.896 -35.019 1.00 95.00 413 TYR A CA 1
ATOM 3256 C C . TYR A 1 413 ? 20.268 -2.824 -35.070 1.00 95.00 413 TYR A C 1
ATOM 3258 O O . TYR A 1 413 ? 20.876 -2.614 -36.117 1.00 95.00 413 TYR A O 1
ATOM 3266 N N . SER A 1 414 ? 20.539 -2.139 -33.954 1.00 95.50 414 SER A N 1
ATOM 3267 C CA . SER A 1 414 ? 21.625 -1.156 -33.874 1.00 95.50 414 SER A CA 1
ATOM 3268 C C . SER A 1 414 ? 23.001 -1.826 -33.903 1.00 95.50 414 SER A C 1
ATOM 3270 O O . SER A 1 414 ? 23.873 -1.333 -34.608 1.00 95.50 414 SER A O 1
ATOM 3272 N N . GLU A 1 415 ? 23.188 -2.952 -33.212 1.00 95.75 415 GLU A N 1
ATOM 3273 C CA . GLU A 1 415 ? 24.426 -3.747 -33.231 1.00 95.75 415 GLU A CA 1
ATOM 3274 C C . GLU A 1 415 ? 24.731 -4.275 -34.638 1.00 95.75 415 GLU A C 1
ATOM 3276 O O . GLU A 1 415 ? 25.830 -4.074 -35.149 1.00 95.75 415 GLU A O 1
ATOM 3281 N N . GLN A 1 416 ? 23.733 -4.852 -35.315 1.00 94.00 416 GLN A N 1
ATOM 3282 C CA . GLN A 1 416 ? 23.871 -5.310 -36.705 1.00 94.00 416 GLN A CA 1
ATOM 3283 C C . GLN A 1 416 ? 24.177 -4.154 -37.671 1.00 94.00 416 GLN A C 1
ATOM 3285 O O . GLN A 1 416 ? 24.918 -4.313 -38.640 1.00 94.00 416 GLN A O 1
ATOM 3290 N N . CYS A 1 417 ? 23.615 -2.972 -37.405 1.00 95.56 417 CYS A N 1
ATOM 3291 C CA . CYS A 1 417 ? 23.868 -1.769 -38.192 1.00 95.56 417 CYS A CA 1
ATOM 3292 C C . CYS A 1 417 ? 25.309 -1.271 -37.987 1.00 95.56 417 CYS A C 1
ATOM 3294 O O . CYS A 1 417 ? 25.955 -0.873 -38.955 1.00 95.56 417 CYS A O 1
ATOM 3296 N N . ILE A 1 418 ? 25.831 -1.342 -36.756 1.00 96.12 418 ILE A N 1
ATOM 3297 C CA . ILE A 1 418 ? 27.230 -1.024 -36.436 1.00 96.12 418 ILE A CA 1
ATOM 3298 C C . ILE A 1 418 ? 28.177 -1.994 -37.153 1.00 96.12 418 ILE A C 1
ATOM 3300 O O . ILE A 1 418 ? 29.062 -1.518 -37.856 1.00 96.12 418 ILE A O 1
ATOM 3304 N N . GLU A 1 419 ? 27.947 -3.313 -37.081 1.00 95.44 419 GLU A N 1
ATOM 3305 C CA . GLU A 1 419 ? 28.770 -4.323 -37.780 1.00 95.44 419 GLU A CA 1
ATOM 3306 C C . GLU A 1 419 ? 28.850 -4.031 -39.293 1.00 95.44 419 GLU A C 1
ATOM 3308 O O . GLU A 1 419 ? 29.925 -4.043 -39.897 1.00 95.44 419 GLU A O 1
ATOM 3313 N N . ALA A 1 420 ? 27.722 -3.685 -39.921 1.00 95.19 420 ALA A N 1
ATOM 3314 C CA . ALA A 1 420 ? 27.684 -3.334 -41.339 1.00 95.19 420 ALA A CA 1
ATOM 3315 C C . ALA A 1 420 ? 28.406 -2.006 -41.658 1.00 95.19 420 ALA A C 1
ATOM 3317 O O . ALA A 1 420 ? 29.084 -1.901 -42.686 1.00 95.19 420 ALA A O 1
ATOM 3318 N N . TYR A 1 421 ? 28.294 -0.993 -40.789 1.00 97.06 421 TYR A N 1
ATOM 3319 C CA . TYR A 1 421 ? 29.030 0.267 -40.933 1.00 97.06 421 TYR A CA 1
ATOM 3320 C C . TYR A 1 421 ? 30.544 0.088 -40.753 1.00 97.06 421 TYR A C 1
ATOM 3322 O O . TYR A 1 421 ? 31.305 0.690 -41.509 1.00 97.06 421 TYR A O 1
ATOM 3330 N N . GLU A 1 422 ? 30.986 -0.747 -39.810 1.00 97.12 422 GLU A N 1
ATOM 3331 C CA . GLU A 1 422 ? 32.402 -1.082 -39.603 1.00 97.12 422 GLU A CA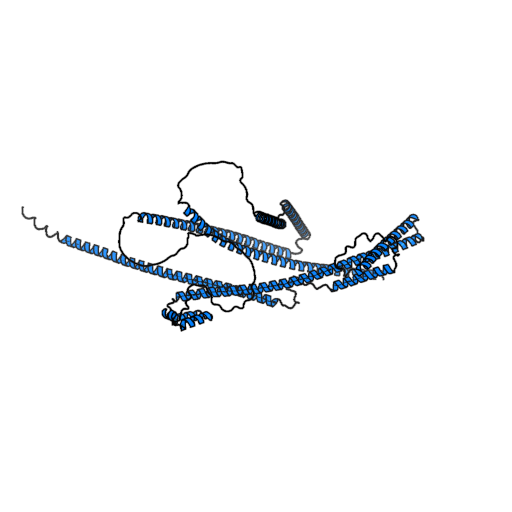 1
ATOM 3332 C C . GLU A 1 422 ? 33.008 -1.739 -40.848 1.00 97.12 422 GLU A C 1
ATOM 3334 O O . GLU A 1 422 ? 34.106 -1.380 -41.273 1.00 97.12 422 GLU A O 1
ATOM 3339 N N . LEU A 1 423 ? 32.266 -2.642 -41.495 1.00 95.62 423 LEU A N 1
ATOM 3340 C CA . LEU A 1 423 ? 32.695 -3.283 -42.739 1.00 95.62 423 LEU A CA 1
ATOM 3341 C C . LEU A 1 423 ? 32.775 -2.295 -43.910 1.00 95.62 423 LEU A C 1
ATOM 3343 O O . LEU A 1 423 ? 33.750 -2.321 -44.662 1.00 95.62 423 LEU A O 1
ATOM 3347 N N . LEU A 1 424 ? 31.800 -1.387 -44.054 1.00 95.38 424 LEU A N 1
ATOM 3348 C CA . LEU A 1 424 ? 31.877 -0.306 -45.048 1.00 95.38 424 LEU A CA 1
ATOM 3349 C C . LEU A 1 424 ? 33.070 0.622 -44.798 1.00 95.38 424 LEU A C 1
ATOM 3351 O O . LEU A 1 424 ? 33.732 1.035 -45.753 1.00 95.38 424 LEU A O 1
ATOM 3355 N N . LEU A 1 425 ? 33.354 0.940 -43.534 1.00 96.19 425 LEU A N 1
ATOM 3356 C CA . LEU A 1 425 ? 34.502 1.758 -43.162 1.00 96.19 425 LEU A CA 1
ATOM 3357 C C . LEU A 1 425 ? 35.816 1.048 -43.515 1.00 96.19 425 LEU A C 1
ATOM 3359 O O . LEU A 1 425 ? 36.648 1.638 -44.198 1.00 96.19 425 LEU A O 1
ATOM 3363 N N . ALA A 1 426 ? 35.968 -0.230 -43.158 1.00 95.50 426 ALA A N 1
ATOM 3364 C CA . ALA A 1 426 ? 37.152 -1.024 -43.488 1.00 95.50 426 ALA A CA 1
ATOM 3365 C C . ALA A 1 426 ? 37.378 -1.149 -45.011 1.00 95.50 426 ALA A C 1
ATOM 3367 O O . ALA A 1 426 ? 38.515 -1.090 -45.495 1.00 95.50 426 ALA A O 1
ATOM 3368 N N . LEU A 1 427 ? 36.302 -1.278 -45.797 1.00 93.75 427 LEU A N 1
ATOM 3369 C CA . LEU A 1 427 ? 36.370 -1.251 -47.262 1.00 93.75 427 LEU A CA 1
ATOM 3370 C C . LEU A 1 427 ? 36.848 0.114 -47.785 1.00 93.75 427 LEU A C 1
ATOM 3372 O O . LEU A 1 427 ? 37.729 0.161 -48.644 1.00 93.75 427 LEU A O 1
ATOM 3376 N N . ALA A 1 428 ? 36.338 1.220 -47.239 1.00 93.69 428 ALA A N 1
ATOM 3377 C CA . ALA A 1 428 ? 36.747 2.568 -47.635 1.00 93.69 428 ALA A CA 1
ATOM 3378 C C . ALA A 1 428 ? 38.200 2.893 -47.234 1.00 93.69 428 ALA A C 1
ATOM 3380 O O . ALA A 1 428 ? 38.961 3.435 -48.037 1.00 93.69 428 ALA A O 1
ATOM 3381 N N . GLU A 1 429 ? 38.618 2.535 -46.019 1.00 94.31 429 GLU A N 1
ATOM 3382 C CA . GLU A 1 429 ? 39.988 2.735 -45.524 1.00 94.31 429 GLU A CA 1
ATOM 3383 C C . GLU A 1 429 ? 41.008 1.906 -46.318 1.00 94.31 429 GLU A C 1
ATOM 3385 O O . GLU A 1 429 ? 42.099 2.385 -46.651 1.00 94.31 429 GLU A O 1
ATOM 3390 N N . SER A 1 430 ? 40.651 0.668 -46.677 1.00 92.62 430 SER A N 1
ATOM 3391 C CA . SER A 1 430 ? 41.501 -0.183 -47.514 1.00 92.62 430 SER A CA 1
ATOM 3392 C C . SER A 1 430 ? 41.568 0.300 -48.968 1.00 92.62 430 SER A C 1
ATOM 3394 O O . SER A 1 430 ? 42.641 0.250 -49.570 1.00 92.62 430 SER A O 1
ATOM 3396 N N . GLU A 1 431 ? 40.479 0.847 -49.522 1.00 90.62 431 GLU A N 1
ATOM 3397 C CA . GLU A 1 431 ? 40.475 1.518 -50.829 1.00 90.62 431 GLU A CA 1
ATOM 3398 C C . GLU A 1 431 ? 41.393 2.749 -50.836 1.00 90.62 431 GLU A C 1
ATOM 3400 O O . GLU A 1 431 ? 42.243 2.874 -51.719 1.00 90.62 431 GLU A O 1
ATOM 3405 N N . GLN A 1 432 ? 41.313 3.606 -49.814 1.00 91.44 432 GLN A N 1
ATOM 3406 C CA . GLN A 1 432 ? 42.216 4.752 -49.661 1.00 91.44 432 GLN A CA 1
ATOM 3407 C C . GLN A 1 432 ? 43.682 4.319 -49.532 1.00 91.44 432 GLN A C 1
ATOM 3409 O O . GLN A 1 432 ? 44.552 4.879 -50.199 1.00 91.44 432 GLN A O 1
ATOM 3414 N N . SER A 1 433 ? 43.964 3.296 -48.721 1.00 89.31 433 SER A N 1
ATOM 3415 C CA . SER A 1 433 ? 45.319 2.758 -48.531 1.00 89.31 433 SER A CA 1
ATOM 3416 C C . SER A 1 433 ? 45.908 2.199 -49.828 1.00 89.31 433 SER A C 1
ATOM 3418 O O . SER A 1 433 ? 47.091 2.397 -50.115 1.00 89.31 433 SER A O 1
ATOM 3420 N N . LEU A 1 434 ? 45.080 1.536 -50.639 1.00 88.38 434 LEU A N 1
ATOM 3421 C CA . LEU A 1 434 ? 45.465 1.004 -51.944 1.00 88.38 434 LEU A CA 1
ATOM 3422 C C . LEU A 1 434 ? 45.768 2.132 -52.940 1.00 88.38 434 LEU A C 1
ATOM 3424 O O . LEU A 1 434 ? 46.814 2.104 -53.586 1.00 88.38 434 LEU A O 1
ATOM 3428 N N . ILE A 1 435 ? 44.915 3.158 -53.001 1.00 89.06 435 ILE A N 1
ATOM 3429 C CA . ILE A 1 435 ? 45.122 4.352 -53.835 1.00 89.06 435 ILE A CA 1
ATOM 3430 C C . ILE A 1 435 ? 46.411 5.089 -53.430 1.00 89.06 435 ILE A C 1
ATOM 3432 O O . ILE A 1 435 ? 47.225 5.440 -54.284 1.00 89.06 435 ILE A O 1
ATOM 3436 N N . LEU A 1 436 ? 46.650 5.282 -52.129 1.00 86.38 436 LEU A N 1
ATOM 3437 C CA . LEU A 1 436 ? 47.872 5.913 -51.615 1.00 86.38 436 LEU A CA 1
ATOM 3438 C C . LEU A 1 436 ? 49.131 5.103 -51.957 1.00 86.38 436 LEU A C 1
ATOM 3440 O O . LEU A 1 436 ? 50.137 5.677 -52.381 1.00 86.38 436 LEU A O 1
ATOM 3444 N N . GLY A 1 437 ? 49.073 3.776 -51.813 1.00 85.06 437 GLY A N 1
ATOM 3445 C CA . GLY A 1 437 ? 50.153 2.876 -52.217 1.00 85.06 437 GLY A CA 1
ATOM 3446 C C . GLY A 1 437 ? 50.445 2.955 -53.718 1.00 85.06 437 GLY A C 1
ATOM 3447 O O . GLY A 1 437 ? 51.610 2.983 -54.112 1.00 85.06 437 GLY A O 1
ATOM 3448 N N . GLN A 1 438 ? 49.405 3.065 -54.552 1.00 86.31 438 GLN A N 1
ATOM 3449 C CA . GLN A 1 438 ? 49.529 3.220 -56.005 1.00 86.31 438 GLN A CA 1
ATOM 3450 C C . GLN A 1 438 ? 50.149 4.566 -56.398 1.00 86.31 438 GLN A C 1
ATOM 3452 O O . GLN A 1 438 ? 51.052 4.588 -57.231 1.00 86.31 438 GLN A O 1
ATOM 3457 N N . PHE A 1 439 ? 49.736 5.678 -55.778 1.00 84.25 439 PHE A N 1
ATOM 3458 C CA . PHE A 1 439 ? 50.351 6.990 -56.023 1.00 84.25 439 PHE A CA 1
ATOM 3459 C C . PHE A 1 439 ? 51.831 7.012 -55.636 1.00 84.25 439 PHE A C 1
ATOM 3461 O O . PHE A 1 439 ? 52.662 7.521 -56.392 1.00 84.25 439 PHE A O 1
ATOM 3468 N N . ARG A 1 440 ? 52.180 6.398 -54.499 1.00 82.44 440 ARG A N 1
ATOM 3469 C CA . ARG A 1 440 ? 53.572 6.280 -54.055 1.00 82.44 440 ARG A CA 1
ATOM 3470 C C . ARG A 1 440 ? 54.397 5.397 -54.999 1.00 82.44 440 ARG A C 1
ATOM 3472 O O . ARG A 1 440 ? 55.519 5.766 -55.328 1.00 82.44 440 ARG A O 1
ATOM 3479 N N . ALA A 1 441 ? 53.833 4.289 -55.485 1.00 80.94 441 ALA A N 1
ATOM 3480 C CA . ALA A 1 441 ? 54.468 3.424 -56.484 1.00 80.94 441 ALA A CA 1
ATOM 3481 C C . ALA A 1 441 ? 54.624 4.095 -57.861 1.00 80.94 441 ALA A C 1
ATOM 3483 O O . ALA A 1 441 ? 55.578 3.810 -58.577 1.00 80.94 441 ALA A O 1
ATOM 3484 N N . ALA A 1 442 ? 53.735 5.027 -58.215 1.00 83.38 442 ALA A N 1
ATOM 3485 C CA . ALA A 1 442 ? 53.833 5.847 -59.423 1.00 83.38 442 ALA A CA 1
ATOM 3486 C C . ALA A 1 442 ? 54.844 7.011 -59.304 1.00 83.38 442 ALA A C 1
ATOM 3488 O O . ALA A 1 442 ? 54.943 7.830 -60.217 1.00 83.38 442 ALA A O 1
ATOM 3489 N N . GLY A 1 443 ? 55.581 7.116 -58.189 1.00 72.62 443 GLY A N 1
ATOM 3490 C CA . GLY A 1 443 ? 56.570 8.174 -57.949 1.00 72.62 443 GLY A CA 1
ATOM 3491 C C . GLY A 1 443 ? 55.970 9.524 -57.540 1.00 72.62 443 GLY A C 1
ATOM 3492 O O . GLY A 1 443 ? 56.674 10.532 -57.519 1.00 72.62 443 GLY A O 1
ATOM 3493 N N . VAL A 1 444 ? 54.678 9.566 -57.202 1.00 65.44 444 VAL A N 1
ATOM 3494 C CA . VAL A 1 444 ? 53.969 10.776 -56.769 1.00 65.44 444 VAL A CA 1
ATOM 3495 C C . VAL A 1 444 ? 54.030 10.853 -55.239 1.00 65.44 444 VAL A C 1
ATOM 3497 O O . VAL A 1 444 ? 53.152 10.360 -54.534 1.00 65.44 444 VAL A O 1
ATOM 3500 N N . GLY A 1 445 ? 55.107 11.438 -54.706 1.00 59.81 445 GLY A N 1
ATOM 3501 C CA . GLY A 1 445 ? 55.345 11.594 -53.265 1.00 59.81 445 GLY A CA 1
ATOM 3502 C C . GLY A 1 445 ? 56.161 12.847 -52.935 1.00 59.81 445 GLY A C 1
ATOM 3503 O O . GLY A 1 445 ? 56.836 13.400 -53.801 1.00 59.81 445 GLY A O 1
ATOM 3504 N N . SER A 1 446 ? 56.074 13.324 -51.687 1.00 57.50 446 SER A N 1
ATOM 3505 C CA . SER A 1 446 ? 56.834 14.493 -51.221 1.00 57.50 446 SER A CA 1
ATOM 3506 C C . SER A 1 446 ? 58.337 14.283 -51.433 1.00 57.50 446 SER A C 1
ATOM 3508 O O . SER A 1 446 ? 58.881 13.236 -51.079 1.00 57.50 446 SER A O 1
ATOM 3510 N N . VAL A 1 447 ? 58.996 15.284 -52.020 1.00 51.69 447 VAL A N 1
ATOM 3511 C CA . VAL A 1 447 ? 60.427 15.285 -52.347 1.00 51.69 447 VAL A CA 1
ATOM 3512 C C . VAL A 1 447 ? 61.233 15.220 -51.046 1.00 51.69 447 VAL A C 1
ATOM 3514 O O . VAL A 1 447 ? 61.423 16.242 -50.390 1.00 51.69 447 VAL A O 1
ATOM 3517 N N . GLY A 1 448 ? 61.684 14.028 -50.641 1.00 55.00 448 GLY A N 1
ATOM 3518 C CA . GLY A 1 448 ? 62.553 13.907 -49.466 1.00 55.00 448 GLY A CA 1
ATOM 3519 C C . GLY A 1 448 ? 62.889 12.509 -48.946 1.00 55.00 448 GLY A C 1
ATOM 3520 O O . GLY A 1 448 ? 63.937 12.378 -48.325 1.00 55.00 448 GLY A O 1
ATOM 3521 N N . ASP A 1 449 ? 62.088 11.468 -49.198 1.00 51.69 449 ASP A N 1
ATOM 3522 C CA . ASP A 1 449 ? 62.281 10.173 -48.517 1.00 51.69 449 ASP A CA 1
ATOM 3523 C C . ASP A 1 449 ? 62.755 9.061 -49.473 1.00 51.69 449 ASP A C 1
ATOM 3525 O O . ASP A 1 449 ? 61.970 8.381 -50.130 1.00 51.69 449 ASP A O 1
ATOM 3529 N N . GLN A 1 450 ? 64.076 8.895 -49.585 1.00 55.41 450 GLN A N 1
ATOM 3530 C CA . GLN A 1 450 ? 64.734 7.847 -50.381 1.00 55.41 450 GLN A CA 1
ATOM 3531 C C . GLN A 1 450 ? 64.905 6.555 -49.562 1.00 55.41 450 GLN A C 1
ATOM 3533 O O . GLN A 1 450 ? 66.017 6.061 -49.377 1.00 55.41 450 GLN A O 1
ATOM 3538 N N . THR A 1 451 ? 63.804 6.005 -49.048 1.00 52.31 451 THR A N 1
ATOM 3539 C CA . THR A 1 451 ? 63.797 4.743 -48.289 1.00 52.31 451 THR A CA 1
ATOM 3540 C C . THR A 1 451 ? 62.858 3.696 -48.912 1.00 52.31 451 THR A C 1
ATOM 3542 O O . THR A 1 451 ? 61.777 3.403 -48.410 1.00 52.31 451 THR A O 1
ATOM 3545 N N . GLY A 1 452 ? 63.332 3.081 -50.003 1.00 57.62 452 GLY A N 1
ATOM 3546 C CA . GLY A 1 452 ? 63.092 1.670 -50.353 1.00 57.62 452 GLY A CA 1
ATOM 3547 C C . GLY A 1 452 ? 61.820 1.304 -51.136 1.00 57.62 452 GLY A C 1
ATOM 3548 O O . GLY A 1 452 ? 60.726 1.244 -50.577 1.00 57.62 452 GLY A O 1
ATOM 3549 N N . ASP A 1 453 ? 61.992 0.869 -52.389 1.00 59.31 453 ASP A N 1
ATOM 3550 C CA . ASP A 1 453 ? 60.960 0.196 -53.207 1.00 59.31 453 ASP A CA 1
ATOM 3551 C C . ASP A 1 453 ? 60.387 -1.074 -52.536 1.00 59.31 453 ASP A C 1
ATOM 3553 O O . ASP A 1 453 ? 59.216 -1.427 -52.723 1.00 59.31 453 ASP A O 1
ATOM 3557 N N . GLU A 1 454 ? 61.178 -1.739 -51.684 1.00 59.16 454 GLU A N 1
ATOM 3558 C CA . GLU A 1 454 ? 60.731 -2.870 -50.856 1.00 59.16 454 GLU A CA 1
ATOM 3559 C C . GLU A 1 454 ? 59.642 -2.458 -49.851 1.00 59.16 454 GLU A C 1
ATOM 3561 O O . GLU A 1 454 ? 58.708 -3.222 -49.601 1.00 59.16 454 GLU A O 1
ATOM 3566 N N . ASN A 1 455 ? 59.692 -1.226 -49.335 1.00 78.25 455 ASN A N 1
ATOM 3567 C CA . ASN A 1 455 ? 58.706 -0.701 -48.391 1.00 78.25 455 ASN A CA 1
ATOM 3568 C C . ASN A 1 455 ? 57.376 -0.367 -49.096 1.00 78.25 455 ASN A C 1
ATOM 3570 O O . ASN A 1 455 ? 56.298 -0.625 -48.558 1.00 78.25 455 ASN A O 1
ATOM 3574 N N . ILE A 1 456 ? 57.436 0.126 -50.341 1.00 80.25 456 ILE A N 1
ATOM 3575 C CA . ILE A 1 456 ? 56.254 0.419 -51.174 1.00 80.25 456 ILE A CA 1
ATOM 3576 C C . ILE A 1 456 ? 55.550 -0.879 -51.588 1.00 80.25 456 ILE A C 1
ATOM 3578 O O . ILE A 1 456 ? 54.332 -1.002 -51.449 1.00 80.25 456 ILE A O 1
ATOM 3582 N N . THR A 1 457 ? 56.317 -1.878 -52.030 1.00 82.62 457 THR A N 1
ATOM 3583 C CA . THR A 1 457 ? 55.778 -3.192 -52.415 1.00 82.62 457 THR A CA 1
ATOM 3584 C C . THR A 1 457 ? 55.132 -3.896 -51.219 1.00 82.62 457 THR A C 1
ATOM 3586 O O . THR A 1 457 ? 54.038 -4.453 -51.329 1.00 82.62 457 THR A O 1
ATOM 3589 N N . GLN A 1 458 ? 55.761 -3.824 -50.040 1.00 84.56 458 GLN A N 1
ATOM 3590 C CA . GLN A 1 458 ? 55.206 -4.385 -48.810 1.00 84.56 458 GLN A CA 1
ATOM 3591 C C . GLN A 1 458 ? 53.953 -3.628 -48.335 1.00 84.56 458 GLN A C 1
ATOM 3593 O O . GLN A 1 458 ? 53.013 -4.251 -47.843 1.00 84.56 458 GLN A O 1
ATOM 3598 N N . MET A 1 459 ? 53.903 -2.303 -48.501 1.00 83.44 459 MET A N 1
ATOM 3599 C CA . MET A 1 459 ? 52.722 -1.480 -48.214 1.00 83.44 459 MET A CA 1
ATOM 3600 C C . MET A 1 459 ? 51.536 -1.838 -49.117 1.00 83.44 459 MET A C 1
ATOM 3602 O O . MET A 1 459 ? 50.440 -2.059 -48.607 1.00 83.44 459 MET A O 1
ATOM 3606 N N . LEU A 1 460 ? 51.754 -1.956 -50.430 1.00 85.69 460 LEU A N 1
ATOM 3607 C CA . LEU A 1 460 ? 50.721 -2.368 -51.387 1.00 85.69 460 LEU A CA 1
ATOM 3608 C C . LEU A 1 460 ? 50.202 -3.777 -51.099 1.00 85.69 460 LEU A C 1
ATOM 3610 O O . LEU A 1 460 ? 48.994 -4.003 -51.129 1.00 85.69 460 LEU A O 1
ATOM 3614 N N . LYS A 1 461 ? 51.101 -4.708 -50.757 1.00 88.81 461 LYS A N 1
ATOM 3615 C CA . LYS A 1 461 ? 50.718 -6.065 -50.358 1.00 88.81 461 LYS A CA 1
ATOM 3616 C C . LYS A 1 461 ? 49.825 -6.056 -49.114 1.00 88.81 461 LYS A C 1
ATOM 3618 O O . LYS A 1 461 ? 48.753 -6.646 -49.146 1.00 88.81 461 LYS A O 1
ATOM 3623 N N . ARG A 1 462 ? 50.207 -5.314 -48.064 1.00 88.06 462 ARG A N 1
ATOM 3624 C CA . ARG A 1 462 ? 49.370 -5.146 -46.861 1.00 88.06 462 ARG A CA 1
ATOM 3625 C C . ARG A 1 462 ? 48.014 -4.516 -47.187 1.00 88.06 462 ARG A C 1
ATOM 3627 O O . ARG A 1 462 ? 47.005 -5.003 -46.702 1.00 88.06 462 ARG A O 1
ATOM 3634 N N . ALA A 1 463 ? 47.970 -3.476 -48.023 1.00 88.69 463 ALA A N 1
ATOM 3635 C CA . ALA A 1 463 ? 46.715 -2.831 -48.418 1.00 88.69 463 ALA A CA 1
ATOM 3636 C C . ALA A 1 463 ? 45.776 -3.795 -49.169 1.00 88.69 463 ALA A C 1
ATOM 3638 O O . ALA A 1 463 ? 44.576 -3.820 -48.900 1.00 88.69 463 ALA A O 1
ATOM 3639 N N . HIS A 1 464 ? 46.323 -4.629 -50.059 1.00 89.75 464 HIS A N 1
ATOM 3640 C CA . HIS A 1 464 ? 45.564 -5.650 -50.780 1.00 89.75 464 HIS A CA 1
ATOM 3641 C C . HIS A 1 464 ? 45.061 -6.769 -49.851 1.00 89.75 464 HIS A C 1
ATOM 3643 O O . HIS A 1 464 ? 43.910 -7.191 -49.959 1.00 89.75 464 HIS A O 1
ATOM 3649 N N . ASP A 1 465 ? 45.893 -7.231 -48.914 1.00 90.81 465 ASP A N 1
ATOM 3650 C CA . ASP A 1 465 ? 45.512 -8.248 -47.926 1.00 90.81 465 ASP A CA 1
ATOM 3651 C C . ASP A 1 465 ? 44.422 -7.724 -46.967 1.00 90.81 465 ASP A C 1
ATOM 3653 O O . ASP A 1 465 ? 43.440 -8.425 -46.696 1.00 90.81 465 ASP A O 1
ATOM 3657 N N . CYS A 1 466 ? 44.531 -6.466 -46.520 1.00 90.56 466 CYS A N 1
ATOM 3658 C CA . CYS A 1 466 ? 43.499 -5.792 -45.726 1.00 90.56 466 CYS A CA 1
ATOM 3659 C C . CYS A 1 466 ? 42.183 -5.662 -46.503 1.00 90.56 466 CYS A C 1
ATOM 3661 O O . CYS A 1 466 ? 41.127 -6.011 -45.976 1.00 90.56 466 CYS A O 1
ATOM 3663 N N . ARG A 1 467 ? 42.241 -5.234 -47.772 1.00 92.88 467 ARG A N 1
ATOM 3664 C CA . ARG A 1 467 ? 41.060 -5.131 -48.637 1.00 92.88 467 ARG A CA 1
ATOM 3665 C C . ARG A 1 467 ? 40.374 -6.483 -48.811 1.00 92.88 467 ARG A C 1
ATOM 3667 O O . ARG A 1 467 ? 39.177 -6.595 -48.576 1.00 92.88 467 ARG A O 1
ATOM 3674 N N . LYS A 1 468 ? 41.136 -7.530 -49.135 1.00 91.44 468 LYS A N 1
ATOM 3675 C CA . LYS A 1 468 ? 40.610 -8.892 -49.296 1.00 91.44 468 LYS A CA 1
ATOM 3676 C C . LYS A 1 468 ? 39.945 -9.409 -48.016 1.00 91.44 468 LYS A C 1
ATOM 3678 O O . LYS A 1 468 ? 38.935 -10.103 -48.084 1.00 91.44 468 LYS A O 1
ATOM 3683 N N . THR A 1 469 ? 40.493 -9.065 -46.852 1.00 92.31 469 THR A N 1
ATOM 3684 C CA . THR A 1 469 ? 39.912 -9.431 -45.551 1.00 92.31 469 THR A CA 1
ATOM 3685 C C . THR A 1 469 ? 38.575 -8.723 -45.316 1.00 92.31 469 THR A C 1
ATOM 3687 O O . THR A 1 469 ? 37.599 -9.385 -44.965 1.00 92.31 469 THR A O 1
ATOM 3690 N N . ALA A 1 470 ? 38.501 -7.414 -45.582 1.00 93.31 470 ALA A N 1
ATOM 3691 C CA . ALA A 1 470 ? 37.263 -6.637 -45.482 1.00 93.31 470 ALA A CA 1
ATOM 3692 C C . ALA A 1 470 ? 36.188 -7.127 -46.473 1.00 93.31 470 ALA A C 1
ATOM 3694 O O . ALA A 1 470 ? 35.034 -7.314 -46.096 1.00 93.31 470 ALA A O 1
ATOM 3695 N N . GLU A 1 471 ? 36.574 -7.424 -47.716 1.00 93.00 471 GLU A N 1
ATOM 3696 C CA . GLU A 1 471 ? 35.688 -7.975 -48.748 1.00 93.00 471 GLU A CA 1
ATOM 3697 C C . GLU A 1 471 ? 35.129 -9.351 -48.365 1.00 93.00 471 GLU A C 1
ATOM 3699 O O . GLU A 1 471 ? 33.940 -9.615 -48.542 1.00 93.00 471 GLU A O 1
ATOM 3704 N N . ASN A 1 472 ? 35.960 -10.236 -47.809 1.00 91.06 472 ASN A N 1
ATOM 3705 C CA . ASN A 1 472 ? 35.509 -11.549 -47.348 1.00 91.06 472 ASN A CA 1
ATOM 3706 C C . ASN A 1 472 ? 34.545 -11.436 -46.157 1.00 91.06 472 ASN A C 1
ATOM 3708 O O . ASN A 1 472 ? 33.547 -12.156 -46.115 1.00 91.06 472 ASN A O 1
ATOM 3712 N N . ALA A 1 473 ? 34.812 -10.527 -45.217 1.00 93.00 473 ALA A N 1
ATOM 3713 C CA . ALA A 1 473 ? 33.939 -10.284 -44.072 1.00 93.00 473 ALA A CA 1
ATOM 3714 C C . ALA A 1 473 ? 32.588 -9.672 -44.497 1.00 93.00 473 ALA A C 1
ATOM 3716 O O . ALA A 1 473 ? 31.539 -10.135 -44.051 1.00 93.00 473 ALA A O 1
ATOM 3717 N N . ALA A 1 474 ? 32.593 -8.722 -45.439 1.00 93.25 474 ALA A N 1
ATOM 3718 C CA . ALA A 1 474 ? 31.378 -8.153 -46.025 1.00 93.25 474 ALA A CA 1
ATOM 3719 C C . ALA A 1 474 ? 30.534 -9.207 -46.758 1.00 93.25 474 ALA A C 1
ATOM 3721 O O . ALA A 1 474 ? 29.318 -9.263 -46.579 1.00 93.25 474 ALA A O 1
ATOM 3722 N N . LYS A 1 475 ? 31.164 -10.107 -47.524 1.00 89.44 475 LYS A N 1
ATOM 3723 C CA . LYS A 1 475 ? 30.458 -11.228 -48.166 1.00 89.44 475 LYS A CA 1
ATOM 3724 C C . LYS A 1 475 ? 29.886 -12.205 -47.152 1.00 89.44 475 LYS A C 1
ATOM 3726 O O . LYS A 1 475 ? 28.769 -12.669 -47.338 1.00 89.44 475 LYS A O 1
ATOM 3731 N N . ALA A 1 476 ? 30.614 -12.504 -46.078 1.00 90.44 476 ALA A N 1
ATOM 3732 C CA . ALA A 1 476 ? 30.103 -13.362 -45.013 1.00 90.44 476 ALA A CA 1
ATOM 3733 C C . ALA A 1 476 ? 28.855 -12.755 -44.348 1.00 90.44 476 ALA A C 1
ATOM 3735 O O . ALA A 1 476 ? 27.902 -13.482 -44.075 1.00 90.44 476 ALA A O 1
ATOM 3736 N N . LEU A 1 477 ? 28.826 -11.433 -44.138 1.00 90.75 477 LEU A N 1
ATOM 3737 C CA . LEU A 1 477 ? 27.649 -10.721 -43.633 1.00 90.75 477 LEU A CA 1
ATOM 3738 C C . LEU A 1 477 ? 26.466 -10.794 -44.616 1.00 90.75 477 LEU A C 1
ATOM 3740 O O . LEU A 1 477 ? 25.356 -11.131 -44.211 1.00 90.75 477 LEU A O 1
ATOM 3744 N N . LEU A 1 478 ? 26.699 -10.541 -45.908 1.00 89.50 478 LEU A N 1
ATOM 3745 C CA . LEU A 1 478 ? 25.658 -10.627 -46.942 1.00 89.50 478 LEU A CA 1
ATOM 3746 C C . LEU A 1 478 ? 25.117 -12.057 -47.108 1.00 89.50 478 LEU A C 1
ATOM 3748 O O . LEU A 1 478 ? 23.916 -12.249 -47.236 1.00 89.50 478 LEU A O 1
ATOM 3752 N N . MET A 1 479 ? 25.966 -13.079 -46.996 1.00 86.12 479 MET A N 1
ATOM 3753 C CA . MET A 1 479 ? 25.523 -14.479 -47.024 1.00 86.12 479 MET A CA 1
ATOM 3754 C C . MET A 1 479 ? 24.651 -14.835 -45.810 1.00 86.12 479 MET A C 1
ATOM 3756 O O . MET A 1 479 ? 23.681 -15.582 -45.943 1.00 86.12 479 MET A O 1
ATOM 3760 N N . LYS A 1 480 ? 24.949 -14.281 -44.623 1.00 85.88 480 LYS A N 1
ATOM 3761 C CA . LYS A 1 480 ? 24.073 -14.416 -43.444 1.00 85.88 480 LYS A CA 1
ATOM 3762 C C . LYS A 1 480 ? 22.712 -13.751 -43.680 1.00 85.88 480 LYS A C 1
ATOM 3764 O O . LYS A 1 480 ? 21.699 -14.300 -43.251 1.00 85.88 480 LYS A O 1
ATOM 3769 N N . LEU A 1 481 ? 22.680 -12.606 -44.365 1.00 79.81 481 LEU A N 1
ATOM 3770 C CA . LEU A 1 481 ? 21.443 -11.916 -44.743 1.00 79.81 481 LEU A CA 1
ATOM 3771 C C . LEU A 1 481 ? 20.592 -12.765 -45.696 1.00 79.81 481 LEU A C 1
ATOM 3773 O O . LEU A 1 481 ? 19.406 -12.979 -45.439 1.00 79.81 481 LEU A O 1
ATOM 3777 N N . ASP A 1 482 ? 21.217 -13.294 -46.748 1.00 77.69 482 ASP A N 1
ATOM 3778 C CA . ASP A 1 482 ? 20.555 -14.122 -47.759 1.00 77.69 482 ASP A CA 1
ATOM 3779 C C . ASP A 1 482 ? 19.986 -15.418 -47.148 1.00 77.69 482 ASP A C 1
ATOM 3781 O O . ASP A 1 482 ? 18.898 -15.859 -47.519 1.00 77.69 482 ASP A O 1
ATOM 3785 N N . GLY A 1 483 ? 20.670 -15.994 -46.150 1.00 67.50 483 GLY A N 1
ATOM 3786 C CA . GLY A 1 483 ? 20.177 -17.144 -45.381 1.00 67.50 483 GLY A CA 1
ATOM 3787 C C . GLY A 1 483 ? 19.070 -16.809 -44.370 1.00 67.50 483 GLY A C 1
ATOM 3788 O O . GLY A 1 483 ? 18.182 -17.627 -44.131 1.00 67.50 483 GLY A O 1
ATOM 3789 N N . SER A 1 484 ? 19.079 -15.604 -43.794 1.00 59.69 484 SER A N 1
ATOM 3790 C CA . SER A 1 484 ? 18.075 -15.149 -42.817 1.00 59.69 484 SER A CA 1
ATOM 3791 C C . SER A 1 484 ? 16.709 -14.869 -43.464 1.00 59.69 484 SER A C 1
ATOM 3793 O O . SER A 1 484 ? 15.662 -15.112 -42.859 1.00 59.69 484 SER A O 1
ATOM 3795 N N . CYS A 1 485 ? 16.697 -14.463 -44.739 1.00 45.59 485 CYS A N 1
ATOM 3796 C CA . CYS A 1 485 ? 15.480 -14.144 -45.497 1.00 45.59 485 CYS A CA 1
ATOM 3797 C C . CYS A 1 485 ? 14.549 -15.362 -45.746 1.00 45.59 485 CYS A C 1
ATOM 3799 O O . CYS A 1 485 ? 13.397 -15.189 -46.140 1.00 45.59 485 CYS A O 1
ATOM 3801 N N . GLY A 1 486 ? 15.010 -16.595 -45.479 1.00 43.38 486 GLY A N 1
ATOM 3802 C CA . GLY A 1 486 ? 14.216 -17.832 -45.584 1.00 43.38 486 GLY A CA 1
ATOM 3803 C C . GLY A 1 486 ? 13.803 -18.481 -44.253 1.00 43.38 486 GLY A C 1
ATOM 3804 O O . GLY A 1 486 ? 13.111 -19.497 -44.266 1.00 43.38 486 GLY A O 1
ATOM 3805 N N . GLY A 1 487 ? 14.223 -17.938 -43.104 1.00 41.38 487 GLY A N 1
ATOM 3806 C CA . GLY A 1 487 ? 14.164 -18.642 -41.811 1.00 41.38 487 GLY A CA 1
ATOM 3807 C C . GLY A 1 487 ? 12.992 -18.301 -40.885 1.00 41.38 487 GLY A C 1
ATOM 3808 O O . GLY A 1 487 ? 12.849 -18.932 -39.841 1.00 41.38 487 GLY A O 1
ATOM 3809 N N . ALA A 1 488 ? 12.141 -17.329 -41.224 1.00 39.50 488 ALA A N 1
ATOM 3810 C CA . ALA A 1 488 ? 11.119 -16.829 -40.293 1.00 39.50 488 ALA A CA 1
ATOM 3811 C C . ALA A 1 488 ? 9.910 -17.771 -40.072 1.00 39.50 488 ALA A C 1
ATOM 3813 O O . ALA A 1 488 ? 9.060 -17.481 -39.234 1.00 39.50 488 ALA A O 1
ATOM 3814 N N . TYR A 1 489 ? 9.837 -18.916 -40.763 1.00 37.50 489 TYR A N 1
ATOM 3815 C CA . TYR A 1 489 ? 8.798 -19.936 -40.557 1.00 37.50 489 TYR A CA 1
ATOM 3816 C C . TYR A 1 489 ? 9.380 -21.356 -40.553 1.00 37.50 489 TYR A C 1
ATOM 3818 O O . TYR A 1 489 ? 8.994 -22.199 -41.358 1.00 37.50 489 TYR A O 1
ATOM 3826 N N . ALA A 1 490 ? 10.305 -21.653 -39.642 1.00 34.09 490 ALA A N 1
ATOM 3827 C CA . ALA A 1 490 ? 10.631 -23.038 -39.315 1.00 34.09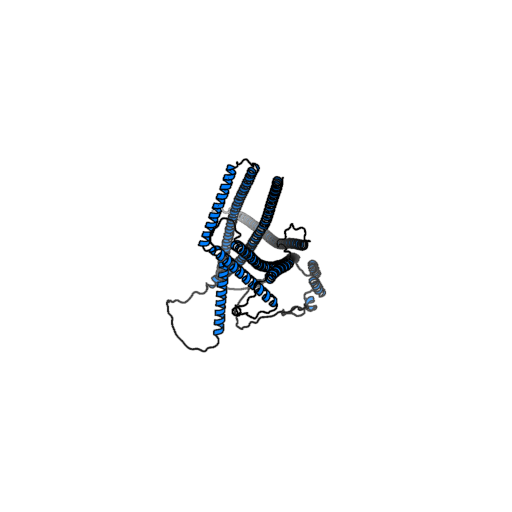 490 ALA A CA 1
ATOM 3828 C C . ALA A 1 490 ? 10.494 -23.259 -37.808 1.00 34.09 490 ALA A C 1
ATOM 3830 O O . ALA A 1 490 ? 11.276 -22.770 -36.996 1.00 34.09 490 ALA A O 1
ATOM 3831 N N . ILE A 1 491 ? 9.446 -24.003 -37.461 1.00 34.72 491 ILE A N 1
ATOM 3832 C CA . ILE A 1 491 ? 9.222 -24.614 -36.154 1.00 34.72 491 ILE A CA 1
ATOM 3833 C C . ILE A 1 491 ? 10.504 -25.338 -35.719 1.00 34.72 491 ILE A C 1
ATOM 3835 O O . ILE A 1 491 ? 11.140 -26.028 -36.516 1.00 34.72 491 ILE A O 1
ATOM 3839 N N . ALA A 1 492 ? 10.863 -25.158 -34.447 1.00 43.97 492 ALA A N 1
ATOM 3840 C CA . ALA A 1 492 ? 11.989 -25.792 -33.775 1.00 43.97 492 ALA A CA 1
ATOM 3841 C C . ALA A 1 492 ? 12.140 -27.275 -34.164 1.00 43.97 492 ALA A C 1
ATOM 3843 O O . ALA A 1 492 ? 11.223 -28.066 -33.948 1.00 43.97 492 ALA A O 1
ATOM 3844 N N . GLY A 1 493 ? 13.302 -27.657 -34.709 1.00 34.22 493 GLY A N 1
ATOM 3845 C CA . GLY A 1 493 ? 13.576 -29.076 -34.952 1.00 34.22 493 GLY A CA 1
ATOM 3846 C C . GLY A 1 493 ? 14.731 -29.481 -35.867 1.00 34.22 493 GLY A C 1
ATOM 3847 O O . GLY A 1 493 ? 14.971 -30.679 -35.955 1.00 34.22 493 GLY A O 1
ATOM 3848 N N . CYS A 1 494 ? 15.471 -28.580 -36.527 1.00 31.09 494 CYS A N 1
ATOM 3849 C CA . CYS A 1 494 ? 16.582 -29.007 -37.392 1.00 31.09 494 CYS A CA 1
ATOM 3850 C C . CYS A 1 494 ? 17.894 -28.301 -37.029 1.00 31.09 494 CYS A C 1
ATOM 3852 O O . CYS A 1 494 ? 18.113 -27.138 -37.356 1.00 31.09 494 CYS A O 1
ATOM 3854 N N . SER A 1 495 ? 18.765 -29.027 -36.322 1.00 43.34 495 SER A N 1
ATOM 3855 C CA . SER A 1 495 ? 20.158 -28.647 -36.084 1.00 43.34 495 SER A CA 1
ATOM 3856 C C . SER A 1 495 ? 20.895 -28.635 -37.424 1.00 43.34 495 SER A C 1
ATOM 3858 O O . SER A 1 495 ? 21.198 -29.691 -37.974 1.00 43.34 495 SER A O 1
ATOM 3860 N N . VAL A 1 496 ? 21.169 -27.445 -37.962 1.00 42.84 496 VAL A N 1
ATOM 3861 C CA . VAL A 1 496 ? 22.129 -27.295 -39.061 1.00 42.84 496 VAL A CA 1
ATOM 3862 C C . VAL A 1 496 ? 23.504 -27.601 -38.479 1.00 42.84 496 VAL A C 1
ATOM 3864 O O . VAL A 1 496 ? 23.966 -26.915 -37.563 1.00 42.84 496 VAL A O 1
ATOM 3867 N N . GLN A 1 497 ? 24.115 -28.694 -38.930 1.00 36.59 497 GLN A N 1
ATOM 3868 C CA . GLN A 1 497 ? 25.371 -29.154 -38.360 1.00 36.59 497 GLN A CA 1
ATOM 3869 C C . GLN A 1 497 ? 26.577 -28.344 -38.886 1.00 36.59 497 GLN A C 1
ATOM 3871 O O . GLN A 1 497 ? 26.605 -27.979 -40.060 1.00 36.59 497 GLN A O 1
ATOM 3876 N N . PRO A 1 498 ? 27.626 -28.110 -38.066 1.00 41.91 498 PRO A N 1
ATOM 3877 C CA . PRO A 1 498 ? 28.705 -27.149 -38.366 1.00 41.91 498 PRO A CA 1
ATOM 3878 C C . PRO A 1 498 ? 29.663 -27.466 -39.534 1.00 41.91 498 PRO A C 1
ATOM 3880 O O . PRO A 1 498 ? 30.577 -26.687 -39.790 1.00 41.91 498 PRO A O 1
ATOM 3883 N N . TRP A 1 499 ? 29.534 -28.610 -40.207 1.00 49.19 499 TRP A N 1
ATOM 3884 C CA . TRP A 1 499 ? 30.563 -29.166 -41.103 1.00 49.19 499 TRP A CA 1
ATOM 3885 C C . TRP A 1 499 ? 30.226 -29.050 -42.595 1.00 49.19 499 TRP A C 1
ATOM 3887 O O . TRP A 1 499 ? 31.095 -29.296 -43.430 1.00 49.19 499 TRP A O 1
ATOM 3897 N N . GLU A 1 500 ? 29.031 -28.574 -42.954 1.00 41.84 500 GLU A N 1
ATOM 3898 C CA . GLU A 1 500 ? 28.661 -28.313 -44.357 1.00 41.84 500 GLU A CA 1
ATOM 3899 C C . GLU A 1 500 ? 29.370 -27.076 -44.952 1.00 41.84 500 GLU A C 1
ATOM 3901 O O . GLU A 1 500 ? 29.453 -26.927 -46.170 1.00 41.84 500 GLU A O 1
ATOM 3906 N N . SER A 1 501 ? 29.983 -26.228 -44.118 1.00 43.53 501 SER A N 1
ATOM 3907 C CA . SER A 1 501 ? 30.658 -24.991 -44.550 1.00 43.53 501 SER A CA 1
ATOM 3908 C C . SER A 1 501 ? 32.090 -25.172 -45.076 1.00 43.53 501 SER A C 1
ATOM 3910 O O . SER A 1 501 ? 32.716 -24.193 -45.479 1.00 43.53 501 SER A O 1
ATOM 3912 N N . LEU A 1 502 ? 32.652 -26.386 -45.078 1.00 39.19 502 LEU A N 1
ATOM 3913 C CA . LEU A 1 502 ? 34.075 -26.600 -45.402 1.00 39.19 502 LEU A CA 1
ATOM 3914 C C . LEU A 1 502 ? 34.358 -26.998 -46.861 1.00 39.19 502 LEU A C 1
ATOM 3916 O O . LEU A 1 502 ? 35.523 -27.127 -47.232 1.00 39.19 502 LEU A O 1
ATOM 3920 N N . SER A 1 503 ? 33.334 -27.165 -47.708 1.00 42.12 503 SER A N 1
ATOM 3921 C CA . SER A 1 503 ? 33.506 -27.723 -49.063 1.00 42.12 503 SER A CA 1
ATOM 3922 C C . SER A 1 503 ? 33.404 -26.716 -50.224 1.00 42.12 503 SER A C 1
ATOM 3924 O O . SER A 1 503 ? 33.441 -27.133 -51.382 1.00 42.12 503 SER A O 1
ATOM 3926 N N . SER A 1 504 ? 33.336 -25.408 -49.953 1.00 39.41 504 SER A N 1
ATOM 3927 C CA . SER A 1 504 ? 33.198 -24.364 -50.991 1.00 39.41 504 SER A CA 1
ATOM 3928 C C . SER A 1 504 ? 34.346 -23.351 -50.992 1.00 39.41 504 SER A C 1
ATOM 3930 O O . SER A 1 504 ? 34.173 -22.184 -51.331 1.00 39.41 504 SER A O 1
ATOM 3932 N N . ASN A 1 505 ? 35.556 -23.785 -50.645 1.00 42.69 505 ASN A N 1
ATOM 3933 C CA . ASN A 1 505 ? 36.759 -23.026 -50.971 1.00 42.69 505 ASN A CA 1
ATOM 3934 C C . ASN A 1 505 ? 37.070 -23.269 -52.447 1.00 42.69 505 ASN A C 1
ATOM 3936 O O . ASN A 1 505 ? 37.656 -24.302 -52.747 1.00 42.69 505 ASN A O 1
ATOM 3940 N N . ASN A 1 506 ? 36.627 -22.386 -53.355 1.00 47.59 506 ASN A N 1
ATOM 3941 C CA . ASN A 1 506 ? 37.411 -21.976 -54.539 1.00 47.59 506 ASN A CA 1
ATOM 3942 C C . ASN A 1 506 ? 36.730 -20.992 -55.504 1.00 47.59 506 ASN A C 1
ATOM 3944 O O . ASN A 1 506 ? 37.401 -20.550 -56.427 1.00 47.59 506 ASN A O 1
ATOM 3948 N N . LEU A 1 507 ? 35.475 -20.572 -55.319 1.00 50.50 507 LEU A N 1
ATOM 3949 C CA . LEU A 1 507 ? 34.883 -19.527 -56.171 1.00 50.50 507 LEU A CA 1
ATOM 3950 C C . LEU A 1 507 ? 33.936 -18.635 -55.364 1.00 50.50 507 LEU A C 1
ATOM 3952 O O . LEU A 1 507 ? 32.722 -18.696 -55.520 1.00 50.50 507 LEU A O 1
ATOM 3956 N N . ILE A 1 508 ? 34.498 -17.802 -54.487 1.00 52.16 508 ILE A N 1
ATOM 3957 C CA . ILE A 1 508 ? 33.778 -16.619 -54.008 1.00 52.16 508 ILE A CA 1
ATOM 3958 C C . ILE A 1 508 ? 33.939 -15.565 -55.118 1.00 52.16 508 ILE A C 1
ATOM 3960 O O . ILE A 1 508 ? 35.084 -15.189 -55.386 1.00 52.16 508 ILE A O 1
ATOM 3964 N N . PRO A 1 509 ? 32.858 -15.108 -55.782 1.00 61.47 509 PRO A N 1
ATOM 3965 C CA . PRO A 1 509 ? 32.932 -14.043 -56.785 1.00 61.47 509 PRO A CA 1
ATOM 3966 C C . PRO A 1 509 ? 33.664 -12.816 -56.226 1.00 61.47 509 PRO A C 1
ATOM 3968 O O . PRO A 1 509 ? 33.603 -12.571 -55.019 1.00 61.47 509 PRO A O 1
ATOM 3971 N N . GLU A 1 510 ? 34.387 -12.063 -57.058 1.00 73.81 510 GLU A N 1
ATOM 3972 C CA . GLU A 1 510 ? 35.038 -10.808 -56.642 1.00 73.81 510 GLU A CA 1
ATOM 3973 C C . GLU A 1 510 ? 34.026 -9.864 -55.976 1.00 73.81 510 GLU A C 1
ATOM 3975 O O . GLU A 1 510 ? 32.850 -9.884 -56.320 1.00 73.81 510 GLU A O 1
ATOM 3980 N N . PHE A 1 511 ? 34.455 -9.090 -54.969 1.00 82.94 511 PHE A N 1
ATOM 3981 C CA . PHE A 1 511 ? 33.544 -8.149 -54.307 1.00 82.94 511 PHE A CA 1
ATOM 3982 C C . PHE A 1 511 ? 33.231 -7.014 -55.274 1.00 82.94 511 PHE A C 1
ATOM 3984 O O . PHE A 1 511 ? 34.137 -6.309 -55.724 1.00 82.94 511 PHE A O 1
ATOM 3991 N N . THR A 1 512 ? 31.959 -6.862 -55.610 1.00 87.50 512 THR A N 1
ATOM 3992 C CA . THR A 1 512 ? 31.514 -5.925 -56.640 1.00 87.50 512 THR A CA 1
ATOM 3993 C C . THR A 1 512 ? 30.970 -4.630 -56.037 1.00 87.50 512 THR A C 1
ATOM 3995 O O . THR A 1 512 ? 30.655 -4.551 -54.847 1.00 87.50 512 THR A O 1
ATOM 3998 N N . LYS A 1 513 ? 30.834 -3.580 -56.857 1.00 87.56 513 LYS A N 1
ATOM 3999 C CA . LYS A 1 513 ? 30.172 -2.336 -56.422 1.00 87.56 513 LYS A CA 1
ATOM 4000 C C . LYS A 1 513 ? 28.685 -2.568 -56.132 1.00 87.56 513 LYS A C 1
ATOM 4002 O O . LYS A 1 513 ? 28.104 -1.863 -55.312 1.00 87.56 513 LYS A O 1
ATOM 4007 N N . GLU A 1 514 ? 28.093 -3.589 -56.741 1.00 89.38 514 GLU A N 1
ATOM 4008 C CA . GLU A 1 514 ? 26.753 -4.080 -56.450 1.00 89.38 514 GLU A CA 1
ATOM 4009 C C . GLU A 1 514 ? 26.661 -4.683 -55.039 1.00 89.38 514 GLU A C 1
ATOM 4011 O O . GLU A 1 514 ? 25.683 -4.422 -54.343 1.00 89.38 514 GLU A O 1
ATOM 4016 N N . ASP A 1 515 ? 27.674 -5.421 -54.572 1.00 89.88 515 ASP A N 1
ATOM 4017 C CA . ASP A 1 515 ? 27.715 -5.956 -53.198 1.00 89.88 515 ASP A CA 1
ATOM 4018 C C . ASP A 1 515 ? 27.864 -4.835 -52.159 1.00 89.88 515 ASP A C 1
ATOM 4020 O O . ASP A 1 515 ? 27.204 -4.843 -51.119 1.00 89.88 515 ASP A O 1
ATOM 4024 N N . GLU A 1 516 ? 28.678 -3.820 -52.466 1.00 91.38 516 GLU A N 1
ATOM 4025 C CA . GLU A 1 516 ? 28.787 -2.601 -51.656 1.00 91.38 516 GLU A CA 1
ATOM 4026 C C . GLU A 1 516 ? 27.439 -1.863 -51.570 1.00 91.38 516 GLU A C 1
ATOM 4028 O O . GLU A 1 516 ? 27.068 -1.358 -50.508 1.00 91.38 516 GLU A O 1
ATOM 4033 N N . GLN A 1 517 ? 26.679 -1.823 -52.671 1.00 93.56 517 GLN A N 1
ATOM 4034 C CA . GLN A 1 517 ? 25.338 -1.242 -52.690 1.00 93.56 517 GLN A CA 1
ATOM 4035 C C . GLN A 1 517 ? 24.346 -2.073 -51.866 1.00 93.56 517 GLN A C 1
ATOM 4037 O O . GLN A 1 517 ? 23.619 -1.499 -51.059 1.00 93.56 517 GLN A O 1
ATOM 4042 N N . ARG A 1 518 ? 24.369 -3.408 -51.970 1.00 93.50 518 ARG A N 1
ATOM 4043 C CA . ARG A 1 518 ? 23.533 -4.289 -51.131 1.00 93.50 518 ARG A CA 1
ATOM 4044 C C . ARG A 1 518 ? 23.814 -4.109 -49.643 1.00 93.50 518 ARG A C 1
ATOM 4046 O O . ARG A 1 518 ? 22.883 -4.111 -48.845 1.00 93.50 518 ARG A O 1
ATOM 4053 N N . LEU A 1 519 ? 25.076 -3.908 -49.261 1.00 93.75 519 LEU A N 1
ATOM 4054 C CA . LEU A 1 519 ? 25.447 -3.628 -47.873 1.00 93.75 519 LEU A CA 1
ATOM 4055 C C . LEU A 1 519 ? 24.852 -2.294 -47.381 1.00 93.75 519 LEU A C 1
ATOM 4057 O O . LEU A 1 519 ? 24.364 -2.212 -46.254 1.00 93.75 519 LEU A O 1
ATOM 4061 N N . LYS A 1 520 ? 24.823 -1.262 -48.236 1.00 95.19 520 LYS A N 1
ATOM 4062 C CA . LYS A 1 520 ? 24.159 0.023 -47.939 1.00 95.19 520 LYS A CA 1
ATOM 4063 C C . LYS A 1 520 ? 22.640 -0.123 -47.835 1.00 95.19 520 LYS A C 1
ATOM 4065 O O . LYS A 1 520 ? 22.039 0.458 -46.931 1.00 95.19 520 LYS A O 1
ATOM 4070 N N . ASP A 1 521 ? 22.032 -0.912 -48.715 1.00 94.88 521 ASP A N 1
ATOM 4071 C CA . ASP A 1 521 ? 20.593 -1.187 -48.690 1.00 94.88 521 ASP A CA 1
ATOM 4072 C C . ASP A 1 521 ? 20.204 -1.964 -47.420 1.00 94.88 521 ASP A C 1
ATOM 4074 O O . ASP A 1 521 ? 19.215 -1.626 -46.769 1.00 94.88 521 ASP A O 1
ATOM 4078 N N . TYR A 1 522 ? 21.033 -2.923 -46.992 1.00 94.38 522 TYR A N 1
ATOM 4079 C CA . TYR A 1 522 ? 20.850 -3.659 -45.739 1.00 94.38 522 TYR A CA 1
ATOM 4080 C C . TYR A 1 522 ? 20.899 -2.743 -44.509 1.00 94.38 522 TYR A C 1
ATOM 4082 O O . TYR A 1 522 ? 20.030 -2.806 -43.641 1.00 94.38 522 TYR A O 1
ATOM 4090 N N . ILE A 1 523 ? 21.860 -1.820 -44.452 1.00 95.75 523 ILE A N 1
ATOM 4091 C CA . ILE A 1 523 ? 21.918 -0.801 -43.394 1.00 95.75 523 ILE A CA 1
ATOM 4092 C C . ILE A 1 523 ? 20.641 0.042 -43.374 1.00 95.75 523 ILE A C 1
ATOM 4094 O O . ILE A 1 523 ? 20.113 0.353 -42.302 1.00 95.75 523 ILE A O 1
ATOM 4098 N N . GLN A 1 524 ? 20.128 0.421 -44.546 1.00 96.25 524 GLN A N 1
ATOM 4099 C CA . GLN A 1 524 ? 18.886 1.180 -44.629 1.00 96.25 524 GLN A CA 1
ATOM 4100 C C . GLN A 1 524 ? 17.683 0.355 -44.150 1.00 96.25 524 GLN A C 1
ATOM 4102 O O . GLN A 1 524 ? 16.833 0.894 -43.440 1.00 96.25 524 GLN A O 1
ATOM 4107 N N . GLN A 1 525 ? 17.637 -0.940 -44.468 1.00 95.06 525 GLN A N 1
ATOM 4108 C CA . GLN A 1 525 ? 16.630 -1.866 -43.955 1.00 95.06 525 GLN A CA 1
ATOM 4109 C C . GLN A 1 525 ? 16.679 -1.960 -42.423 1.00 95.06 525 GLN A C 1
ATOM 4111 O O . GLN A 1 525 ? 15.669 -1.695 -41.779 1.00 95.06 525 GLN A O 1
ATOM 4116 N N . LEU A 1 526 ? 17.850 -2.196 -41.823 1.00 94.81 526 LEU A N 1
ATOM 4117 C CA . LEU A 1 526 ? 18.016 -2.254 -40.362 1.00 94.81 526 LEU A CA 1
ATOM 4118 C C . LEU A 1 526 ? 17.570 -0.962 -39.663 1.00 94.81 526 LEU A C 1
ATOM 4120 O O . LEU A 1 526 ? 16.987 -0.987 -38.577 1.00 94.81 526 LEU A O 1
ATOM 4124 N N . LYS A 1 527 ? 17.818 0.194 -40.288 1.00 96.44 527 LYS A N 1
ATOM 4125 C CA . LYS A 1 527 ? 17.356 1.493 -39.776 1.00 96.44 527 LYS A CA 1
ATOM 4126 C C . LYS A 1 527 ? 15.836 1.622 -39.835 1.00 96.44 527 LYS A C 1
ATOM 4128 O O . LYS A 1 527 ? 15.252 2.188 -38.910 1.00 96.44 527 LYS A O 1
ATOM 4133 N N . ASN A 1 528 ? 15.206 1.099 -40.884 1.00 96.25 528 ASN A N 1
ATOM 4134 C CA . ASN A 1 528 ? 13.751 1.071 -41.013 1.00 96.25 528 ASN A CA 1
ATOM 4135 C C . ASN A 1 528 ? 13.124 0.105 -39.995 1.00 96.25 528 ASN A C 1
ATOM 4137 O O . ASN A 1 528 ? 12.174 0.488 -39.318 1.00 96.25 528 ASN A O 1
ATOM 4141 N N . ASP A 1 529 ? 13.692 -1.089 -39.815 1.00 94.94 529 ASP A N 1
ATOM 4142 C CA . ASP A 1 529 ? 13.208 -2.092 -38.857 1.00 94.94 529 ASP A CA 1
ATOM 4143 C C . ASP A 1 529 ? 13.335 -1.587 -37.413 1.00 94.94 529 ASP A C 1
ATOM 4145 O O . ASP A 1 529 ? 12.390 -1.660 -36.624 1.00 94.94 529 ASP A O 1
ATOM 4149 N N . ARG A 1 530 ? 14.457 -0.936 -37.078 1.00 96.06 530 ARG A N 1
ATOM 4150 C CA . ARG A 1 530 ? 14.623 -0.228 -35.800 1.00 96.06 530 ARG A CA 1
ATOM 4151 C C . ARG A 1 530 ? 13.578 0.876 -35.610 1.00 96.06 530 ARG A C 1
ATOM 4153 O O . ARG A 1 530 ? 13.071 1.051 -34.500 1.00 96.06 530 ARG A O 1
ATOM 4160 N N . ALA A 1 531 ? 13.267 1.643 -36.656 1.00 94.75 531 ALA A N 1
ATOM 4161 C CA . ALA A 1 531 ? 12.240 2.680 -36.587 1.00 94.75 531 ALA A CA 1
ATOM 4162 C C . ALA A 1 531 ? 10.840 2.076 -36.381 1.00 94.75 531 ALA A C 1
ATOM 4164 O O . ALA A 1 531 ? 10.075 2.603 -35.576 1.00 94.75 531 ALA A O 1
ATOM 4165 N N . ALA A 1 532 ? 10.536 0.949 -37.029 1.00 96.06 532 ALA A N 1
ATOM 4166 C CA . ALA A 1 532 ? 9.286 0.218 -36.843 1.00 96.06 532 ALA A CA 1
ATOM 4167 C C . ALA A 1 532 ? 9.129 -0.292 -35.401 1.00 96.06 532 ALA A C 1
ATOM 4169 O O . ALA A 1 532 ? 8.077 -0.100 -34.799 1.00 96.06 532 ALA A O 1
ATOM 4170 N N . VAL A 1 533 ? 10.191 -0.841 -34.800 1.00 95.81 533 VAL A N 1
ATOM 4171 C CA . VAL A 1 533 ? 10.187 -1.249 -33.382 1.00 95.81 533 VAL A CA 1
ATOM 4172 C C . VAL A 1 533 ? 9.997 -0.060 -32.438 1.00 95.81 533 VAL A C 1
ATOM 4174 O O . VAL A 1 533 ? 9.311 -0.163 -31.424 1.00 95.81 533 VAL A O 1
ATOM 4177 N N . LYS A 1 534 ? 10.555 1.108 -32.766 1.00 92.31 534 LYS A N 1
ATOM 4178 C CA . LYS A 1 534 ? 10.339 2.315 -31.959 1.00 92.31 534 LYS A CA 1
ATOM 4179 C C . LYS A 1 534 ? 8.866 2.748 -31.949 1.00 92.31 534 LYS A C 1
ATOM 4181 O O . LYS A 1 534 ? 8.408 3.271 -30.939 1.00 92.31 534 LYS A O 1
ATOM 4186 N N . LEU A 1 535 ? 8.120 2.510 -33.031 1.00 94.06 535 LEU A N 1
ATOM 4187 C CA . LEU A 1 535 ? 6.689 2.832 -33.112 1.00 94.06 535 LEU A CA 1
ATOM 4188 C C . LEU A 1 535 ? 5.811 1.932 -32.230 1.00 94.06 535 LEU A C 1
ATOM 4190 O O . LEU A 1 535 ? 4.698 2.326 -31.903 1.00 94.06 535 LEU A O 1
ATOM 4194 N N . THR A 1 536 ? 6.288 0.748 -31.831 1.00 93.62 536 THR A N 1
ATOM 4195 C CA . THR A 1 536 ? 5.542 -0.149 -30.930 1.00 93.62 536 THR A CA 1
ATOM 4196 C C . THR A 1 536 ? 5.754 0.169 -29.449 1.00 93.62 536 THR A C 1
ATOM 4198 O O . THR A 1 536 ? 5.159 -0.486 -28.597 1.00 93.62 536 THR A O 1
ATOM 4201 N N . MET A 1 537 ? 6.622 1.132 -29.122 1.00 90.50 537 MET A N 1
ATOM 4202 C CA . MET A 1 537 ? 6.878 1.518 -27.737 1.00 90.50 537 MET A CA 1
ATOM 4203 C C . MET A 1 537 ? 5.693 2.293 -27.155 1.00 90.50 537 MET A C 1
ATOM 4205 O O . MET A 1 537 ? 5.213 3.258 -27.744 1.00 90.50 537 MET A O 1
ATOM 4209 N N . LEU A 1 538 ? 5.252 1.871 -25.975 1.00 88.88 538 LEU A N 1
ATOM 4210 C CA . LEU A 1 538 ? 4.148 2.468 -25.234 1.00 88.88 538 LEU A CA 1
ATOM 4211 C C . LEU A 1 538 ? 4.646 3.594 -24.325 1.00 88.88 538 LEU A C 1
ATOM 4213 O O . LEU A 1 538 ? 5.761 3.537 -23.804 1.00 88.88 538 LEU A O 1
ATOM 4217 N N . GLU A 1 539 ? 3.808 4.597 -24.084 1.00 85.00 539 GLU A N 1
ATOM 4218 C CA . GLU A 1 539 ? 4.084 5.606 -23.061 1.00 85.00 539 GLU A CA 1
ATOM 4219 C C . GLU A 1 539 ? 4.009 4.965 -21.669 1.00 85.00 539 GLU A C 1
ATOM 4221 O O . GLU A 1 539 ? 3.054 4.255 -21.333 1.00 85.00 539 GLU A O 1
ATOM 4226 N N . LEU A 1 540 ? 5.063 5.172 -20.879 1.00 81.12 540 LEU A N 1
ATOM 4227 C CA . LEU A 1 540 ? 5.180 4.618 -19.538 1.00 81.12 540 LEU A CA 1
ATOM 4228 C C . LEU A 1 540 ? 4.640 5.630 -18.533 1.00 81.12 540 LEU A C 1
ATOM 4230 O O . LEU A 1 540 ? 5.113 6.761 -18.455 1.00 81.12 540 LEU A O 1
ATOM 4234 N N . GLU A 1 541 ? 3.657 5.196 -17.755 1.00 73.56 541 GLU A N 1
ATOM 4235 C CA . GLU A 1 541 ? 3.182 5.931 -16.590 1.00 73.56 541 GLU A CA 1
ATOM 4236 C C . GLU A 1 541 ? 4.127 5.670 -15.413 1.00 73.56 541 GLU A C 1
ATOM 4238 O O . GLU A 1 541 ? 4.609 4.551 -15.225 1.00 73.56 541 GLU A O 1
ATOM 4243 N N . SER A 1 542 ? 4.386 6.697 -14.605 1.00 65.12 542 SER A N 1
ATOM 4244 C CA . SER A 1 542 ? 5.116 6.523 -13.350 1.00 65.12 542 SER A CA 1
ATOM 4245 C C . SER A 1 542 ? 4.255 5.751 -12.348 1.00 65.12 542 SER A C 1
ATOM 4247 O O . SER A 1 542 ? 3.063 6.016 -12.193 1.00 65.12 542 SER A O 1
ATOM 4249 N N . ILE A 1 543 ? 4.867 4.811 -11.623 1.00 55.06 543 ILE A N 1
ATOM 4250 C CA . ILE A 1 543 ? 4.226 4.096 -10.502 1.00 55.06 543 ILE A CA 1
ATOM 4251 C C . ILE A 1 543 ? 3.843 5.077 -9.384 1.00 55.06 543 ILE A C 1
ATOM 4253 O O . ILE A 1 543 ? 2.882 4.835 -8.650 1.00 55.06 543 ILE A O 1
ATOM 4257 N N . HIS A 1 544 ? 4.564 6.195 -9.301 1.00 57.56 544 HIS A N 1
ATOM 4258 C CA . HIS A 1 544 ? 4.315 7.279 -8.369 1.00 57.56 544 HIS A CA 1
ATOM 4259 C C . HIS A 1 544 ? 3.231 8.174 -8.940 1.00 57.56 544 HIS A C 1
ATOM 4261 O O . HIS A 1 544 ? 3.470 8.935 -9.877 1.00 57.56 544 HIS A O 1
ATOM 4267 N N . ILE A 1 545 ? 2.045 8.087 -8.344 1.00 54.16 545 ILE A N 1
ATOM 4268 C CA . ILE A 1 545 ? 1.056 9.153 -8.437 1.00 54.16 545 ILE A CA 1
ATOM 4269 C C . ILE A 1 545 ? 1.722 10.357 -7.777 1.00 54.16 545 ILE A C 1
ATOM 4271 O O . ILE A 1 545 ? 1.828 10.411 -6.553 1.00 54.16 545 ILE A O 1
ATOM 4275 N N . ASP A 1 546 ? 2.255 11.278 -8.574 1.00 42.69 546 ASP A N 1
ATOM 4276 C CA . ASP A 1 546 ? 2.673 12.560 -8.038 1.00 42.69 546 ASP A CA 1
ATOM 4277 C C . ASP A 1 546 ? 1.392 13.319 -7.663 1.00 42.69 546 ASP A C 1
ATOM 4279 O O . ASP A 1 546 ? 0.578 13.582 -8.553 1.00 42.69 546 ASP A O 1
ATOM 4283 N N . PRO A 1 547 ? 1.160 13.669 -6.383 1.00 49.12 547 PRO A N 1
ATOM 4284 C CA . PRO A 1 547 ? -0.058 14.364 -5.960 1.00 49.12 547 PRO A CA 1
ATOM 4285 C C . PRO A 1 547 ? -0.252 15.737 -6.627 1.00 49.12 547 PRO A C 1
ATOM 4287 O O . PRO A 1 547 ? -1.290 16.364 -6.447 1.00 49.12 547 PRO A O 1
ATOM 4290 N N . LEU A 1 548 ? 0.741 16.211 -7.391 1.00 47.44 548 LEU A N 1
ATOM 4291 C CA . LEU A 1 548 ? 0.735 17.474 -8.129 1.00 47.44 548 LEU A CA 1
ATOM 4292 C C . LEU A 1 548 ? 0.491 17.315 -9.642 1.00 47.44 548 LEU A C 1
ATOM 4294 O O . LEU A 1 548 ? 0.413 18.318 -10.353 1.00 47.44 548 LEU A O 1
ATOM 4298 N N . SER A 1 549 ? 0.319 16.089 -10.148 1.00 44.19 549 SER A N 1
ATOM 4299 C CA . SER A 1 549 ? -0.058 15.817 -11.542 1.00 44.19 549 SER A CA 1
ATOM 4300 C C . SER A 1 549 ? -1.541 16.158 -11.769 1.00 44.19 549 SER A C 1
ATOM 4302 O O . SER A 1 549 ? -2.408 15.286 -11.811 1.00 44.19 549 SER A O 1
ATOM 4304 N N . TYR A 1 550 ? -1.840 17.446 -11.921 1.00 45.53 550 TYR A N 1
ATOM 4305 C CA . TYR A 1 550 ? -3.196 17.990 -12.066 1.00 45.53 550 TYR A CA 1
ATOM 4306 C C . TYR A 1 550 ? -3.911 17.678 -13.398 1.00 45.53 550 TYR A C 1
ATOM 4308 O O . TYR A 1 550 ? -4.977 18.238 -13.639 1.00 45.53 550 TYR A O 1
ATOM 4316 N N . ASP A 1 551 ? -3.378 16.805 -14.262 1.00 40.88 551 ASP A N 1
ATOM 4317 C CA . ASP A 1 551 ? -3.890 16.659 -15.637 1.00 40.88 551 ASP A CA 1
ATOM 4318 C C . ASP A 1 551 ? -4.445 15.271 -16.002 1.00 40.88 551 ASP A C 1
ATOM 4320 O O . ASP A 1 551 ? -4.675 14.963 -17.171 1.00 40.88 551 ASP A O 1
ATOM 4324 N N . VAL A 1 552 ? -4.751 14.424 -15.011 1.00 43.62 552 VAL A N 1
ATOM 4325 C CA . VAL A 1 552 ? -5.524 13.195 -15.250 1.00 43.62 552 VAL A CA 1
ATOM 4326 C C . VAL A 1 552 ? -6.773 13.186 -14.375 1.00 43.62 552 VAL A C 1
ATOM 4328 O O . VAL A 1 552 ? -6.713 13.096 -13.155 1.00 43.62 552 VAL A O 1
ATOM 4331 N N . LYS A 1 553 ? -7.925 13.296 -15.046 1.00 38.94 553 LYS A N 1
ATOM 4332 C CA . LYS A 1 553 ? -9.297 13.213 -14.518 1.00 38.94 553 LYS A CA 1
ATOM 4333 C C . LYS A 1 553 ? -9.421 12.262 -13.304 1.00 38.94 553 LYS A C 1
ATOM 4335 O O . LYS A 1 553 ? -9.048 11.092 -13.426 1.00 38.94 553 LYS A O 1
ATOM 4340 N N . PRO A 1 554 ? -10.020 12.699 -12.181 1.00 47.41 554 PRO A N 1
ATOM 4341 C CA . PRO A 1 554 ? -10.007 11.941 -10.940 1.00 47.41 554 PRO A CA 1
ATOM 4342 C C . PRO A 1 554 ? -11.043 10.820 -10.998 1.00 47.41 554 PRO A C 1
ATOM 4344 O O . PRO A 1 554 ? -12.246 11.041 -10.877 1.00 47.41 554 PRO A O 1
ATOM 4347 N N . ARG A 1 555 ? -10.577 9.588 -11.205 1.00 50.34 555 ARG A N 1
ATOM 4348 C CA . ARG A 1 555 ? -11.377 8.381 -10.936 1.00 50.34 555 ARG A CA 1
ATOM 4349 C C . ARG A 1 555 ? -11.146 7.845 -9.515 1.00 50.34 555 ARG A C 1
ATOM 4351 O O . ARG A 1 555 ? -11.936 7.027 -9.062 1.00 50.34 555 ARG A O 1
ATOM 4358 N N . GLY A 1 556 ? -10.090 8.313 -8.839 1.00 57.34 556 GLY A N 1
ATOM 4359 C CA . GLY A 1 556 ? -9.681 7.883 -7.496 1.00 57.34 556 GLY A CA 1
ATOM 4360 C C . GLY A 1 556 ? -10.245 8.716 -6.341 1.00 57.34 556 GLY A C 1
ATOM 4361 O O . GLY A 1 556 ? -10.336 8.203 -5.232 1.00 57.34 556 GLY A O 1
ATOM 4362 N N . ASP A 1 557 ? -10.690 9.955 -6.583 1.00 61.09 557 ASP A N 1
ATOM 4363 C CA . ASP A 1 557 ? -11.178 10.828 -5.501 1.00 61.09 557 ASP A CA 1
ATOM 4364 C C . ASP A 1 557 ? -12.455 10.284 -4.850 1.00 61.09 557 ASP A C 1
ATOM 4366 O O . ASP A 1 557 ? -12.606 10.367 -3.638 1.00 61.09 557 ASP A O 1
ATOM 4370 N N . SER A 1 558 ? -13.352 9.662 -5.625 1.00 65.06 558 SER A N 1
ATOM 4371 C CA . SER A 1 558 ? -14.553 9.027 -5.067 1.00 65.06 558 SER A CA 1
ATOM 4372 C C . SER A 1 558 ? -14.210 7.834 -4.176 1.00 65.06 558 SER A C 1
ATOM 4374 O O . SER A 1 558 ? -14.719 7.758 -3.070 1.00 65.06 558 SER A O 1
ATOM 4376 N N . GLN A 1 559 ? -13.297 6.956 -4.604 1.00 70.25 559 GLN A N 1
ATOM 4377 C CA . GLN A 1 559 ? -12.885 5.791 -3.809 1.00 70.25 559 GLN A CA 1
ATOM 4378 C C . GLN A 1 559 ? -12.135 6.198 -2.537 1.00 70.25 559 GLN A C 1
ATOM 4380 O O . GLN A 1 559 ? -12.322 5.586 -1.490 1.00 70.25 559 GLN A O 1
ATOM 4385 N N . ARG A 1 560 ? -11.334 7.267 -2.609 1.00 77.56 560 ARG A N 1
ATOM 4386 C CA . ARG A 1 560 ? -10.658 7.843 -1.446 1.00 77.56 560 ARG A CA 1
ATOM 4387 C C . ARG A 1 560 ? -11.651 8.424 -0.439 1.00 77.56 560 ARG A C 1
ATOM 4389 O O . ARG A 1 560 ? -11.542 8.138 0.748 1.00 77.56 560 ARG A O 1
ATOM 4396 N N . LEU A 1 561 ? -12.634 9.192 -0.911 1.00 79.81 561 LEU A N 1
ATOM 4397 C CA . LEU A 1 561 ? -13.705 9.720 -0.064 1.00 79.81 561 LEU A CA 1
ATOM 4398 C C . LEU A 1 561 ? -14.552 8.591 0.538 1.00 79.81 561 LEU A C 1
ATOM 4400 O O . LEU A 1 561 ? -14.910 8.667 1.708 1.00 79.81 561 LEU A O 1
ATOM 4404 N N . ASP A 1 562 ? -14.836 7.534 -0.225 1.00 85.25 562 ASP A N 1
ATOM 4405 C CA . ASP A 1 562 ? -15.575 6.363 0.258 1.00 85.25 562 ASP A CA 1
ATOM 4406 C C . ASP A 1 562 ? -14.806 5.629 1.367 1.00 85.25 562 ASP A C 1
ATOM 4408 O O . ASP A 1 562 ? -15.403 5.233 2.370 1.00 85.25 562 ASP A O 1
ATOM 4412 N N . LEU A 1 563 ? -13.480 5.498 1.231 1.00 88.00 563 LEU A N 1
ATOM 4413 C CA . LEU A 1 563 ? -12.619 4.914 2.257 1.00 88.00 563 LEU A CA 1
ATOM 4414 C C . LEU A 1 563 ? -12.585 5.779 3.522 1.00 88.00 563 LEU A C 1
ATOM 4416 O O . LEU A 1 563 ? -12.807 5.267 4.616 1.00 88.00 563 LEU A O 1
ATOM 4420 N N . GLU A 1 564 ? -12.351 7.084 3.381 1.00 89.38 564 GLU A N 1
ATOM 4421 C CA . GLU A 1 564 ? -12.350 8.031 4.503 1.00 89.38 564 GLU A CA 1
ATOM 4422 C C . GLU A 1 564 ? -13.699 8.002 5.244 1.00 89.38 564 GLU A C 1
ATOM 4424 O O . GLU A 1 564 ? -13.746 7.924 6.472 1.00 89.38 564 GLU A O 1
ATOM 4429 N N . ASN A 1 565 ? -14.810 7.963 4.505 1.00 92.56 565 ASN A N 1
ATOM 4430 C CA . ASN A 1 565 ? -16.151 7.888 5.077 1.00 92.56 565 ASN A CA 1
ATOM 4431 C C . ASN A 1 565 ? -16.413 6.538 5.778 1.00 92.56 565 ASN A C 1
ATOM 4433 O O . ASN A 1 565 ? -17.063 6.498 6.825 1.00 92.56 565 ASN A O 1
ATOM 4437 N N . ALA A 1 566 ? -15.877 5.433 5.250 1.00 92.19 566 ALA A N 1
ATOM 4438 C CA . ALA A 1 566 ? -15.955 4.115 5.879 1.00 92.19 566 ALA A CA 1
ATOM 4439 C C . ALA A 1 566 ? -15.126 4.028 7.172 1.00 92.19 566 ALA A C 1
ATOM 4441 O O . ALA A 1 566 ? -15.594 3.448 8.152 1.00 92.19 566 ALA A O 1
ATOM 4442 N N . VAL A 1 567 ? -13.941 4.647 7.208 1.00 94.19 567 VAL A N 1
ATOM 4443 C CA . VAL A 1 567 ? -13.110 4.747 8.421 1.00 94.19 567 VAL A CA 1
ATOM 4444 C C . VAL A 1 567 ? -13.841 5.543 9.501 1.00 94.19 567 VAL A C 1
ATOM 4446 O O . VAL A 1 567 ? -13.995 5.052 10.618 1.00 94.19 567 VAL A O 1
ATOM 4449 N N . LEU A 1 568 ? -14.390 6.714 9.159 1.00 94.75 568 LEU A N 1
ATOM 4450 C CA . LEU A 1 568 ? -15.178 7.523 10.098 1.00 94.75 568 LEU A CA 1
ATOM 4451 C C . LEU A 1 568 ? -16.395 6.756 10.637 1.00 94.75 568 LEU A C 1
ATOM 4453 O O . LEU A 1 568 ? -16.697 6.811 11.830 1.00 94.75 568 LEU A O 1
ATOM 4457 N N . MET A 1 569 ? -17.088 6.007 9.776 1.00 93.81 569 MET A N 1
ATOM 4458 C CA . MET A 1 569 ? -18.197 5.143 10.186 1.00 93.81 569 MET A CA 1
ATOM 4459 C C . MET A 1 569 ? -17.747 4.003 11.106 1.00 93.81 569 MET A C 1
ATOM 4461 O O . MET A 1 569 ? -18.476 3.655 12.039 1.00 93.81 569 MET A O 1
ATOM 4465 N N . GLN A 1 570 ? -16.565 3.425 10.882 1.00 95.25 570 GLN A N 1
ATOM 4466 C CA . GLN A 1 570 ? -16.002 2.410 11.768 1.00 95.25 570 GLN A CA 1
ATOM 4467 C C . GLN A 1 570 ? -15.678 2.993 13.146 1.00 95.25 570 GLN A C 1
ATOM 4469 O O . GLN A 1 570 ? -16.111 2.430 14.149 1.00 95.25 570 GLN A O 1
ATOM 4474 N N . GLU A 1 571 ? -14.983 4.130 13.203 1.00 95.38 571 GLU A N 1
ATOM 4475 C CA . GLU A 1 571 ? -14.633 4.812 14.455 1.00 95.38 571 GLU A CA 1
ATOM 4476 C C . GLU A 1 571 ? -15.880 5.215 15.248 1.00 95.38 571 GLU A C 1
ATOM 4478 O O . GLU A 1 571 ? -15.978 4.952 16.449 1.00 95.38 571 GLU A O 1
ATOM 4483 N N . LEU A 1 572 ? -16.881 5.786 14.569 1.00 96.81 572 LEU A N 1
ATOM 4484 C CA . LEU A 1 572 ? -18.161 6.138 15.181 1.00 96.81 572 LEU A CA 1
ATOM 4485 C C . LEU A 1 572 ? -18.837 4.915 15.808 1.00 96.81 572 LEU A C 1
ATOM 4487 O O . LEU A 1 572 ? -19.415 5.006 16.894 1.00 96.81 572 LEU A O 1
ATOM 4491 N N . MET A 1 573 ? -18.794 3.777 15.119 1.00 96.12 573 MET A N 1
ATOM 4492 C CA . MET A 1 573 ? -19.473 2.577 15.580 1.00 96.12 573 MET A CA 1
ATOM 4493 C C . MET A 1 573 ? -18.701 1.830 16.669 1.00 96.12 573 MET A C 1
ATOM 4495 O O . MET A 1 573 ? -19.320 1.296 17.586 1.00 96.12 573 MET A O 1
ATOM 4499 N N . ALA A 1 574 ? -17.369 1.891 16.644 1.00 95.19 574 ALA A N 1
ATOM 4500 C CA . ALA A 1 574 ? -16.523 1.463 17.751 1.00 95.19 574 ALA A CA 1
ATOM 4501 C C . ALA A 1 574 ? -16.835 2.269 19.024 1.00 95.19 574 ALA A C 1
ATOM 4503 O O . ALA A 1 574 ? -17.086 1.683 20.075 1.00 95.19 574 ALA A O 1
ATOM 4504 N N . MET A 1 575 ? -16.940 3.601 18.919 1.00 95.44 575 MET A N 1
ATOM 4505 C CA . MET A 1 575 ? -17.336 4.446 20.054 1.00 95.44 575 MET A CA 1
ATOM 4506 C C . MET A 1 575 ? -18.750 4.127 20.562 1.00 95.44 575 MET A C 1
ATOM 4508 O O . MET A 1 575 ? -18.996 4.150 21.769 1.00 95.44 575 MET A O 1
ATOM 4512 N N . LYS A 1 576 ? -19.700 3.818 19.668 1.00 94.50 576 LYS A N 1
ATOM 4513 C CA . LYS A 1 576 ? -21.053 3.384 20.061 1.00 94.50 576 LYS A CA 1
ATOM 4514 C C . LYS A 1 576 ? -21.048 2.043 20.793 1.00 94.50 576 LYS A C 1
ATOM 4516 O O . LYS A 1 576 ? -21.791 1.890 21.762 1.00 94.50 576 LYS A O 1
ATOM 4521 N N . GLU A 1 577 ? -20.224 1.093 20.357 1.00 95.88 577 GLU A N 1
ATOM 4522 C CA . GLU A 1 577 ? -20.036 -0.177 21.057 1.00 95.88 577 GLU A CA 1
ATOM 4523 C C . GLU A 1 577 ? -19.459 0.047 22.456 1.00 95.88 577 GLU A C 1
ATOM 4525 O O . GLU A 1 577 ? -20.052 -0.414 23.429 1.00 95.88 577 GLU A O 1
ATOM 4530 N N . GLU A 1 578 ? -18.374 0.817 22.580 1.00 94.88 578 GLU A N 1
ATOM 4531 C CA . GLU A 1 578 ? -17.771 1.139 23.878 1.00 94.88 578 GLU A CA 1
ATOM 4532 C C . GLU A 1 578 ? -18.767 1.843 24.810 1.00 94.88 578 GLU A C 1
ATOM 4534 O O . GLU A 1 578 ? -18.862 1.510 25.992 1.00 94.88 578 GLU A O 1
ATOM 4539 N N . MET A 1 579 ? -19.573 2.770 24.283 1.00 95.31 579 MET A N 1
ATOM 4540 C CA . MET A 1 579 ? -20.620 3.438 25.056 1.00 95.31 579 MET A CA 1
ATOM 4541 C C . MET A 1 579 ? -21.693 2.456 25.550 1.00 95.31 579 MET A C 1
ATOM 4543 O O . MET A 1 579 ? -22.137 2.564 26.695 1.00 95.31 579 MET A O 1
ATOM 4547 N N . ALA A 1 580 ? -22.122 1.508 24.715 1.00 92.31 580 ALA A N 1
ATOM 4548 C CA . ALA A 1 580 ? -23.108 0.499 25.097 1.00 92.31 580 ALA A CA 1
ATOM 4549 C C . ALA A 1 580 ? -22.538 -0.509 26.113 1.00 92.31 580 ALA A C 1
ATOM 4551 O O . ALA A 1 580 ? -23.222 -0.877 27.069 1.00 92.31 580 ALA A O 1
ATOM 4552 N N . GLU A 1 581 ? -21.269 -0.889 25.970 1.00 94.62 581 GLU A N 1
ATOM 4553 C CA . GLU A 1 581 ? -20.558 -1.754 26.915 1.00 94.62 581 GLU A CA 1
ATOM 4554 C C . GLU A 1 581 ? -20.406 -1.066 28.285 1.00 94.62 581 GLU A C 1
ATOM 4556 O O . GLU A 1 581 ? -20.704 -1.659 29.325 1.00 94.62 581 GLU A O 1
ATOM 4561 N N . LEU A 1 582 ? -20.048 0.225 28.304 1.00 95.75 582 LEU A N 1
ATOM 4562 C CA . LEU A 1 582 ? -19.989 1.028 29.530 1.00 95.75 582 LEU A CA 1
ATOM 4563 C C . LEU A 1 582 ? -21.365 1.187 30.187 1.00 95.75 582 LEU A C 1
ATOM 4565 O O . LEU A 1 582 ? -21.472 1.074 31.408 1.00 95.75 582 LEU A O 1
ATOM 4569 N N . LYS A 1 583 ? -22.432 1.405 29.406 1.00 94.56 583 LYS A N 1
ATOM 4570 C CA . LYS A 1 583 ? -23.812 1.418 29.928 1.00 94.56 583 LYS A CA 1
ATOM 4571 C C . LYS A 1 583 ? -24.178 0.087 30.586 1.00 94.56 583 LYS A C 1
ATOM 4573 O O . LYS A 1 583 ? -24.771 0.093 31.665 1.00 94.56 583 LYS A O 1
ATOM 4578 N N . ALA A 1 584 ? -23.799 -1.039 29.981 1.00 93.50 584 ALA A N 1
ATOM 4579 C CA . ALA A 1 584 ? -24.048 -2.360 30.548 1.00 93.50 584 ALA A CA 1
ATOM 4580 C C . ALA A 1 584 ? -23.295 -2.586 31.866 1.00 93.50 584 ALA A C 1
ATOM 4582 O O . ALA A 1 584 ? -23.884 -3.039 32.851 1.00 93.50 584 ALA A O 1
ATOM 4583 N N . GLN A 1 585 ? -22.023 -2.187 31.929 1.00 93.88 585 GLN A N 1
ATOM 4584 C CA . GLN A 1 585 ? -21.229 -2.249 33.158 1.00 93.88 585 GLN A CA 1
ATOM 4585 C C . GLN A 1 585 ? -21.792 -1.341 34.259 1.00 93.88 585 GLN A C 1
ATOM 4587 O O . GLN A 1 585 ? -21.906 -1.769 35.409 1.00 93.88 585 GLN A O 1
ATOM 4592 N N . LEU A 1 586 ? -22.199 -0.114 33.917 1.00 93.44 586 LEU A N 1
ATOM 4593 C CA . LEU A 1 586 ? -22.846 0.808 34.853 1.00 93.44 586 LEU A CA 1
ATOM 4594 C C . LEU A 1 586 ? -24.134 0.214 35.421 1.00 93.44 586 LEU A C 1
ATOM 4596 O O . LEU A 1 586 ? -24.343 0.261 36.633 1.00 93.44 586 LEU A O 1
ATOM 4600 N N . TYR A 1 587 ? -24.964 -0.399 34.576 1.00 94.25 587 TYR A N 1
ATOM 4601 C CA . TYR A 1 587 ? -26.189 -1.055 35.019 1.00 94.25 587 TYR A CA 1
ATOM 4602 C C . TYR A 1 587 ? -25.910 -2.182 36.031 1.00 94.25 587 TYR A C 1
ATOM 4604 O O . TYR A 1 587 ? -26.574 -2.267 37.070 1.00 94.25 587 TYR A O 1
ATOM 4612 N N . LEU A 1 588 ? -24.904 -3.025 35.769 1.00 91.75 588 LEU A N 1
ATOM 4613 C CA . LEU A 1 588 ? -24.504 -4.099 36.685 1.00 91.75 588 LEU A CA 1
ATOM 4614 C C . LEU A 1 588 ? -23.988 -3.550 38.022 1.00 91.75 588 LEU A C 1
ATOM 4616 O O . LEU A 1 588 ? -24.441 -3.993 39.080 1.00 91.75 588 LEU A O 1
ATOM 4620 N N . LEU A 1 589 ? -23.114 -2.542 37.987 1.00 93.06 589 LEU A N 1
ATOM 4621 C CA . LEU A 1 589 ? -22.582 -1.902 39.193 1.00 93.06 589 LEU A CA 1
ATOM 4622 C C . LEU A 1 589 ? -23.678 -1.217 40.019 1.00 93.06 589 LEU A C 1
ATOM 4624 O O . LEU A 1 589 ? -23.690 -1.324 41.245 1.00 93.06 589 LEU A O 1
ATOM 4628 N N . GLU A 1 590 ? -24.640 -0.550 39.380 1.00 93.81 590 GLU A N 1
ATOM 4629 C CA . GLU A 1 590 ? -25.786 0.040 40.076 1.00 93.81 590 GLU A CA 1
ATOM 4630 C C . GLU A 1 590 ? -26.672 -1.017 40.741 1.00 93.81 590 GLU A C 1
ATOM 4632 O O . GLU A 1 590 ? -27.176 -0.801 41.850 1.00 93.81 590 GLU A O 1
ATOM 4637 N N . LYS A 1 591 ? -26.869 -2.163 40.083 1.00 92.50 591 LYS A N 1
ATOM 4638 C CA . LYS A 1 591 ? -27.620 -3.290 40.641 1.00 92.50 591 LYS A CA 1
ATOM 4639 C C . LYS A 1 591 ? -26.910 -3.874 41.864 1.00 92.50 591 LYS A C 1
ATOM 4641 O O . LYS A 1 591 ? -27.558 -4.108 42.886 1.00 92.50 591 LYS A O 1
ATOM 4646 N N . GLU A 1 592 ? -25.595 -4.069 41.792 1.00 93.19 592 GLU A N 1
ATOM 4647 C CA . GLU A 1 592 ? -24.785 -4.538 42.922 1.00 93.19 592 GLU A CA 1
ATOM 4648 C C . GLU A 1 592 ? -24.784 -3.540 44.081 1.00 93.19 592 GLU A C 1
ATOM 4650 O O . GLU A 1 592 ? -25.005 -3.934 45.229 1.00 93.19 592 GLU A O 1
ATOM 4655 N N . LYS A 1 593 ? -24.631 -2.244 43.786 1.00 95.44 593 LYS A N 1
ATOM 4656 C CA . LYS A 1 593 ? -24.715 -1.166 44.776 1.00 95.44 593 LYS A CA 1
ATOM 4657 C C . LYS A 1 593 ? -26.047 -1.203 45.524 1.00 95.44 593 LYS A C 1
ATOM 4659 O O . LYS A 1 593 ? -26.041 -1.278 46.749 1.00 95.44 593 LYS A O 1
ATOM 4664 N N . LYS A 1 594 ? -27.179 -1.235 44.812 1.00 94.81 594 LYS A N 1
ATOM 4665 C CA . LYS A 1 594 ? -28.518 -1.310 45.430 1.00 94.81 594 LYS A CA 1
ATOM 4666 C C . LYS A 1 594 ? -28.683 -2.567 46.288 1.00 94.81 594 LYS A C 1
ATOM 4668 O O . LYS A 1 594 ? -29.269 -2.518 47.368 1.00 94.81 594 LYS A O 1
ATOM 4673 N N . ALA A 1 595 ? -28.145 -3.703 45.841 1.00 94.19 595 ALA A N 1
ATOM 4674 C CA . ALA A 1 595 ? -28.176 -4.940 46.618 1.00 94.19 595 ALA A CA 1
ATOM 4675 C C . ALA A 1 595 ? -27.341 -4.845 47.910 1.00 94.19 595 ALA A C 1
ATOM 4677 O O . ALA A 1 595 ? -27.748 -5.377 48.946 1.00 94.19 595 ALA A O 1
ATOM 4678 N N . LEU A 1 596 ? -26.187 -4.174 47.869 1.00 95.31 596 LEU A N 1
ATOM 4679 C CA . LEU A 1 596 ? -25.356 -3.913 49.046 1.00 95.31 596 LEU A CA 1
ATOM 4680 C C . LEU A 1 596 ? -26.005 -2.902 49.998 1.00 95.31 596 LEU A C 1
ATOM 4682 O O . LEU A 1 596 ? -25.995 -3.136 51.204 1.00 95.31 596 LEU A O 1
ATOM 4686 N N . GLU A 1 597 ? -26.629 -1.843 49.481 1.00 97.12 597 GLU A N 1
ATOM 4687 C CA . GLU A 1 597 ? -27.382 -0.859 50.273 1.00 97.12 597 GLU A CA 1
ATOM 4688 C C . GLU A 1 597 ? -28.527 -1.523 51.053 1.00 97.12 597 GLU A C 1
ATOM 4690 O O . GLU A 1 597 ? -28.684 -1.290 52.251 1.00 97.12 597 GLU A O 1
ATOM 4695 N N . LEU A 1 598 ? -29.276 -2.433 50.419 1.00 96.38 598 LEU A N 1
ATOM 4696 C CA . LEU A 1 598 ? -30.323 -3.207 51.096 1.00 96.38 598 LEU A CA 1
ATOM 4697 C C . LEU A 1 598 ? -29.759 -4.122 52.196 1.00 96.38 598 LEU A C 1
ATOM 4699 O O . LEU A 1 598 ? -30.351 -4.242 53.274 1.00 96.38 598 LEU A O 1
ATOM 4703 N N . LYS A 1 599 ? -28.605 -4.760 51.959 1.00 97.50 599 LYS A N 1
ATOM 4704 C CA . LYS A 1 599 ? -27.922 -5.573 52.980 1.00 97.50 599 LYS A CA 1
ATOM 4705 C C . LYS A 1 599 ? -27.455 -4.718 54.155 1.00 97.50 599 LYS A C 1
ATOM 4707 O O . LYS A 1 599 ? -27.617 -5.150 55.294 1.00 97.50 599 LYS A O 1
ATOM 4712 N N . LEU A 1 600 ? -26.905 -3.535 53.885 1.00 96.62 600 LEU A N 1
ATOM 4713 C CA . LEU A 1 600 ? -26.472 -2.588 54.909 1.00 96.62 600 LEU A CA 1
ATOM 4714 C C . LEU A 1 600 ? -27.661 -2.144 55.765 1.00 96.62 600 LEU A C 1
ATOM 4716 O O . LEU A 1 600 ? -27.635 -2.347 56.973 1.00 96.62 600 LEU A O 1
ATOM 4720 N N . SER A 1 601 ? -28.747 -1.691 55.136 1.00 97.88 601 SER A N 1
ATOM 4721 C CA . SER A 1 601 ? -29.976 -1.291 55.834 1.00 97.88 601 SER A CA 1
ATOM 4722 C C . SER A 1 601 ? -30.560 -2.420 56.694 1.00 97.88 601 SER A C 1
ATOM 4724 O O . SER A 1 601 ? -30.995 -2.200 57.824 1.00 97.88 601 SER A O 1
ATOM 4726 N N . THR A 1 602 ? -30.505 -3.667 56.211 1.00 97.25 602 THR A N 1
ATOM 4727 C CA . THR A 1 602 ? -30.939 -4.833 56.999 1.00 97.25 602 THR A CA 1
ATOM 4728 C C . THR A 1 602 ? -30.057 -5.046 58.234 1.00 97.25 602 THR A C 1
ATOM 4730 O O . THR A 1 602 ? -30.564 -5.407 59.297 1.00 97.25 602 THR A O 1
ATOM 4733 N N . ARG A 1 603 ? -28.738 -4.834 58.120 1.00 95.62 603 ARG A N 1
ATOM 4734 C CA . ARG A 1 603 ? -27.806 -4.928 59.255 1.00 95.62 603 ARG A CA 1
ATOM 4735 C C . ARG A 1 603 ? -28.001 -3.796 60.254 1.00 95.62 603 ARG A C 1
ATOM 4737 O O . ARG A 1 603 ? -28.033 -4.082 61.443 1.00 95.62 603 ARG A O 1
ATOM 4744 N N . GLU A 1 604 ? -28.213 -2.571 59.787 1.00 97.38 604 GLU A N 1
ATOM 4745 C CA . GLU A 1 604 ? -28.533 -1.418 60.639 1.00 97.38 604 GLU A CA 1
ATOM 4746 C C . GLU A 1 604 ? -29.832 -1.649 61.424 1.00 97.38 604 GLU A C 1
ATOM 4748 O O . GLU A 1 604 ? -29.890 -1.426 62.631 1.00 97.38 604 GLU A O 1
ATOM 4753 N N . ALA A 1 605 ? -30.869 -2.191 60.776 1.00 96.81 605 ALA A N 1
ATOM 4754 C CA . ALA A 1 605 ? -32.112 -2.552 61.455 1.00 96.81 605 ALA A CA 1
ATOM 4755 C C . ALA A 1 605 ?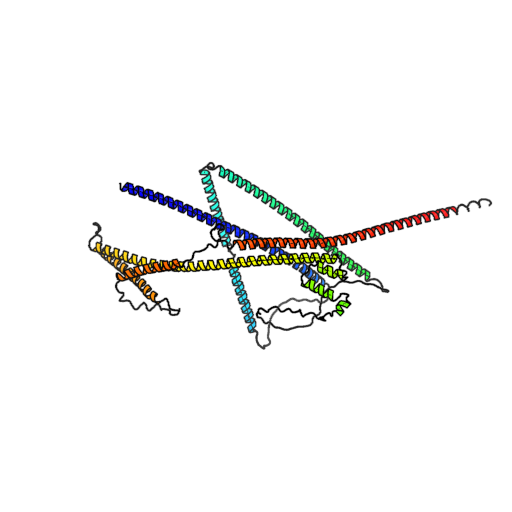 -31.913 -3.669 62.500 1.00 96.81 605 ALA A C 1
ATOM 4757 O O . ALA A 1 605 ? -32.504 -3.617 63.580 1.00 96.81 605 ALA A O 1
ATOM 4758 N N . GLN A 1 606 ? -31.071 -4.670 62.205 1.00 96.75 606 GLN A N 1
ATOM 4759 C CA . GLN A 1 606 ? -30.700 -5.717 63.168 1.00 96.75 606 GLN A CA 1
ATOM 4760 C C . GLN A 1 606 ? -29.931 -5.145 64.362 1.00 96.75 606 GLN A C 1
ATOM 4762 O O . GLN A 1 606 ? -30.234 -5.494 65.500 1.00 96.75 606 GLN A O 1
ATOM 4767 N N . GLU A 1 607 ? -28.964 -4.261 64.118 1.00 96.75 607 GLU A N 1
ATOM 4768 C CA . GLU A 1 607 ? -28.216 -3.566 65.165 1.00 96.75 607 GLU A CA 1
ATOM 4769 C C . GLU A 1 607 ? -29.158 -2.772 66.072 1.00 96.75 607 GLU A C 1
ATOM 4771 O O . GLU A 1 607 ? -29.116 -2.934 67.292 1.00 96.75 607 GLU A O 1
ATOM 4776 N N . GLN A 1 608 ? -30.086 -2.010 65.490 1.00 97.38 608 GLN A N 1
ATOM 4777 C CA . GLN A 1 608 ? -31.062 -1.244 66.258 1.00 97.38 608 GLN A CA 1
ATOM 4778 C C . GLN A 1 608 ? -31.982 -2.141 67.096 1.00 97.38 608 GLN A C 1
ATOM 4780 O O . GLN A 1 608 ? -32.273 -1.826 68.251 1.00 97.38 608 GLN A O 1
ATOM 4785 N N . ALA A 1 609 ? -32.402 -3.290 66.559 1.00 97.44 609 ALA A N 1
ATOM 4786 C CA . ALA A 1 609 ? -33.177 -4.272 67.313 1.00 97.44 609 ALA A CA 1
ATOM 4787 C C . ALA A 1 609 ? -32.378 -4.853 68.495 1.00 97.44 609 ALA A C 1
ATOM 4789 O O . ALA A 1 609 ? -32.919 -4.986 69.596 1.00 97.44 609 ALA A O 1
ATOM 4790 N N . TYR A 1 610 ? -31.087 -5.153 68.304 1.00 97.06 610 TYR A N 1
ATOM 4791 C CA . TYR A 1 610 ? -30.213 -5.604 69.389 1.00 97.06 610 TYR A CA 1
ATOM 4792 C C . TYR A 1 610 ? -29.997 -4.522 70.448 1.00 97.06 610 TYR A C 1
ATOM 4794 O O . TYR A 1 610 ? -30.013 -4.840 71.635 1.00 97.06 610 TYR A O 1
ATOM 4802 N N . LEU A 1 611 ? -29.847 -3.255 70.055 1.00 97.69 611 LEU A N 1
ATOM 4803 C CA . LEU A 1 611 ? -29.708 -2.140 70.994 1.00 97.69 611 LEU A CA 1
ATOM 4804 C C . LEU A 1 611 ? -30.948 -1.982 71.881 1.00 97.69 611 LEU A C 1
ATOM 4806 O O . LEU A 1 611 ? -30.807 -1.923 73.102 1.00 97.69 611 LEU A O 1
ATOM 4810 N N . VAL A 1 612 ? -32.149 -2.011 71.294 1.00 97.31 612 VAL A N 1
ATOM 4811 C CA . VAL A 1 612 ? -33.414 -1.966 72.053 1.00 97.31 612 VAL A CA 1
ATOM 4812 C C . VAL A 1 612 ? -33.537 -3.173 72.988 1.00 97.31 612 VAL A C 1
ATOM 4814 O O . VAL A 1 612 ? -33.958 -3.034 74.135 1.00 97.31 612 VAL A O 1
ATOM 4817 N N . HIS A 1 613 ? -33.129 -4.363 72.539 1.00 96.75 613 HIS A N 1
ATOM 4818 C CA . HIS A 1 613 ? -33.145 -5.557 73.383 1.00 96.75 613 HIS A CA 1
ATOM 4819 C C . HIS A 1 613 ? -32.172 -5.449 74.568 1.00 96.75 613 HIS A C 1
ATOM 4821 O O . HIS A 1 613 ? -32.527 -5.787 75.697 1.00 96.75 613 HIS A O 1
ATOM 4827 N N . ILE A 1 614 ? -30.963 -4.930 74.337 1.00 97.00 614 ILE A N 1
ATOM 4828 C CA . ILE A 1 614 ? -29.979 -4.667 75.394 1.00 97.00 614 ILE A CA 1
ATOM 4829 C C . ILE A 1 614 ? -30.521 -3.635 76.389 1.00 97.00 614 ILE A C 1
ATOM 4831 O O . ILE A 1 614 ? -30.332 -3.798 77.594 1.00 97.00 614 ILE A O 1
ATOM 4835 N N . GLU A 1 615 ? -31.180 -2.578 75.915 1.00 96.38 615 GLU A N 1
ATOM 4836 C CA . GLU A 1 615 ? -31.790 -1.557 76.771 1.00 96.38 615 GLU A CA 1
ATOM 4837 C C . GLU A 1 615 ? -32.900 -2.149 77.648 1.00 96.38 615 GLU A C 1
ATOM 4839 O O . GLU A 1 615 ? -32.884 -1.952 78.862 1.00 96.38 615 GLU A O 1
ATOM 4844 N N . HIS A 1 616 ? -33.778 -2.975 77.074 1.00 95.94 616 HIS A N 1
ATOM 4845 C CA . HIS A 1 616 ? -34.819 -3.681 77.820 1.00 95.94 616 HIS A CA 1
ATOM 4846 C C . HIS A 1 616 ? -34.247 -4.591 78.920 1.00 95.94 616 HIS A C 1
ATOM 4848 O O . HIS A 1 616 ? -34.678 -4.511 80.070 1.00 95.94 616 HIS A O 1
ATOM 4854 N N . LEU A 1 617 ? -33.230 -5.401 78.600 1.00 96.19 617 LEU A N 1
ATOM 4855 C CA . LEU A 1 617 ? -32.566 -6.268 79.582 1.00 96.19 617 LEU A CA 1
ATOM 4856 C C . LEU A 1 617 ? -31.883 -5.463 80.698 1.00 96.19 617 LEU A C 1
ATOM 4858 O O . LEU A 1 617 ? -31.906 -5.867 81.860 1.00 96.19 617 LEU A O 1
ATOM 4862 N N . LYS A 1 618 ? -31.279 -4.312 80.373 1.00 96.12 618 LYS A N 1
ATOM 4863 C CA . LYS A 1 618 ? -30.714 -3.405 81.384 1.00 96.12 618 LYS A CA 1
ATOM 4864 C C . LYS A 1 618 ? -31.802 -2.874 82.318 1.00 96.12 618 LYS A C 1
ATOM 4866 O O . LYS A 1 618 ? -31.582 -2.863 83.528 1.00 96.12 618 LYS A O 1
ATOM 4871 N N . SER A 1 619 ? -32.955 -2.473 81.780 1.00 94.38 619 SER A N 1
ATOM 4872 C CA . SER A 1 619 ? -34.102 -2.029 82.578 1.00 94.38 619 SER A CA 1
ATOM 4873 C C . SER A 1 619 ? -34.641 -3.137 83.489 1.00 94.38 619 SER A C 1
ATOM 4875 O O . SER A 1 619 ? -34.841 -2.876 84.672 1.00 94.38 619 SER A O 1
ATOM 4877 N N . GLU A 1 620 ? -34.799 -4.374 82.999 1.00 93.62 620 GLU A N 1
ATOM 4878 C CA . GLU A 1 620 ? -35.220 -5.519 83.829 1.00 93.62 620 GLU A CA 1
ATOM 4879 C C . GLU A 1 620 ? -34.238 -5.801 84.971 1.00 93.62 620 GLU A C 1
ATOM 4881 O O . GLU A 1 620 ? -34.644 -6.042 86.109 1.00 93.62 620 GLU A O 1
ATOM 4886 N N . VAL A 1 621 ? -32.931 -5.770 84.691 1.00 94.19 621 VAL A N 1
ATOM 4887 C CA . VAL A 1 621 ? -31.901 -5.980 85.718 1.00 94.19 621 VAL A CA 1
ATOM 4888 C C . VAL A 1 621 ? -31.976 -4.898 86.792 1.00 94.19 621 VAL A C 1
ATOM 4890 O O . VAL A 1 621 ? -31.833 -5.204 87.978 1.00 94.19 621 VAL A O 1
ATOM 4893 N N . GLU A 1 622 ? -32.199 -3.644 86.405 1.00 94.06 622 GLU A N 1
ATOM 4894 C CA . GLU A 1 622 ? -32.318 -2.543 87.358 1.00 94.06 622 GLU A CA 1
ATOM 4895 C C . GLU A 1 622 ? -33.601 -2.654 88.195 1.00 94.06 622 GLU A C 1
ATOM 4897 O O . GLU A 1 622 ? -33.545 -2.524 89.419 1.00 94.06 622 GLU A O 1
ATOM 4902 N N . GLU A 1 623 ? -34.726 -3.040 87.587 1.00 92.31 623 GLU A N 1
ATOM 4903 C CA . GLU A 1 623 ? -35.971 -3.317 88.308 1.00 92.31 623 GLU A CA 1
ATOM 4904 C C . GLU A 1 623 ? -35.799 -4.467 89.314 1.00 92.31 623 GLU A C 1
ATOM 4906 O O . GLU A 1 623 ? -36.206 -4.358 90.473 1.00 92.31 623 GLU A O 1
ATOM 4911 N N . GLN A 1 624 ? -35.125 -5.554 88.926 1.00 89.88 624 GLN A N 1
ATOM 4912 C CA . GLN A 1 624 ? -34.827 -6.665 89.834 1.00 89.88 624 GLN A CA 1
ATOM 4913 C C . GLN A 1 624 ? -33.934 -6.237 91.006 1.00 89.88 624 GLN A C 1
ATOM 4915 O O . GLN A 1 624 ? -34.128 -6.705 92.135 1.00 89.88 624 GLN A O 1
ATOM 4920 N N . LYS A 1 625 ? -32.956 -5.350 90.780 1.00 90.69 625 LYS A N 1
ATOM 4921 C CA . LYS A 1 625 ? -32.143 -4.779 91.866 1.00 90.69 625 LYS A CA 1
ATOM 4922 C C . LYS A 1 625 ? -32.991 -3.926 92.803 1.00 90.69 625 LYS A C 1
ATOM 4924 O O . LYS A 1 625 ? -32.862 -4.076 94.019 1.00 90.69 625 LYS A O 1
ATOM 4929 N N . GLU A 1 626 ? -33.869 -3.077 92.272 1.00 88.62 626 GLU A N 1
ATOM 4930 C CA . GLU A 1 626 ? -34.785 -2.272 93.083 1.00 88.62 626 GLU A CA 1
ATOM 4931 C C . GLU A 1 626 ? -35.736 -3.144 93.909 1.00 88.62 626 GLU A C 1
ATOM 4933 O O . GLU A 1 626 ? -35.922 -2.907 95.105 1.00 88.62 626 GLU A O 1
ATOM 4938 N N . GLN A 1 627 ? -36.301 -4.193 93.309 1.00 86.00 627 GLN A N 1
ATOM 4939 C CA . GLN A 1 627 ? -37.151 -5.158 94.004 1.00 86.00 627 GLN A CA 1
ATOM 4940 C C . GLN A 1 627 ? -36.380 -5.882 95.119 1.00 86.00 627 GLN A C 1
ATOM 4942 O O . GLN A 1 627 ? -36.881 -5.987 96.243 1.00 86.00 627 GLN A O 1
ATOM 4947 N N . ARG A 1 628 ? -35.130 -6.307 94.870 1.00 84.12 628 ARG A N 1
ATOM 4948 C CA . ARG A 1 628 ? -34.259 -6.878 95.914 1.00 84.12 628 ARG A CA 1
ATOM 4949 C C . ARG A 1 628 ? -33.984 -5.882 97.038 1.00 84.12 628 ARG A C 1
ATOM 4951 O O . ARG A 1 628 ? -34.134 -6.243 98.203 1.00 84.12 628 ARG A O 1
ATOM 4958 N N . MET A 1 629 ? -33.655 -4.632 96.720 1.00 79.50 629 MET A N 1
ATOM 4959 C CA . MET A 1 629 ? -33.456 -3.569 97.712 1.00 79.50 629 MET A CA 1
ATOM 4960 C C . MET A 1 629 ? -34.708 -3.335 98.573 1.00 79.50 629 MET A C 1
ATOM 4962 O O . MET A 1 629 ? -34.599 -3.235 99.795 1.00 79.50 629 MET A O 1
ATOM 4966 N N . ARG A 1 630 ? -35.904 -3.322 97.966 1.00 79.38 630 ARG A N 1
ATOM 4967 C CA . ARG A 1 630 ? -37.190 -3.212 98.685 1.00 79.38 630 ARG A CA 1
ATOM 4968 C C . ARG A 1 630 ? -37.489 -4.435 99.558 1.00 79.38 630 ARG A C 1
ATOM 4970 O O . ARG A 1 630 ? -38.000 -4.291 100.665 1.00 79.38 630 ARG A O 1
ATOM 4977 N N . SER A 1 631 ? -37.145 -5.640 99.104 1.00 75.56 631 SER A N 1
ATOM 4978 C CA . SER A 1 631 ? -37.314 -6.854 99.914 1.00 75.56 631 SER A CA 1
ATOM 4979 C C . SER A 1 631 ? -36.380 -6.871 101.135 1.00 75.56 631 SER A C 1
ATOM 4981 O O . SER A 1 631 ? -36.834 -7.134 102.249 1.00 75.56 631 SER A O 1
ATOM 4983 N N . LEU A 1 632 ? -35.115 -6.467 100.971 1.00 69.19 632 LEU A N 1
ATOM 4984 C CA . LEU A 1 632 ? -34.132 -6.368 102.056 1.00 69.19 632 LEU A CA 1
ATOM 4985 C C . LEU A 1 632 ? -34.517 -5.309 103.104 1.00 69.19 632 LEU A C 1
ATOM 4987 O O . LEU A 1 632 ? -34.352 -5.542 104.306 1.00 69.19 632 LEU A O 1
ATOM 4991 N N . SER A 1 633 ? -35.082 -4.173 102.680 1.00 62.22 633 SER A N 1
ATOM 4992 C CA . SER A 1 633 ? -35.560 -3.144 103.610 1.00 62.22 633 SER A CA 1
ATOM 4993 C C . SER A 1 633 ? -36.770 -3.615 104.426 1.00 62.22 633 SER A C 1
ATOM 4995 O O . SER A 1 633 ? -36.796 -3.385 105.637 1.00 62.22 633 SER A O 1
ATOM 4997 N N . SER A 1 634 ? -37.697 -4.371 103.824 1.00 58.06 634 SER A N 1
ATOM 4998 C CA . SER A 1 634 ? -38.861 -4.952 104.518 1.00 58.06 634 SER A CA 1
ATOM 4999 C C . SER A 1 634 ? -38.518 -6.064 105.528 1.00 58.06 634 SER A C 1
ATOM 5001 O O . SER A 1 634 ? -39.195 -6.201 106.545 1.00 58.06 634 SER A O 1
ATOM 5003 N N . THR A 1 635 ? -37.427 -6.815 105.333 1.00 55.84 635 THR A N 1
ATOM 5004 C CA . THR A 1 635 ? -36.951 -7.806 106.320 1.00 55.84 635 THR A CA 1
ATOM 5005 C C . THR A 1 635 ? -36.224 -7.182 107.516 1.00 55.84 635 THR A C 1
ATOM 5007 O O . THR A 1 635 ? -36.208 -7.765 108.599 1.00 55.84 635 THR A O 1
ATOM 5010 N N . SER A 1 636 ? -35.667 -5.974 107.369 1.00 50.69 636 SER A N 1
ATOM 5011 C CA . SER A 1 636 ? -34.934 -5.286 108.446 1.00 50.69 636 SER A CA 1
ATOM 5012 C C . SER A 1 636 ? -35.839 -4.649 109.515 1.00 50.69 636 SER A C 1
ATOM 5014 O O . SER A 1 636 ? -35.397 -4.437 110.646 1.00 50.69 636 SER A O 1
ATOM 5016 N N . SER A 1 637 ? -37.119 -4.396 109.210 1.00 50.28 637 SER A N 1
ATOM 5017 C CA . SER A 1 637 ? -38.083 -3.847 110.176 1.00 50.28 637 SER A CA 1
ATOM 5018 C C . SER A 1 637 ? -38.729 -4.911 111.075 1.00 50.28 637 SER A C 1
ATOM 5020 O O . SER A 1 637 ? -39.315 -4.561 112.093 1.00 50.28 637 SER A O 1
ATOM 5022 N N . GLY A 1 638 ? -38.597 -6.206 110.759 1.00 48.03 638 GLY A N 1
ATOM 5023 C CA . GLY A 1 638 ? -39.196 -7.309 111.531 1.00 48.03 638 GLY A CA 1
ATOM 5024 C C . GLY A 1 638 ? -38.382 -7.802 112.738 1.00 48.03 638 GLY A C 1
ATOM 5025 O O . GLY A 1 638 ? -38.902 -8.558 113.558 1.00 48.03 638 GLY A O 1
ATOM 5026 N N . SER A 1 639 ? -37.118 -7.386 112.886 1.00 47.44 639 SER A N 1
ATOM 5027 C CA . SER A 1 639 ? -36.237 -7.851 113.977 1.00 47.44 639 SER A CA 1
ATOM 5028 C C . SER A 1 639 ? -36.097 -6.876 115.152 1.00 47.44 639 SER A C 1
ATOM 5030 O O . SER A 1 639 ? -35.452 -7.224 116.140 1.00 47.44 639 SER A O 1
ATOM 5032 N N . LYS A 1 640 ? -36.706 -5.681 115.099 1.00 48.31 640 LYS A N 1
ATOM 5033 C CA . LYS A 1 640 ? -36.586 -4.676 116.176 1.00 48.31 640 LYS A CA 1
ATOM 5034 C C . LYS A 1 640 ? -37.648 -4.770 117.283 1.00 48.31 640 LYS A C 1
ATOM 5036 O O . LYS A 1 640 ? -37.396 -4.268 118.372 1.00 48.31 640 LYS A O 1
ATOM 5041 N N . ASP A 1 641 ? -38.742 -5.509 117.081 1.00 49.78 641 ASP A N 1
ATOM 5042 C CA . ASP A 1 641 ? -39.855 -5.574 118.051 1.00 49.78 641 ASP A CA 1
ATOM 5043 C C . ASP A 1 641 ? -39.822 -6.769 119.030 1.00 49.78 641 ASP A C 1
ATOM 5045 O O . ASP A 1 641 ? -40.721 -6.919 119.857 1.00 49.78 641 ASP A O 1
ATOM 5049 N N . LYS A 1 642 ? -38.779 -7.617 119.012 1.00 48.31 642 LYS A N 1
ATOM 5050 C CA . LYS A 1 642 ? -38.639 -8.747 119.965 1.00 48.31 642 LYS A CA 1
ATOM 5051 C C . LYS A 1 642 ? -37.520 -8.616 121.006 1.00 48.31 642 LYS A C 1
ATOM 5053 O O . LYS A 1 642 ? -37.443 -9.463 121.891 1.00 48.31 642 LYS A O 1
ATOM 5058 N N . LEU A 1 643 ? -36.705 -7.558 120.979 1.00 48.91 643 LEU A N 1
ATOM 5059 C CA . LEU A 1 643 ? -35.558 -7.407 121.896 1.00 48.91 643 LEU A CA 1
ATOM 5060 C C . LEU A 1 643 ? -35.808 -6.474 123.104 1.00 48.91 643 LEU A C 1
ATOM 5062 O O . LEU A 1 643 ? -34.875 -6.146 123.826 1.00 48.91 643 LEU A O 1
ATOM 5066 N N . GLY A 1 644 ? -37.056 -6.050 123.342 1.00 50.22 644 GLY A N 1
ATOM 5067 C CA . GLY A 1 644 ? -37.419 -5.094 124.404 1.00 50.22 644 GLY A CA 1
ATOM 5068 C C . GLY A 1 644 ? -38.168 -5.666 125.617 1.00 50.22 644 GLY A C 1
ATOM 5069 O O . GLY A 1 644 ? -38.707 -4.887 126.396 1.00 50.22 644 GLY A O 1
ATOM 5070 N N . LYS A 1 645 ? -38.273 -6.996 125.780 1.00 51.69 645 LYS A N 1
ATOM 5071 C CA . LYS A 1 645 ? -39.165 -7.611 126.794 1.00 51.69 645 LYS A CA 1
ATOM 5072 C C . LYS A 1 645 ? -38.560 -8.680 127.721 1.00 51.69 645 LYS A C 1
ATOM 5074 O O . LYS A 1 645 ? -39.323 -9.353 128.401 1.00 51.69 645 LYS A O 1
ATOM 5079 N N . TRP A 1 646 ? -37.232 -8.816 127.802 1.00 47.44 646 TRP A N 1
ATOM 5080 C CA . TRP A 1 646 ? -36.582 -9.825 128.667 1.00 47.44 646 TRP A CA 1
ATOM 5081 C C . TRP A 1 646 ? -35.376 -9.314 129.479 1.00 47.44 646 TRP A C 1
ATOM 5083 O O . TRP A 1 646 ? -34.446 -10.063 129.747 1.00 47.44 646 TRP A O 1
ATOM 5093 N N . VAL A 1 647 ? -35.386 -8.051 129.919 1.00 51.19 647 VAL A N 1
ATOM 5094 C CA . VAL A 1 647 ? -34.484 -7.594 130.998 1.00 51.19 647 VAL A CA 1
ATOM 5095 C C . VAL A 1 647 ? -35.340 -7.037 132.132 1.00 51.19 647 VAL A C 1
ATOM 5097 O O . VAL A 1 647 ? -35.585 -5.840 132.237 1.00 51.19 647 VAL A O 1
ATOM 5100 N N . GLY A 1 648 ? -35.872 -7.959 132.933 1.00 45.38 648 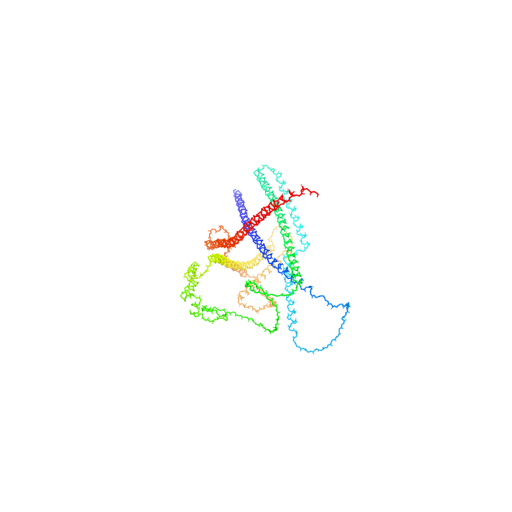GLY A N 1
ATOM 5101 C CA . GLY A 1 648 ? -36.702 -7.699 134.101 1.00 45.38 648 GLY A CA 1
ATOM 5102 C C . GLY A 1 648 ? -37.025 -9.015 134.807 1.00 45.38 648 GLY A C 1
ATOM 5103 O O . GLY A 1 648 ? -37.928 -9.719 134.372 1.00 45.38 648 GLY A O 1
ATOM 5104 N N . SER A 1 649 ? -36.289 -9.282 135.891 1.00 41.66 649 SER A N 1
ATOM 5105 C CA . SER A 1 649 ? -36.308 -10.452 136.792 1.00 41.66 649 SER A CA 1
ATOM 5106 C C . SER A 1 649 ? -35.445 -11.668 136.420 1.00 41.66 649 SER A C 1
ATOM 5108 O O . SER A 1 649 ? -35.792 -12.427 135.522 1.00 41.66 649 SER A O 1
ATOM 5110 N N . LEU A 1 650 ? -34.429 -11.855 137.283 1.00 37.50 650 LEU A N 1
ATOM 5111 C CA . LEU A 1 650 ? -33.650 -13.058 137.635 1.00 37.50 650 LEU A CA 1
ATOM 5112 C C . LEU A 1 650 ? -32.650 -13.608 136.614 1.00 37.50 650 LEU A C 1
ATOM 5114 O O . LEU A 1 650 ? -33.060 -14.301 135.661 1.00 37.50 650 LEU A O 1
#

InterPro domains:
  IPR019536 Harmonin-binding protein USHBP1, PDZ-binding domain [PF10506] (364-427)
  IPR040171 Harmonin-binding protein USHBP1-like [PTHR23347] (1-637)

Secondary structure (DSSP, 8-state):
-HHHHHHHHHHHHHHHHHHHHHHHHHHHHHHHHHHHHHHHHHHHHHHHHHHHHHHHHHHHHHHHHHHHHHHHHHHHHHHHHHHHTSSS--------------------------HHHHHHHHHHHHHHHHHHHHHHHHHHTTS---HHHHHHHHHHHHHHHHHHHHHHHHHHHHHHHH-TTS-HHHHHHHHHHHHHHHHHHHHHHHHHHHHHHHHHHHHHHHHHHHHHHHHHHHHHHHHHHHHHHHHHHHTSS-------------------------------------------------TT-----HHHHHHTT--HHHHHHHHHHHHTT--HHHHHHHHHHTT----HHHHHHHHHHHHHHHHHHHHHHHHHHHHHHHHHHHHHHHHHHHHHHHHHHHHHHHHHHHHHHHHHHHHHHHHHHHHHHHHHHHHHHHHHHTT-S-TT----HHHHHHHHHHHHHHHHHHHHHHHHHHHHHHHHTT-TT--S-----TTGGGS-TT-PPPPPHHHHHHHHHHHHHHHHHHHHHHHTPPPPPPSS--TT-TTS--SSHHHHHHHHHHHHHHHHHHHHHHHHHHHHHHHHHHHHHHHHHHHHHHHHHHHHHHHHHHHHHHHHHHHHHHHHHHHHHHHHTSSSSSSSS--S--

=== Feature glossary ===
The features interleaved in this record are:

— What the protein is —

Sequence gives the chain of amino acids in standard one-letter code (A=alanine, C=cysteine, …, Y=tyrosine), read N→C. It is the only feature that is directly encoded by the gene; all structural features are derived from the folded form of this sequence.

Database cross-references. InterPro integrates a dozen domain/family signature databases into unified entries with residue-range hits. GO terms attach function/process/location labels with evidence codes. CATH codes position the fold in a four-level structural taxonomy. Organism is the NCBI-taxonomy species name.

— Where its atoms are —

Atomic coordinates in PDBx/mmCIF format — the same representation the Protein Data Bank distributes. Each line of the _atom_site loop places one backbone atom in Cartesian space (units: ångströms, origin: arbitrary).

The six renders are orthographic views along the three Cartesian axes in both directions. Representation (cartoon, sticks, or surface) and color scheme (sequence-rainbow or by-chain) vary across proteins so the training set covers all the common visualization conventions.

— Local backbone conformation —

Eight-state secondary structure (DSSP): H is the canonical α-helix, G the tighter 3₁₀-helix, I the wider π-helix; E/B are β-structure, T and S are turns and bends, and '-' is everything else. DSSP derives these from the pattern of main-chain N–H···O=C hydrogen bonds, not from the sequence.

P-SEA three-state annotation labels each residue as helix, strand, or coil based purely on the geometry of the Cα trace. It serves as a fallback when the full backbone (and thus DSSP) is unavailable.

The φ/ψ torsion pair specifies the backbone conformation at each residue. φ rotates about the N–Cα bond, ψ about the Cα–C bond. Steric clashes forbid most of the (φ, ψ) plane — the allowed regions (α-helix basin, β-sheet basin, left-handed helix) are the Ramachandran-allowed regions.

— Global shape and packing —

The geometric summary reports three shape descriptors. Rg (radius of gyration) measures how spread out the Cα atoms are about their centre of mass; compact globular proteins have small Rg, elongated or unfolded ones large. Cα contacts (<8 Å, |i−j|>4) count long-range residue pairs in spatial proximity — high for tightly packed folds, near zero for rods or random coil. The bounding-box extents give the protein's footprint along x, y, z in Å.

Solvent-accessible surface area (SASA) is the area in Å² traced out by the centre of a 1.4 Å probe sphere (a water molecule) rolled over the protein's van der Waals surface (Shrake–Rupley / Lee–Richards construction). Buried residues have near-zero SASA; fully exposed residues can exceed 200 Å². The total SASA scales roughly with the number of surface residues.

The contact map is a binary N×N matrix image: pixel (i, j) is dark where Cα_i and Cα_j are within 8 Å and |i−j|>4. Because the |i−j|>4 filter removes local helical contacts, off-diagonal stripes parallel to the main diagonal indicate parallel β-sheets; stripes perpendicular to it indicate antiparallel β-sheets. The Ramachandran plot scatters every residue's (φ, ψ) pair against the sterically allowed regions. The PAE heatmap renders the predicted-aligned-error matrix.

— Structural neighborhood —

3Di is Foldseek's structural alphabet. Each residue is assigned one of twenty discrete states based on how its Cα sits relative to its spatial (not sequential) neighbors. Aligning 3Di strings finds structural homologs roughly as well as full 3D superposition, but orders of magnitude faster.

Nearest PDB neighbors are the top structural matches found by Foldseek when searching this structure against the entire Protein Data Bank. Each hit reports a TM-score (0 to 1; >0.5 almost always implies the same fold) and an E-value. These are *structural* homologs — they may share no detectable sequence similarity.

— Confidence and disorder —

For AlphaFold models, the B-factor field carries pLDDT — the model's own estimate of local accuracy on a 0–100 scale. Regions with pLDDT<50 should be treated as essentially unmodeled; they often correspond to intrinsically disordered segments.

Crystallographic B-factors measure how much each atom's electron density is smeared out, in Å². They rise in mobile loops and surface residues and fall in the buried interior. In AlphaFold models this column is repurposed to hold pLDDT instead.

Predicted aligned error is AlphaFold's pairwise confidence. Unlike pLDDT (per-residue), PAE is per-residue-pair and captures whether two parts of the structure are correctly placed relative to each other. Units are ångströms of expected positional error.